Protein AF-A0AAW2YV63-F1 (afdb_monomer_lite)

Sequence (535 aa):
MIDDMYLAVVMVVSLMGLWFRHVRIFATTTHGDSMISFLNILFVGLMAFTPFTLKLNTDWGQLFFAAFLHYLFLMLMELCLIASWIYIVIGRHLTYDASEMDNDHVILLTLDLIMPLFVYAICMIVARFDTGVDQFVLFIIPIVDLLASLKVDAIAGVYYAIKKTILLIKHRIADKNTKKEAPAQTELSDVQLQSSSSPHHLVPPIQNLNSVGSTTPEHSPRLTDITPRDNNTQTDDLNTSVTNYDLEQHTFLGVKLHKSEHHKYDVKKHGSFEEHHHEVLLERVKYFSDAVFGIVITILLLKLHAPHVPSLGVAHSSLVTNDTITNTTSSEDNVLTNCNDPLCGTNYLIDALNGMQSEFFAFAITVAVIGSIWRRHISCFQGLKHCNRLVLLLNFLVLSACAFIPYAIALWFALNLPSSFIVSSFIANFSIVILYILCHFTHLSKTHSIKQRWRIFELFHLLLIMFVMVISIIVVFLPNDKGNIAAIVLAAAVIPFLEILHTIEYLDITAWMWRLMFCIYRRRGGIVKKNENKI

Secondary structure (DSSP, 8-state):
-HHHHHHHHHHHHHHHHHHHHHHHHHHSB-S--HHHHHHHHHHHHHHHHHHHHHHHHHHTTTSHHHHHHHHHHHHHHHHHHHHHHHHHHH-TTSBTTTTT--HHHHHHHHHHHHHHHHHHHHHHHHHHH-HHHHHHHHHHHHHHHHHHHHHHHHHHHHHHHHHHHHHHHHHHHHHHHHHHHS---SSS------------------------------------------------------------------------GGGSSSHHHHHHHHHHHHHHHHHHHHHHHHHHHHHHHHHHHHT-PPP------------------------S-GGGS----HHHHHHHHHHHHHHTHHHHHHHHHHHHHHHHHHHHHHHHHHT-S---HHHHHHHHHHHHHHHTHHHHHHHHHHH-SSTHHHHHHHHHHHHHHHHHHHHHHHHHTTT-TT-HHHHHHHHHHHHHHHHHHHHHHHHHTSSSHHHHHHHHHIIIIIHHHHHHHHHHHHHHHHHHHHHHHHHHHHHHHHHHTTTTT--

Radius of gyration: 37.75 Å; chains: 1; bounding box: 88×75×134 Å

Structure (mmCIF, N/CA/C/O backbone):
data_AF-A0AAW2YV63-F1
#
_entry.id   AF-A0AAW2YV63-F1
#
loop_
_atom_site.group_PDB
_atom_site.id
_atom_site.type_symbol
_atom_site.label_atom_id
_atom_site.label_alt_id
_atom_site.label_comp_id
_atom_site.label_asym_id
_atom_site.label_entity_id
_atom_site.label_seq_id
_atom_site.pdbx_PDB_ins_code
_atom_site.Cartn_x
_atom_site.Cartn_y
_atom_site.Cartn_z
_atom_site.occupancy
_atom_site.B_iso_or_equiv
_atom_site.auth_seq_id
_atom_site.auth_comp_id
_atom_site.auth_asym_id
_atom_site.auth_atom_id
_atom_site.pdbx_PDB_model_num
ATOM 1 N N . MET A 1 1 ? 0.221 -0.223 -21.777 1.00 61.56 1 MET A N 1
ATOM 2 C CA . MET A 1 1 ? 1.151 0.554 -20.922 1.00 61.56 1 MET A CA 1
ATOM 3 C C . MET A 1 1 ? 0.441 1.616 -20.092 1.00 61.56 1 MET A C 1
ATOM 5 O O . MET A 1 1 ? 0.505 1.533 -18.875 1.00 61.56 1 MET A O 1
ATOM 9 N N . ILE A 1 2 ? -0.224 2.608 -20.704 1.00 67.00 2 ILE A N 1
ATOM 10 C CA . ILE A 1 2 ? -1.034 3.584 -19.949 1.00 67.00 2 ILE A CA 1
ATOM 11 C C . ILE A 1 2 ? -2.148 2.857 -19.172 1.00 67.00 2 ILE A C 1
ATOM 13 O O . ILE A 1 2 ? -2.288 3.066 -17.970 1.00 67.00 2 ILE A O 1
ATOM 17 N N . ASP A 1 3 ? -2.831 1.913 -19.823 1.00 74.56 3 ASP A N 1
ATOM 18 C CA . ASP A 1 3 ? -3.872 1.088 -19.194 1.00 74.56 3 ASP A CA 1
ATOM 19 C C . ASP A 1 3 ? -3.331 0.227 -18.038 1.00 74.56 3 ASP A C 1
ATOM 21 O O . ASP A 1 3 ? -3.931 0.185 -16.968 1.00 74.56 3 ASP A O 1
ATOM 25 N N . ASP A 1 4 ? -2.142 -0.373 -18.191 1.00 73.25 4 ASP A N 1
ATOM 26 C CA . ASP A 1 4 ? -1.496 -1.160 -17.126 1.00 73.25 4 ASP A CA 1
ATOM 27 C C . ASP A 1 4 ? -1.129 -0.297 -15.905 1.00 73.25 4 ASP A C 1
ATOM 29 O O . ASP A 1 4 ? -1.231 -0.743 -14.761 1.00 73.25 4 ASP A O 1
ATOM 33 N N . MET A 1 5 ? -0.714 0.955 -16.128 1.00 71.62 5 MET A N 1
ATOM 34 C CA . MET A 1 5 ? -0.408 1.890 -15.045 1.00 71.62 5 MET A CA 1
ATOM 35 C C . MET A 1 5 ? -1.677 2.284 -14.285 1.00 71.62 5 MET A C 1
ATOM 37 O O . MET A 1 5 ? -1.675 2.292 -13.053 1.00 71.62 5 MET A O 1
ATOM 41 N N . TYR A 1 6 ? -2.762 2.587 -15.001 1.00 75.19 6 TYR A N 1
ATOM 42 C CA . TYR A 1 6 ? -4.049 2.882 -14.372 1.00 75.19 6 TYR A CA 1
ATOM 43 C C . TYR A 1 6 ? -4.555 1.702 -13.555 1.00 75.19 6 TYR A C 1
ATOM 45 O O . TYR A 1 6 ? -5.006 1.890 -12.423 1.00 75.19 6 TYR A O 1
ATOM 53 N N . LEU A 1 7 ? -4.395 0.490 -14.082 1.00 77.69 7 LEU A N 1
ATOM 54 C CA . LEU A 1 7 ? -4.753 -0.724 -13.374 1.00 77.69 7 LEU A CA 1
ATOM 55 C C . LEU A 1 7 ? -3.985 -0.874 -12.061 1.00 77.69 7 LEU A C 1
ATOM 57 O O . LEU A 1 7 ? -4.579 -1.180 -11.030 1.00 77.69 7 LEU A O 1
ATOM 61 N N . ALA A 1 8 ? -2.677 -0.618 -12.083 1.00 74.75 8 ALA A N 1
ATOM 62 C CA . ALA A 1 8 ? -1.857 -0.657 -10.881 1.00 74.75 8 ALA A CA 1
ATOM 63 C C . ALA A 1 8 ? -2.337 0.363 -9.835 1.00 74.75 8 ALA A C 1
ATOM 65 O O . ALA A 1 8 ? -2.392 0.038 -8.652 1.00 74.75 8 ALA A O 1
ATOM 66 N N . VAL A 1 9 ? -2.739 1.571 -10.252 1.00 79.56 9 VAL A N 1
ATOM 67 C CA . VAL A 1 9 ? -3.284 2.585 -9.333 1.00 79.56 9 VAL A CA 1
ATOM 68 C C . VAL A 1 9 ? -4.606 2.118 -8.723 1.00 79.56 9 VAL A C 1
ATOM 70 O O . VAL A 1 9 ? -4.754 2.162 -7.502 1.00 79.56 9 VAL A O 1
ATOM 73 N N . VAL A 1 10 ? -5.541 1.635 -9.546 1.00 80.62 10 VAL A N 1
ATOM 74 C CA . VAL A 1 10 ? -6.831 1.092 -9.086 1.00 80.62 10 VAL A CA 1
ATOM 75 C C . VAL A 1 10 ? -6.606 -0.051 -8.093 1.00 80.62 10 VAL A C 1
ATOM 77 O O . VAL A 1 10 ? -7.150 -0.014 -6.989 1.00 80.62 10 VAL A O 1
ATOM 80 N N . MET A 1 11 ? -5.726 -1.001 -8.429 1.00 83.31 11 MET A N 1
ATOM 81 C CA . MET A 1 11 ? -5.346 -2.116 -7.558 1.00 83.31 11 MET A CA 1
ATOM 82 C C . MET A 1 11 ? -4.855 -1.626 -6.200 1.00 83.31 11 MET A C 1
ATOM 84 O O . MET A 1 11 ? -5.330 -2.075 -5.161 1.00 83.31 11 MET A O 1
ATOM 88 N N . VAL A 1 12 ? -3.896 -0.702 -6.212 1.00 81.25 12 VAL A N 1
ATOM 89 C CA . VAL A 1 12 ? -3.253 -0.188 -5.005 1.00 81.25 12 VAL A CA 1
ATOM 90 C C . VAL A 1 12 ? -4.275 0.511 -4.110 1.00 81.25 12 VAL A C 1
ATOM 92 O O . VAL A 1 12 ? -4.304 0.249 -2.909 1.00 81.25 12 VAL A O 1
ATOM 95 N N . VAL A 1 13 ? -5.166 1.336 -4.668 1.00 82.69 13 VAL A N 1
ATOM 96 C CA . VAL A 1 13 ? -6.181 2.043 -3.871 1.00 82.69 13 VAL A CA 1
ATOM 97 C C . VAL A 1 13 ? -7.255 1.087 -3.329 1.00 82.69 13 VAL A C 1
ATOM 99 O O . VAL A 1 13 ? -7.644 1.223 -2.169 1.00 82.69 13 VAL A O 1
ATOM 102 N N . SER A 1 14 ? -7.699 0.083 -4.090 1.00 85.00 14 SER A N 1
ATOM 103 C CA . SER A 1 14 ? -8.648 -0.924 -3.582 1.00 85.00 14 SER A CA 1
ATOM 104 C C . SER A 1 14 ? -8.033 -1.796 -2.485 1.00 85.00 14 SER A C 1
ATOM 106 O O . SER A 1 14 ? -8.629 -1.985 -1.421 1.00 85.00 14 SER A O 1
ATOM 108 N N . LEU A 1 15 ? -6.801 -2.273 -2.694 1.00 86.56 15 LEU A N 1
ATOM 109 C CA . LEU A 1 15 ? -6.070 -3.044 -1.687 1.00 86.56 15 LEU A CA 1
ATOM 110 C C . LEU A 1 15 ? -5.795 -2.213 -0.425 1.00 86.56 15 LEU A C 1
ATOM 112 O O . LEU A 1 15 ? -5.824 -2.767 0.673 1.00 86.56 15 LEU A O 1
ATOM 116 N N . MET A 1 16 ? -5.615 -0.891 -0.550 1.00 84.88 16 MET A N 1
ATOM 117 C CA . MET A 1 16 ? -5.535 0.021 0.599 1.00 84.88 16 MET A CA 1
ATOM 118 C C . MET A 1 16 ? -6.786 -0.056 1.470 1.00 84.88 16 MET A C 1
ATOM 120 O O . MET A 1 16 ? -6.683 -0.220 2.685 1.00 84.88 16 MET A O 1
ATOM 124 N N . GLY A 1 17 ? -7.965 0.091 0.858 1.00 86.00 17 GLY A N 1
ATOM 125 C CA . GLY A 1 17 ? -9.236 0.105 1.579 1.00 86.00 17 GLY A CA 1
ATOM 126 C C . GLY A 1 17 ? -9.492 -1.217 2.302 1.00 86.00 17 GLY A C 1
ATOM 127 O O . GLY A 1 17 ? -9.930 -1.222 3.455 1.00 86.00 17 GLY A O 1
ATOM 128 N N . LEU A 1 18 ? -9.163 -2.339 1.656 1.00 90.75 18 LEU A N 1
ATOM 129 C CA . LEU A 1 18 ? -9.216 -3.675 2.261 1.00 90.75 18 LEU A CA 1
ATOM 130 C C . LEU A 1 18 ? -8.233 -3.814 3.429 1.00 90.75 18 LEU A C 1
ATOM 132 O O . LEU A 1 18 ? -8.611 -4.279 4.506 1.00 90.75 18 LEU A O 1
ATOM 136 N N . TRP A 1 19 ? -6.987 -3.369 3.250 1.00 90.12 19 TRP A N 1
ATOM 137 C CA . TRP A 1 19 ? -5.966 -3.429 4.294 1.00 90.12 19 TRP A CA 1
ATOM 138 C C . TRP A 1 19 ? -6.321 -2.560 5.507 1.00 90.12 19 TRP A C 1
ATOM 140 O O . TRP A 1 19 ? -6.183 -3.010 6.642 1.00 90.12 19 TRP A O 1
ATOM 150 N N . PHE A 1 20 ? -6.850 -1.349 5.312 1.00 89.19 20 PHE A N 1
ATOM 151 C CA . PHE A 1 20 ? -7.293 -0.500 6.425 1.00 89.19 20 PHE A CA 1
ATOM 152 C C . PHE A 1 20 ? -8.407 -1.144 7.244 1.00 89.19 20 PHE A C 1
ATOM 154 O O . PHE A 1 20 ? -8.379 -1.074 8.474 1.00 89.19 20 PHE A O 1
ATOM 161 N N . ARG A 1 21 ? -9.379 -1.779 6.587 1.00 90.94 21 ARG A N 1
ATOM 162 C CA . ARG A 1 21 ? -10.475 -2.465 7.281 1.00 90.94 21 ARG A CA 1
ATOM 163 C C . ARG A 1 21 ? -9.983 -3.702 8.019 1.00 90.94 21 ARG A C 1
ATOM 165 O O . ARG A 1 21 ? -10.330 -3.875 9.185 1.00 90.94 21 ARG A O 1
ATOM 172 N N . HIS A 1 22 ? -9.093 -4.478 7.402 1.00 93.75 22 HIS A N 1
ATOM 173 C CA . HIS A 1 22 ? -8.387 -5.579 8.059 1.00 93.75 22 HIS A CA 1
ATOM 174 C C . HIS A 1 22 ? -7.664 -5.112 9.327 1.00 93.75 22 HIS A C 1
ATOM 176 O O . HIS A 1 22 ? -7.950 -5.598 10.422 1.00 93.75 22 HIS A O 1
ATOM 182 N N . VAL A 1 23 ? -6.802 -4.101 9.213 1.00 90.56 23 VAL A N 1
ATOM 183 C CA . VAL A 1 23 ? -6.041 -3.577 10.350 1.00 90.56 23 VAL A CA 1
ATOM 184 C C . VAL A 1 23 ? -6.967 -3.063 11.450 1.00 90.56 23 VAL A C 1
ATOM 186 O O . VAL A 1 23 ? -6.691 -3.325 12.618 1.00 90.56 23 VAL A O 1
ATOM 189 N N . ARG A 1 24 ? -8.070 -2.385 11.101 1.00 88.06 24 ARG A N 1
ATOM 190 C CA . ARG A 1 24 ? -9.069 -1.902 12.070 1.00 88.06 24 ARG A CA 1
ATOM 191 C C . ARG A 1 24 ? -9.758 -3.039 12.814 1.00 88.06 24 ARG A C 1
ATOM 193 O O . ARG A 1 24 ? -9.847 -2.964 14.033 1.00 88.06 24 ARG A O 1
ATOM 200 N N . ILE A 1 25 ? -10.197 -4.089 12.117 1.00 91.56 25 ILE A N 1
ATOM 201 C CA . ILE A 1 25 ? -10.794 -5.271 12.757 1.00 91.56 25 ILE A CA 1
ATOM 202 C C . ILE A 1 25 ? -9.802 -5.866 13.757 1.00 91.56 25 ILE A C 1
ATOM 204 O O . ILE A 1 25 ? -10.105 -5.998 14.941 1.00 91.56 25 ILE A O 1
ATOM 208 N N . PHE A 1 26 ? -8.579 -6.149 13.314 1.00 92.69 26 PHE A N 1
ATOM 209 C CA . PHE A 1 26 ? -7.582 -6.798 14.160 1.00 92.69 26 PHE A CA 1
ATOM 210 C C . PHE A 1 26 ? -6.974 -5.870 15.217 1.00 92.69 26 PHE A C 1
ATOM 212 O O . PHE A 1 26 ? -6.212 -6.331 16.060 1.00 92.69 26 PHE A O 1
ATOM 219 N N . ALA A 1 27 ? -7.191 -4.558 15.155 1.00 88.38 27 ALA A N 1
ATOM 220 C CA . ALA A 1 27 ? -6.761 -3.658 16.222 1.00 88.38 27 ALA A CA 1
ATOM 221 C C . ALA A 1 27 ? -7.674 -3.787 17.456 1.00 88.38 27 ALA A C 1
ATOM 223 O O . ALA A 1 27 ? -7.249 -3.484 18.565 1.00 88.38 27 ALA A O 1
ATOM 224 N N . THR A 1 28 ? -8.891 -4.319 17.281 1.00 88.44 28 THR A N 1
ATOM 225 C CA . THR A 1 28 ? -9.805 -4.648 18.390 1.00 88.44 28 THR A CA 1
ATOM 226 C C . THR A 1 28 ? -9.494 -5.990 19.065 1.00 88.44 28 THR A C 1
ATOM 228 O O . THR A 1 28 ? -9.973 -6.251 20.170 1.00 88.44 28 THR A O 1
ATOM 231 N N . THR A 1 29 ? -8.679 -6.840 18.430 1.00 90.38 29 THR A N 1
ATOM 232 C CA . THR A 1 29 ? -8.319 -8.170 18.942 1.00 90.38 29 THR A CA 1
ATOM 233 C C . THR A 1 29 ? -7.045 -8.122 19.768 1.00 90.38 29 THR A C 1
ATOM 235 O O . THR A 1 29 ? -6.022 -7.630 19.290 1.00 90.38 29 THR A O 1
ATOM 238 N N . THR A 1 30 ? -7.080 -8.702 20.964 1.00 85.62 30 THR A N 1
ATOM 239 C CA . THR A 1 30 ? -5.909 -8.823 21.851 1.00 85.62 30 THR A CA 1
ATOM 240 C C . THR A 1 30 ? -5.277 -10.197 21.805 1.00 85.62 30 THR A C 1
ATOM 242 O O . THR A 1 30 ? -4.060 -10.326 21.898 1.00 85.62 30 THR A O 1
ATOM 245 N N . HIS A 1 31 ? -6.107 -11.221 21.639 1.00 88.56 31 HIS A N 1
ATOM 246 C CA . HIS A 1 31 ? -5.683 -12.609 21.616 1.00 88.56 31 HIS A CA 1
ATOM 247 C C . HIS A 1 31 ? -5.979 -13.195 20.240 1.00 88.56 31 HIS A C 1
ATOM 249 O O . HIS A 1 31 ? -7.060 -13.002 19.684 1.00 88.56 31 HIS A O 1
ATOM 255 N N . GLY A 1 32 ? -4.996 -13.899 19.685 1.00 90.06 32 GLY A N 1
ATOM 256 C CA . GLY A 1 32 ? -5.186 -14.714 18.494 1.00 90.06 32 GLY A CA 1
ATOM 257 C C . GLY A 1 32 ? -5.575 -16.131 18.893 1.00 90.06 32 GLY A C 1
ATOM 258 O O . GLY A 1 32 ? -4.931 -16.728 19.754 1.00 90.06 32 GLY A O 1
ATOM 259 N N . ASP A 1 33 ? -6.594 -16.680 18.243 1.00 94.81 33 ASP A N 1
ATOM 260 C CA . ASP A 1 33 ? -6.896 -18.108 18.281 1.00 94.81 33 ASP A CA 1
ATOM 261 C C . ASP A 1 33 ? -6.678 -18.767 16.909 1.00 94.81 33 ASP A C 1
ATOM 263 O O . ASP A 1 33 ? -6.260 -18.131 15.933 1.00 94.81 33 ASP A O 1
ATOM 267 N N . SER A 1 34 ? -6.903 -20.078 16.833 1.00 95.69 34 SER A N 1
ATOM 268 C CA . SER A 1 34 ? -6.692 -20.847 15.605 1.00 95.69 34 SER A CA 1
ATOM 269 C C . SER A 1 34 ? -7.680 -20.472 14.499 1.00 95.69 34 SER A C 1
ATOM 271 O O . SER A 1 34 ? -7.288 -20.423 13.333 1.00 95.69 34 SER A O 1
ATOM 273 N N . MET A 1 35 ? -8.934 -20.164 14.843 1.00 96.75 35 MET A N 1
ATOM 274 C CA . MET A 1 35 ? -9.970 -19.829 13.866 1.00 96.75 35 MET A CA 1
ATOM 275 C C . MET A 1 35 ? -9.743 -18.444 13.256 1.00 96.75 35 MET A C 1
ATOM 277 O O . MET A 1 35 ? -9.771 -18.304 12.033 1.00 96.75 35 MET A O 1
ATOM 281 N N . ILE A 1 36 ? -9.454 -17.425 14.069 1.00 95.94 36 ILE A N 1
ATOM 282 C CA . ILE A 1 36 ? -9.168 -16.080 13.565 1.00 95.94 36 ILE A CA 1
ATOM 283 C C . ILE A 1 36 ? -7.871 -16.064 12.752 1.00 95.94 36 ILE A C 1
ATOM 285 O O . ILE A 1 36 ? -7.789 -15.390 11.726 1.00 95.94 36 ILE A O 1
ATOM 289 N N . SER A 1 37 ? -6.880 -16.868 13.153 1.00 95.38 37 SER A N 1
ATOM 290 C CA . SER A 1 37 ? -5.646 -17.054 12.385 1.00 95.38 37 SER A CA 1
ATOM 291 C C . SER A 1 37 ? -5.926 -17.716 11.036 1.00 95.38 37 SER A C 1
ATOM 293 O O . SER A 1 37 ? -5.397 -17.271 10.020 1.00 95.38 37 SER A O 1
ATOM 295 N N . PHE A 1 38 ? -6.792 -18.733 10.998 1.00 97.62 38 PHE A N 1
ATOM 296 C CA . PHE A 1 38 ? -7.222 -19.372 9.755 1.00 97.62 38 PHE A CA 1
ATOM 297 C C . PHE A 1 38 ? -7.953 -18.393 8.826 1.00 97.62 38 PHE A C 1
ATOM 299 O O . PHE A 1 38 ? -7.593 -18.289 7.654 1.00 97.62 38 PHE A O 1
ATOM 306 N N . LEU A 1 39 ? -8.923 -17.631 9.343 1.00 97.25 39 LEU A N 1
ATOM 307 C CA . LEU A 1 39 ? -9.645 -16.613 8.570 1.00 97.25 39 LEU A CA 1
ATOM 308 C C . LEU A 1 39 ? -8.703 -15.525 8.039 1.00 97.25 39 LEU A C 1
ATOM 310 O O . LEU A 1 39 ? -8.828 -15.109 6.888 1.00 97.25 39 LEU A O 1
ATOM 314 N N . ASN A 1 40 ? -7.722 -15.112 8.845 1.00 95.62 40 ASN A N 1
ATOM 315 C CA . ASN A 1 40 ? -6.691 -14.169 8.428 1.00 95.62 40 ASN A CA 1
ATOM 316 C C . ASN A 1 40 ? -5.818 -14.734 7.295 1.00 95.62 40 ASN A C 1
ATOM 318 O O . ASN A 1 40 ? -5.586 -14.055 6.298 1.00 95.62 40 ASN A O 1
ATOM 322 N N . ILE A 1 41 ? -5.356 -15.982 7.418 1.00 96.75 41 ILE A N 1
ATOM 323 C CA . ILE A 1 41 ? -4.555 -16.645 6.378 1.00 96.75 41 ILE A CA 1
ATOM 324 C C . ILE A 1 41 ? -5.365 -16.790 5.087 1.00 96.75 41 ILE A C 1
ATOM 326 O O . ILE A 1 41 ? -4.841 -16.513 4.010 1.00 96.75 41 ILE A O 1
ATOM 330 N N . LEU A 1 42 ? -6.641 -17.173 5.183 1.00 97.44 42 LEU A N 1
ATOM 331 C CA . LEU A 1 42 ? -7.536 -17.267 4.031 1.00 97.44 42 LEU A CA 1
ATOM 332 C C . LEU A 1 42 ? -7.706 -15.904 3.345 1.00 97.44 42 LEU A C 1
ATOM 334 O O . LEU A 1 42 ? -7.556 -15.812 2.128 1.00 97.44 42 LEU A O 1
ATOM 338 N N . PHE A 1 43 ? -7.947 -14.844 4.120 1.00 97.12 43 PHE A N 1
ATOM 339 C CA . PHE A 1 43 ? -8.028 -13.475 3.614 1.00 97.12 43 PHE A CA 1
ATOM 340 C C . PHE A 1 43 ? -6.742 -13.049 2.890 1.00 97.12 43 PHE A C 1
ATOM 342 O O . PHE A 1 43 ? -6.808 -12.567 1.760 1.00 97.12 43 PHE A O 1
ATOM 349 N N . VAL A 1 44 ? -5.570 -13.271 3.494 1.00 94.25 44 VAL A N 1
ATOM 350 C CA . VAL A 1 44 ? -4.272 -12.940 2.878 1.00 94.25 44 VAL A CA 1
ATOM 351 C C . VAL A 1 44 ? -4.021 -13.777 1.618 1.00 94.25 44 VAL A C 1
ATOM 353 O O . VAL A 1 44 ? -3.520 -13.249 0.626 1.00 94.25 44 VAL A O 1
ATOM 356 N N . GLY A 1 45 ? -4.408 -15.054 1.615 1.00 95.50 45 GLY A N 1
ATOM 357 C CA . GLY A 1 45 ? -4.317 -15.924 0.441 1.00 95.50 45 GLY A CA 1
ATOM 358 C C . GLY A 1 45 ? -5.176 -15.430 -0.726 1.00 95.50 45 GLY A C 1
ATOM 359 O O . GLY A 1 45 ? -4.698 -15.368 -1.858 1.00 95.50 45 GLY A O 1
ATOM 360 N N . LEU A 1 46 ? -6.413 -15.006 -0.450 1.00 95.81 46 LEU A N 1
ATOM 361 C CA . LEU A 1 46 ? -7.285 -14.377 -1.448 1.00 95.81 46 LEU A CA 1
ATOM 362 C C . LEU A 1 46 ? -6.697 -13.048 -1.944 1.00 95.81 46 LEU A C 1
ATOM 364 O O . LEU A 1 46 ? -6.660 -12.809 -3.150 1.00 95.81 46 LEU A O 1
ATOM 368 N N . MET A 1 47 ? -6.165 -12.224 -1.035 1.00 92.88 47 MET A N 1
ATOM 369 C CA . MET A 1 47 ? -5.515 -10.955 -1.374 1.00 92.88 47 MET A CA 1
ATOM 370 C C . MET A 1 47 ? -4.314 -11.148 -2.304 1.00 92.88 47 MET A C 1
ATOM 372 O O . MET A 1 47 ? -4.161 -10.391 -3.263 1.00 92.88 47 MET A O 1
ATOM 376 N N . ALA A 1 48 ? -3.497 -12.177 -2.069 1.00 91.06 48 ALA A N 1
ATOM 377 C CA . ALA A 1 48 ? -2.353 -12.513 -2.916 1.00 91.06 48 ALA A CA 1
ATOM 378 C C . ALA A 1 48 ? -2.760 -12.923 -4.344 1.00 91.06 48 ALA A C 1
ATOM 380 O O . ALA A 1 48 ? -1.964 -12.779 -5.272 1.00 91.06 48 ALA A O 1
ATOM 381 N N . PHE A 1 49 ? -3.995 -13.396 -4.541 1.00 93.50 49 PHE A N 1
ATOM 382 C CA . PHE A 1 49 ? -4.528 -13.772 -5.852 1.00 93.50 49 PHE A CA 1
ATOM 383 C C . PHE A 1 49 ? -5.190 -12.602 -6.602 1.00 93.50 49 PHE A C 1
ATOM 385 O O . PHE A 1 49 ? -5.381 -12.664 -7.820 1.00 93.50 49 PHE A O 1
ATOM 392 N N . THR A 1 50 ? -5.497 -11.498 -5.913 1.00 91.19 50 THR A N 1
ATOM 393 C CA . THR A 1 50 ? -6.127 -10.308 -6.508 1.00 91.19 50 THR A CA 1
ATOM 394 C C . THR A 1 50 ? -5.388 -9.771 -7.741 1.00 91.19 50 THR A C 1
ATOM 396 O O . THR A 1 50 ? -6.069 -9.547 -8.745 1.00 91.19 50 THR A O 1
ATOM 399 N N . PRO A 1 51 ? -4.042 -9.630 -7.760 1.00 89.56 51 PRO A N 1
ATOM 400 C CA . PRO A 1 51 ? -3.326 -9.144 -8.943 1.00 89.56 51 PRO A CA 1
ATOM 401 C C . PRO A 1 51 ? -3.581 -9.991 -10.195 1.00 89.56 51 PRO A C 1
ATOM 403 O O . PRO A 1 51 ? -3.737 -9.445 -11.285 1.00 89.56 51 PRO A O 1
ATOM 406 N N . PHE A 1 52 ? -3.685 -11.316 -10.042 1.00 92.44 52 PHE A N 1
ATOM 407 C CA . PHE A 1 52 ? -4.005 -12.218 -11.147 1.00 92.44 52 PHE A CA 1
ATOM 408 C C . PHE A 1 52 ? -5.420 -11.970 -11.676 1.00 92.44 52 PHE A C 1
ATOM 410 O O . PHE A 1 52 ? -5.593 -11.774 -12.877 1.00 92.44 52 PHE A O 1
ATOM 417 N N . THR A 1 53 ? -6.428 -11.935 -10.797 1.00 94.81 53 THR A N 1
ATOM 418 C CA . THR A 1 53 ? -7.822 -11.718 -11.232 1.00 94.81 53 THR A CA 1
ATOM 419 C C . THR A 1 53 ? -8.017 -10.353 -11.883 1.00 94.81 53 THR A C 1
ATOM 421 O O . THR A 1 53 ? -8.756 -10.232 -12.855 1.00 94.81 53 THR A O 1
ATOM 424 N N . LEU A 1 54 ? -7.312 -9.336 -11.388 1.00 90.94 54 LEU A N 1
ATOM 425 C CA . LEU A 1 54 ? -7.359 -7.989 -11.930 1.00 90.94 54 LEU A CA 1
ATOM 426 C C . LEU A 1 54 ? -6.694 -7.917 -13.310 1.00 90.94 54 LEU A C 1
ATOM 428 O O . LEU A 1 54 ? -7.249 -7.319 -14.233 1.00 90.94 54 LEU A O 1
ATOM 432 N N . LYS A 1 55 ? -5.530 -8.561 -13.475 1.00 89.56 55 LYS A N 1
ATOM 433 C CA . LYS A 1 55 ? -4.863 -8.672 -14.778 1.00 89.56 55 LYS A CA 1
ATOM 434 C C . LYS A 1 55 ? -5.734 -9.430 -15.775 1.00 89.56 55 LYS A C 1
ATOM 436 O O . LYS A 1 55 ? -5.906 -8.962 -16.895 1.00 89.56 55 LYS A O 1
ATOM 441 N N . LEU A 1 56 ? -6.353 -10.532 -15.345 1.00 92.31 56 LEU A N 1
ATOM 442 C CA . LEU A 1 56 ? -7.310 -11.275 -16.159 1.00 92.31 56 LEU A CA 1
ATOM 443 C C . LEU A 1 56 ? -8.481 -10.381 -16.590 1.00 92.31 56 LEU A C 1
ATOM 445 O O . LEU A 1 56 ? -8.806 -10.361 -17.772 1.00 92.31 56 LEU A O 1
ATOM 449 N N . ASN A 1 57 ? -9.069 -9.605 -15.671 1.00 90.88 57 ASN A N 1
ATOM 450 C CA . ASN A 1 57 ? -10.146 -8.668 -16.008 1.00 90.88 57 ASN A CA 1
ATOM 451 C C . ASN A 1 57 ? -9.691 -7.540 -16.942 1.00 90.88 57 ASN A C 1
ATOM 453 O O . ASN A 1 57 ? -10.468 -7.034 -17.736 1.00 90.88 57 ASN A O 1
ATOM 457 N N . THR A 1 58 ? -8.427 -7.141 -16.895 1.00 87.88 58 THR A N 1
ATOM 458 C CA . THR A 1 58 ? -7.937 -6.070 -17.775 1.00 87.88 58 THR A CA 1
ATOM 459 C C . THR A 1 58 ? -7.687 -6.578 -19.180 1.00 87.88 58 THR A C 1
ATOM 461 O O . THR A 1 58 ? -8.165 -5.990 -20.146 1.00 87.88 58 THR A O 1
ATOM 464 N N . ASP A 1 59 ? -6.978 -7.700 -19.291 1.00 89.94 59 ASP A N 1
ATOM 465 C CA . ASP A 1 59 ? -6.620 -8.280 -20.583 1.00 89.94 59 ASP A CA 1
ATOM 466 C C . ASP A 1 59 ? -7.857 -8.859 -21.295 1.00 89.94 59 ASP A C 1
ATOM 468 O O . ASP A 1 59 ? -7.934 -8.850 -22.523 1.00 89.94 59 ASP A O 1
ATOM 472 N N . TRP A 1 60 ? -8.845 -9.330 -20.525 1.00 93.94 60 TRP A N 1
ATOM 473 C CA . TRP A 1 60 ? -10.024 -10.037 -21.029 1.00 93.94 60 TRP A CA 1
ATOM 474 C C . TRP A 1 60 ? -11.344 -9.434 -20.547 1.00 93.94 60 TRP A C 1
ATOM 476 O O . TRP A 1 60 ? -12.346 -10.142 -20.511 1.00 93.94 60 TRP A O 1
ATOM 486 N N . GLY A 1 61 ? -11.388 -8.145 -20.200 1.00 86.31 61 GLY A N 1
ATOM 487 C CA . GLY A 1 61 ? -12.575 -7.512 -19.597 1.00 86.31 61 GLY A CA 1
ATOM 488 C C . GLY A 1 61 ? -13.832 -7.550 -20.460 1.00 86.31 61 GLY A C 1
ATOM 489 O O . GLY A 1 61 ? -14.941 -7.475 -19.952 1.00 86.31 61 GLY A O 1
ATOM 490 N N . GLN A 1 62 ? -13.673 -7.760 -21.769 1.00 90.94 62 GLN A N 1
ATOM 491 C CA . GLN A 1 62 ? -14.792 -8.000 -22.686 1.00 90.94 62 GLN A CA 1
ATOM 492 C C . GLN A 1 62 ? -15.491 -9.349 -22.450 1.00 90.94 62 GLN A C 1
ATOM 494 O O . GLN A 1 62 ? -16.613 -9.563 -22.908 1.00 90.94 62 GLN A O 1
ATOM 499 N N . LEU A 1 63 ? -14.843 -10.280 -21.751 1.00 94.38 63 LEU A N 1
ATOM 500 C CA . LEU A 1 63 ? -15.434 -11.534 -21.316 1.00 94.38 63 LEU A CA 1
ATOM 501 C C . LEU A 1 63 ? -15.999 -11.352 -19.909 1.00 94.38 63 LEU A C 1
ATOM 503 O O . LEU A 1 63 ? -15.251 -11.193 -18.947 1.00 94.38 63 LEU A O 1
ATOM 507 N N . PHE A 1 64 ? -17.318 -11.509 -19.774 1.00 94.50 64 PHE A N 1
ATOM 508 C CA . PHE A 1 64 ? -18.015 -11.496 -18.481 1.00 94.50 64 PHE A CA 1
ATOM 509 C C . PHE A 1 64 ? -17.318 -12.347 -17.406 1.00 94.50 64 PHE A C 1
ATOM 511 O O . PHE A 1 64 ? -17.273 -11.962 -16.244 1.00 94.50 64 PHE A O 1
ATOM 518 N N . PHE A 1 65 ? -16.753 -13.497 -17.789 1.00 95.81 65 PHE A N 1
ATOM 519 C CA . PHE A 1 65 ? -16.071 -14.396 -16.860 1.00 95.81 65 PHE A CA 1
ATOM 520 C C . PHE A 1 65 ? -14.878 -13.741 -16.145 1.00 95.81 65 PHE A C 1
ATOM 522 O O . PHE A 1 65 ? -14.666 -14.009 -14.965 1.00 95.81 65 PHE A O 1
ATOM 529 N N . ALA A 1 66 ? -14.117 -12.881 -16.828 1.00 94.81 66 ALA A N 1
ATOM 530 C CA . ALA A 1 66 ? -12.947 -12.229 -16.248 1.00 94.81 66 ALA A CA 1
ATOM 531 C C . ALA A 1 66 ? -13.355 -11.203 -15.175 1.00 94.81 66 ALA A C 1
ATOM 533 O O . ALA A 1 66 ? -12.838 -11.244 -14.056 1.00 94.81 66 ALA A O 1
ATOM 534 N N . ALA A 1 67 ? -14.356 -10.373 -15.483 1.00 93.38 67 ALA A N 1
ATOM 535 C CA . ALA A 1 67 ? -14.962 -9.431 -14.544 1.00 93.38 67 ALA A CA 1
ATOM 536 C C . ALA A 1 67 ? -15.611 -10.154 -13.359 1.00 93.38 67 ALA A C 1
ATOM 538 O O . ALA A 1 67 ? -15.320 -9.858 -12.200 1.00 93.38 67 ALA A O 1
ATOM 539 N N . PHE A 1 68 ? -16.424 -11.176 -13.641 1.00 95.38 68 PHE A N 1
ATOM 540 C CA . PHE A 1 68 ? -17.062 -12.012 -12.626 1.00 95.38 68 PHE A CA 1
ATOM 541 C C . PHE A 1 68 ? -16.043 -12.607 -11.650 1.00 95.38 68 PHE A C 1
ATOM 543 O O . PHE A 1 68 ? -16.230 -12.504 -10.439 1.00 95.38 68 PHE A O 1
ATOM 550 N N . LEU A 1 69 ? -14.958 -13.201 -12.160 1.00 95.94 69 LEU A N 1
ATOM 551 C CA . LEU A 1 69 ? -13.928 -13.799 -11.315 1.00 95.94 69 LEU A CA 1
ATOM 552 C C . LEU A 1 69 ? -13.269 -12.747 -10.416 1.00 95.94 69 LEU A C 1
ATOM 554 O O . LEU A 1 69 ? -13.049 -13.009 -9.235 1.00 95.94 69 LEU A O 1
ATOM 558 N N . HIS A 1 70 ? -12.991 -11.556 -10.945 1.00 94.56 70 HIS A N 1
ATOM 559 C CA . HIS A 1 70 ? -12.408 -10.474 -10.160 1.00 94.56 70 HIS A CA 1
ATOM 560 C C . HIS A 1 70 ? -13.324 -10.026 -9.012 1.00 94.56 70 HIS A C 1
ATOM 562 O O . HIS A 1 70 ? -12.901 -10.036 -7.853 1.00 94.56 70 HIS A O 1
ATOM 568 N N . TYR A 1 71 ? -14.594 -9.718 -9.293 1.00 94.88 71 TYR A N 1
ATOM 569 C CA . TYR A 1 71 ? -15.533 -9.304 -8.243 1.00 94.88 71 TYR A CA 1
ATOM 570 C C . TYR A 1 71 ? -15.844 -10.413 -7.248 1.00 94.88 71 TYR A C 1
ATOM 572 O O . TYR A 1 71 ? -15.985 -10.129 -6.060 1.00 94.88 71 TYR A O 1
ATOM 580 N N . LEU A 1 72 ? -15.887 -11.670 -7.692 1.00 95.94 72 LEU A N 1
ATOM 581 C CA . LEU A 1 72 ? -16.046 -12.809 -6.795 1.00 95.94 72 LEU A CA 1
ATOM 582 C C . LEU A 1 72 ? -14.916 -12.853 -5.759 1.00 95.94 72 LEU A C 1
ATOM 584 O O . LEU A 1 72 ? -15.187 -13.038 -4.576 1.00 95.94 72 LEU A O 1
ATOM 588 N N . PHE A 1 73 ? -13.664 -12.637 -6.169 1.00 96.06 73 PHE A N 1
ATOM 589 C CA . PHE A 1 73 ? -12.535 -12.606 -5.235 1.00 96.06 73 PHE A CA 1
ATOM 590 C C . PHE A 1 73 ? -12.592 -11.410 -4.279 1.00 96.06 73 PHE A C 1
ATOM 592 O O . PHE A 1 73 ? -12.355 -11.592 -3.083 1.00 96.06 73 PHE A O 1
ATOM 599 N N . LEU A 1 74 ? -12.971 -10.219 -4.761 1.00 94.25 74 LEU A N 1
ATOM 600 C CA . LEU A 1 74 ? -13.203 -9.060 -3.889 1.00 94.25 74 LEU A CA 1
ATOM 601 C C . LEU A 1 74 ? -14.293 -9.355 -2.844 1.00 94.25 74 LEU A C 1
ATOM 603 O O . LEU A 1 74 ? -14.095 -9.116 -1.654 1.00 94.25 74 LEU A O 1
ATOM 607 N N . MET A 1 75 ? -15.409 -9.962 -3.260 1.00 95.88 75 MET A N 1
ATOM 608 C CA . MET A 1 75 ? -16.483 -10.379 -2.354 1.00 95.88 75 MET A CA 1
ATOM 609 C C . MET A 1 75 ? -16.028 -11.442 -1.349 1.00 95.88 75 MET A C 1
ATOM 611 O O . MET A 1 75 ? -16.366 -11.345 -0.172 1.00 95.88 75 MET A O 1
ATOM 615 N N . LEU A 1 76 ? -15.260 -12.450 -1.773 1.00 97.00 76 LEU A N 1
ATOM 616 C CA . LEU A 1 76 ? -14.745 -13.488 -0.873 1.00 97.00 76 LEU A CA 1
ATOM 617 C C . LEU A 1 76 ? -13.804 -12.904 0.189 1.00 97.00 76 LEU A C 1
ATOM 619 O O . LEU A 1 76 ? -13.877 -13.312 1.350 1.00 97.00 76 LEU A O 1
ATOM 623 N N . MET A 1 77 ? -12.965 -11.928 -0.174 1.00 96.44 77 MET A N 1
ATOM 624 C CA . MET A 1 77 ? -12.134 -11.205 0.794 1.00 96.44 77 MET A CA 1
ATOM 625 C C . MET A 1 77 ? -12.988 -10.463 1.827 1.00 96.44 77 MET A C 1
ATOM 627 O O . MET A 1 77 ? -12.728 -10.586 3.025 1.00 96.44 77 MET A O 1
ATOM 631 N N . GLU A 1 78 ? -14.036 -9.757 1.395 1.00 95.94 78 GLU A N 1
ATOM 632 C CA . GLU A 1 78 ? -14.961 -9.082 2.317 1.00 95.94 78 GLU A CA 1
ATOM 633 C C . GLU A 1 78 ? -15.693 -10.049 3.229 1.00 95.94 78 GLU A C 1
ATOM 635 O O . GLU A 1 78 ? -15.813 -9.808 4.427 1.00 95.94 78 GLU A O 1
ATOM 640 N N . LEU A 1 79 ? -16.157 -11.173 2.689 1.00 96.94 79 LEU A N 1
ATOM 641 C CA . LEU A 1 79 ? -16.807 -12.204 3.486 1.00 96.94 79 LEU A CA 1
ATOM 642 C C . LEU A 1 79 ? -15.856 -12.764 4.550 1.00 96.94 79 LEU A C 1
ATOM 644 O O . LEU A 1 79 ? -16.300 -13.019 5.666 1.00 96.94 79 LEU A O 1
ATOM 648 N N . CYS A 1 80 ? -14.555 -12.885 4.261 1.00 97.94 80 CYS A N 1
ATOM 649 C CA . CYS A 1 80 ? -13.559 -13.265 5.267 1.00 97.94 80 CYS A CA 1
ATOM 650 C C . CYS A 1 80 ? -13.400 -12.197 6.361 1.00 97.94 80 CYS A C 1
ATOM 652 O O . CYS A 1 80 ? -13.301 -12.550 7.539 1.00 97.94 80 CYS A O 1
ATOM 654 N N . LEU A 1 81 ? -13.413 -10.906 6.009 1.00 96.50 81 LEU A N 1
ATOM 655 C CA . LEU A 1 81 ? -13.366 -9.809 6.985 1.00 96.50 81 LEU A CA 1
ATOM 656 C C . LEU A 1 81 ? -14.635 -9.752 7.845 1.00 96.50 81 LEU A C 1
ATOM 658 O O . LEU A 1 81 ? -14.540 -9.632 9.065 1.00 96.50 81 LEU A O 1
ATOM 662 N N . ILE A 1 82 ? -15.812 -9.904 7.235 1.00 96.75 82 ILE A N 1
ATOM 663 C CA . ILE A 1 82 ? -17.102 -9.971 7.932 1.00 96.75 82 ILE A CA 1
ATOM 664 C C . ILE A 1 82 ? -17.143 -11.191 8.856 1.00 96.75 82 ILE A C 1
ATOM 666 O O . ILE A 1 82 ? -17.530 -11.057 10.013 1.00 96.75 82 ILE A O 1
ATOM 670 N N . ALA A 1 83 ? -16.709 -12.364 8.388 1.00 97.31 83 ALA A N 1
ATOM 671 C CA . ALA A 1 83 ? -16.638 -13.570 9.211 1.00 97.31 83 ALA A CA 1
ATOM 672 C C . ALA A 1 83 ? -15.677 -13.387 10.394 1.00 97.31 83 ALA A C 1
ATOM 674 O O . ALA A 1 83 ? -16.033 -13.729 11.520 1.00 97.31 83 ALA A O 1
ATOM 675 N N . SER A 1 84 ? -14.505 -12.787 10.157 1.00 96.81 84 SER A N 1
ATOM 676 C CA . SER A 1 84 ? -13.539 -12.443 11.210 1.00 96.81 84 SER A CA 1
ATOM 677 C C . SER A 1 84 ? -14.171 -11.512 12.240 1.00 96.81 84 SER A C 1
ATOM 679 O O . SER A 1 84 ? -14.096 -11.767 13.438 1.00 96.81 84 SER A O 1
ATOM 681 N N . TRP A 1 85 ? -14.859 -10.467 11.780 1.00 96.12 85 TRP A N 1
ATOM 682 C CA . TRP A 1 85 ? -15.529 -9.506 12.645 1.00 96.12 85 TRP A CA 1
ATOM 683 C C . TRP A 1 85 ? -16.659 -10.130 13.471 1.00 96.12 85 TRP A C 1
ATOM 685 O O . TRP A 1 85 ? -16.699 -9.957 14.687 1.00 96.12 85 TRP A O 1
ATOM 695 N N . ILE A 1 86 ? -17.544 -10.907 12.842 1.00 95.56 86 ILE A N 1
ATOM 696 C CA . ILE A 1 86 ? -18.619 -11.634 13.531 1.00 95.56 86 ILE A CA 1
ATOM 697 C C . ILE A 1 86 ? -18.027 -12.571 14.585 1.00 95.56 86 ILE A C 1
ATOM 699 O O . ILE A 1 86 ? -18.514 -12.610 15.714 1.00 95.56 86 ILE A O 1
ATOM 703 N N . TYR A 1 87 ? -16.962 -13.295 14.236 1.00 95.94 87 TYR A N 1
ATOM 704 C CA . TYR A 1 87 ? -16.286 -14.200 15.154 1.00 95.94 87 TYR A CA 1
ATOM 705 C C . TYR A 1 87 ? -15.712 -13.463 16.372 1.00 95.94 87 TYR A C 1
ATOM 707 O O . TYR A 1 87 ? -15.930 -13.903 17.498 1.00 95.94 87 TYR A O 1
ATOM 715 N N . ILE A 1 88 ? -15.075 -12.305 16.170 1.00 93.88 88 ILE A N 1
ATOM 716 C CA . ILE A 1 88 ? -14.554 -11.452 17.252 1.00 93.88 88 ILE A CA 1
ATOM 717 C C . ILE A 1 88 ? -15.687 -10.942 18.156 1.00 93.88 88 ILE A C 1
ATOM 719 O O . ILE A 1 88 ? -15.578 -11.007 19.378 1.00 93.88 88 ILE A O 1
ATOM 723 N N . VAL A 1 89 ? -16.796 -10.474 17.573 1.00 92.38 89 VAL A N 1
ATOM 724 C CA . VAL A 1 89 ? -17.942 -9.937 18.331 1.00 92.38 89 VAL A CA 1
ATOM 725 C C . VAL A 1 89 ? -18.654 -11.027 19.143 1.00 92.38 89 VAL A C 1
ATOM 727 O O . VAL A 1 89 ? -19.066 -10.782 20.281 1.00 92.38 89 VAL A O 1
ATOM 730 N N . ILE A 1 90 ? -18.802 -12.235 18.586 1.00 93.69 90 ILE A N 1
ATOM 731 C CA . ILE A 1 90 ? -19.379 -13.390 19.296 1.00 93.69 90 ILE A CA 1
ATOM 732 C C . ILE A 1 90 ? -18.409 -13.877 20.379 1.00 93.69 90 ILE A C 1
ATOM 734 O O . ILE A 1 90 ? -18.803 -14.104 21.526 1.00 93.69 90 ILE A O 1
ATOM 738 N N . GLY A 1 91 ? -17.133 -14.015 20.026 1.00 87.50 91 GLY A N 1
ATOM 739 C CA . GLY A 1 91 ? -16.047 -14.448 20.892 1.00 87.50 91 GLY A CA 1
ATOM 740 C C . GLY A 1 91 ? -15.560 -13.333 21.807 1.00 87.50 91 GLY A C 1
ATOM 741 O O . GLY A 1 91 ? -14.381 -13.011 21.779 1.00 87.50 91 GLY A O 1
ATOM 742 N N . ARG A 1 92 ? -16.436 -12.787 22.664 1.00 80.00 92 ARG A N 1
ATOM 743 C CA . ARG A 1 92 ? -16.161 -11.674 23.606 1.00 80.00 92 ARG A CA 1
ATOM 744 C C . ARG A 1 92 ? -14.859 -11.787 24.425 1.00 80.00 92 ARG A C 1
ATOM 746 O O . ARG A 1 92 ? -14.389 -10.796 24.964 1.00 80.00 92 ARG A O 1
ATOM 753 N N . HIS A 1 93 ? -14.273 -12.976 24.538 1.00 82.69 93 HIS A N 1
ATOM 754 C CA . HIS A 1 93 ? -12.983 -13.197 25.193 1.00 82.69 93 HIS A CA 1
ATOM 755 C C . HIS A 1 93 ? -11.763 -12.759 24.352 1.00 82.69 93 HIS A C 1
ATOM 757 O O . HIS A 1 93 ? -10.666 -12.660 24.890 1.00 82.69 93 HIS A O 1
ATOM 763 N N . LEU A 1 94 ? -11.933 -12.501 23.051 1.00 84.00 94 LEU A N 1
ATOM 764 C CA . LEU A 1 94 ? -10.865 -12.109 22.119 1.00 84.00 94 LEU A CA 1
ATOM 765 C C . LEU A 1 94 ? -10.633 -10.591 22.072 1.00 84.00 94 LEU A C 1
ATOM 767 O O . LEU A 1 94 ? -9.612 -10.133 21.552 1.00 84.00 94 LEU A O 1
ATOM 771 N N . THR A 1 95 ? -11.578 -9.809 22.595 1.00 84.56 95 THR A N 1
ATOM 772 C CA . THR A 1 95 ? -11.520 -8.343 22.650 1.00 84.56 95 THR A CA 1
ATOM 773 C C . THR A 1 95 ? -10.953 -7.870 23.987 1.00 84.56 95 THR A C 1
ATOM 775 O O . THR A 1 95 ? -11.258 -8.465 25.017 1.00 84.56 95 THR A O 1
ATOM 778 N N . TYR A 1 96 ? -10.167 -6.785 23.980 1.00 70.50 96 TYR A N 1
ATOM 779 C CA . TYR A 1 96 ? -9.518 -6.219 25.180 1.00 70.50 96 TYR A CA 1
ATOM 780 C C . TYR A 1 96 ? -10.496 -5.940 26.329 1.00 70.50 96 TYR A C 1
ATOM 782 O O . TYR A 1 96 ? -10.149 -6.153 27.485 1.00 70.50 96 TYR A O 1
ATOM 790 N N . ASP A 1 97 ? -11.719 -5.510 26.015 1.00 72.50 97 ASP A N 1
ATOM 791 C CA . ASP A 1 97 ? -12.766 -5.324 27.011 1.00 72.50 97 ASP A CA 1
ATOM 792 C C . ASP A 1 97 ? -14.149 -5.374 26.344 1.00 72.50 97 ASP A C 1
ATOM 794 O O . ASP A 1 97 ? -14.675 -4.376 25.849 1.00 72.50 97 ASP A O 1
ATOM 798 N N . ALA A 1 98 ? -14.756 -6.563 26.291 1.00 72.44 98 ALA A N 1
ATOM 799 C CA . ALA A 1 98 ? -16.079 -6.738 25.682 1.00 72.44 98 ALA A CA 1
ATOM 800 C C . ALA A 1 98 ? -17.183 -5.920 26.371 1.00 72.44 98 ALA A C 1
ATOM 802 O O . ALA A 1 98 ? -18.267 -5.766 25.805 1.00 72.44 98 ALA A O 1
ATOM 803 N N . SER A 1 99 ? -16.937 -5.436 27.593 1.00 78.31 99 SER A N 1
ATOM 804 C CA . SER A 1 99 ? -17.881 -4.585 28.314 1.00 78.31 99 SER A CA 1
ATOM 805 C C . SER A 1 99 ? -17.829 -3.120 27.865 1.00 78.31 99 SER A C 1
ATOM 807 O O . SER A 1 99 ? -18.821 -2.411 28.025 1.00 78.31 99 SER A O 1
ATOM 809 N N . GLU A 1 100 ? -16.723 -2.688 27.248 1.00 76.44 100 GLU A N 1
ATOM 810 C CA . GLU A 1 100 ? -16.507 -1.299 26.822 1.00 76.44 100 GLU A CA 1
ATOM 811 C C . GLU A 1 100 ? -16.833 -1.044 25.341 1.00 76.44 100 GLU A C 1
ATOM 813 O O . GLU A 1 100 ? -16.948 0.113 24.932 1.00 76.44 100 GLU A O 1
ATOM 818 N N . MET A 1 101 ? -17.027 -2.082 24.517 1.00 83.56 101 MET A N 1
ATOM 819 C CA . MET A 1 101 ? -17.435 -1.883 23.121 1.00 83.56 101 MET A CA 1
ATOM 820 C C . MET A 1 101 ? -18.869 -1.344 23.033 1.00 83.56 101 MET A C 1
ATOM 822 O O . MET A 1 101 ? -19.845 -2.086 23.146 1.00 83.56 101 MET A O 1
ATOM 826 N N . ASP A 1 102 ? -18.989 -0.037 22.786 1.00 86.56 102 ASP A N 1
ATOM 827 C CA . ASP A 1 102 ? -20.263 0.629 22.505 1.00 86.56 102 ASP A CA 1
ATOM 828 C C . ASP A 1 102 ? -20.958 -0.047 21.310 1.00 86.56 102 ASP A C 1
ATOM 830 O O . ASP A 1 102 ? -20.349 -0.266 20.256 1.00 86.56 102 ASP A O 1
ATOM 834 N N . ASN A 1 103 ? -22.252 -0.345 21.449 1.00 89.38 103 ASN A N 1
ATOM 835 C CA . ASN A 1 103 ? -23.061 -0.933 20.376 1.00 89.38 103 ASN A CA 1
ATOM 836 C C . ASN A 1 103 ? -22.999 -0.081 19.100 1.00 89.38 103 ASN A C 1
ATOM 838 O O . ASN A 1 103 ? -23.023 -0.617 17.993 1.00 89.38 103 ASN A O 1
ATOM 842 N N . ASP A 1 104 ? -22.870 1.240 19.247 1.00 85.81 104 ASP A N 1
ATOM 843 C CA . ASP A 1 104 ? -22.727 2.149 18.111 1.00 85.81 104 ASP A CA 1
ATOM 844 C C . ASP A 1 104 ? -21.424 1.900 17.340 1.00 85.81 104 ASP A C 1
ATOM 846 O O . ASP A 1 104 ? -21.429 1.895 16.109 1.00 85.81 104 ASP A O 1
ATOM 850 N N . HIS A 1 105 ? -20.317 1.636 18.041 1.00 85.88 105 HIS A N 1
ATOM 851 C CA . HIS A 1 105 ? -19.044 1.302 17.404 1.00 85.88 105 HIS A CA 1
ATOM 852 C C . HIS A 1 105 ? -19.152 -0.011 16.624 1.00 85.88 105 HIS A C 1
ATOM 854 O O . HIS A 1 105 ? -18.689 -0.096 15.484 1.00 85.88 105 HIS A O 1
ATOM 860 N N . VAL A 1 106 ? -19.832 -1.008 17.203 1.00 90.75 106 VAL A N 1
ATOM 861 C CA . VAL A 1 106 ? -20.085 -2.295 16.542 1.00 90.75 106 VAL A CA 1
ATOM 862 C C . VAL A 1 106 ? -20.901 -2.113 15.268 1.00 90.75 106 VAL A C 1
ATOM 864 O O . VAL A 1 106 ? -20.532 -2.649 14.222 1.00 90.75 106 VAL A O 1
ATOM 867 N N . ILE A 1 107 ? -21.988 -1.340 15.331 1.00 90.12 107 ILE A N 1
ATOM 868 C CA . ILE A 1 107 ? -22.853 -1.068 14.176 1.00 90.12 107 ILE A CA 1
ATOM 869 C C . ILE A 1 107 ? -22.071 -0.330 13.087 1.00 90.12 107 ILE A C 1
ATOM 871 O O . ILE A 1 107 ? -22.130 -0.726 11.925 1.00 90.12 107 ILE A O 1
ATOM 875 N N . LEU A 1 108 ? -21.308 0.704 13.451 1.00 87.19 108 LEU A N 1
ATOM 876 C CA . LEU A 1 108 ? -20.519 1.482 12.496 1.00 87.19 108 LEU A CA 1
ATOM 877 C C . LEU A 1 108 ? -19.464 0.626 11.790 1.00 87.19 108 LEU A C 1
ATOM 879 O O . LEU A 1 108 ? -19.347 0.713 10.569 1.00 87.19 108 LEU A O 1
ATOM 883 N N . LEU A 1 109 ? -18.731 -0.220 12.523 1.00 89.25 109 LEU A N 1
ATOM 884 C CA . LEU A 1 109 ? -17.741 -1.108 11.908 1.00 89.25 109 LEU A CA 1
ATOM 885 C C . LEU A 1 109 ? -18.408 -2.189 11.048 1.00 89.25 109 LEU A C 1
ATOM 887 O O . LEU A 1 109 ? -17.918 -2.511 9.973 1.00 89.25 109 LEU A O 1
ATOM 891 N N . THR A 1 110 ? -19.568 -2.695 11.466 1.00 91.94 110 THR A N 1
ATOM 892 C CA . THR A 1 110 ? -20.342 -3.666 10.678 1.00 91.94 110 THR A CA 1
ATOM 893 C C . THR A 1 110 ? -20.823 -3.058 9.356 1.00 91.94 110 THR A C 1
ATOM 895 O O . THR A 1 110 ? -20.699 -3.687 8.306 1.00 91.94 110 THR A O 1
ATOM 898 N N . LEU A 1 111 ? -21.325 -1.820 9.376 1.00 89.31 111 LEU A N 1
ATOM 899 C CA . LEU A 1 111 ? -21.739 -1.106 8.163 1.00 89.31 111 LEU A CA 1
ATOM 900 C C . LEU A 1 111 ? -20.561 -0.837 7.217 1.00 89.31 111 LEU A C 1
ATOM 902 O O . LEU A 1 111 ? -20.724 -0.957 6.003 1.00 89.31 111 LEU A O 1
ATOM 906 N N . ASP A 1 112 ? -19.387 -0.522 7.765 1.00 87.75 112 ASP A N 1
ATOM 907 C CA . ASP A 1 112 ? -18.146 -0.303 7.006 1.00 87.75 112 ASP A CA 1
ATOM 908 C C . ASP A 1 112 ? -17.675 -1.562 6.251 1.00 87.75 112 ASP A C 1
ATOM 910 O O . ASP A 1 112 ? -17.043 -1.464 5.201 1.00 87.75 112 ASP A O 1
ATOM 914 N N . LEU A 1 113 ? -18.022 -2.754 6.747 1.00 92.00 113 LEU A N 1
ATOM 915 C CA . LEU A 1 113 ? -17.720 -4.031 6.088 1.00 92.00 113 LEU A CA 1
ATOM 916 C C . LEU A 1 113 ? -18.804 -4.450 5.087 1.00 92.00 113 LEU A C 1
ATOM 918 O O . LEU A 1 113 ? -18.507 -4.972 4.016 1.00 92.00 113 LEU A O 1
ATOM 922 N N . ILE A 1 114 ? -20.074 -4.203 5.411 1.00 91.94 114 ILE A N 1
ATOM 923 C CA . ILE A 1 114 ? -21.204 -4.616 4.571 1.00 91.94 114 ILE A CA 1
ATOM 924 C C . ILE A 1 114 ? -21.318 -3.760 3.299 1.00 91.94 114 ILE A C 1
ATOM 926 O O . ILE A 1 114 ? -21.686 -4.278 2.243 1.00 91.94 114 ILE A O 1
ATOM 930 N N . MET A 1 115 ? -21.016 -2.460 3.372 1.00 90.06 115 MET A N 1
ATOM 931 C CA . MET A 1 115 ? -21.177 -1.550 2.232 1.00 90.06 115 MET A CA 1
ATOM 932 C C . MET A 1 115 ? -20.352 -1.979 1.002 1.00 90.06 115 MET A C 1
ATOM 934 O O . MET A 1 115 ? -20.948 -2.116 -0.069 1.00 90.06 115 MET A O 1
ATOM 938 N N . PRO A 1 116 ? -19.039 -2.267 1.108 1.00 90.69 116 PRO A N 1
ATOM 939 C CA . PRO A 1 116 ? -18.250 -2.690 -0.052 1.00 90.69 116 PRO A CA 1
ATOM 940 C C . PRO A 1 116 ? -18.681 -4.043 -0.616 1.00 90.69 116 PRO A C 1
ATOM 942 O O . PRO A 1 116 ? -18.721 -4.201 -1.833 1.00 90.69 116 PRO A O 1
ATOM 945 N N . LEU A 1 117 ? -19.142 -4.976 0.228 1.00 93.88 117 LEU A N 1
ATOM 946 C CA . LEU A 1 117 ? -19.729 -6.236 -0.239 1.00 93.88 117 LEU A CA 1
ATOM 947 C C . LEU A 1 117 ? -20.931 -5.997 -1.172 1.00 93.88 117 LEU A C 1
ATOM 949 O O . LEU A 1 117 ? -21.025 -6.625 -2.229 1.00 93.88 117 LEU A O 1
ATOM 953 N N . PHE A 1 118 ? -21.833 -5.074 -0.815 1.00 93.06 118 PHE A N 1
ATOM 954 C CA . PHE A 1 118 ? -22.954 -4.695 -1.682 1.00 93.06 118 PHE A CA 1
ATOM 955 C C . PHE A 1 118 ? -22.488 -4.026 -2.973 1.00 93.06 118 PHE A C 1
ATOM 957 O O . PHE A 1 118 ? -23.027 -4.327 -4.038 1.00 93.06 118 PHE A O 1
ATOM 964 N N . VAL A 1 119 ? -21.486 -3.146 -2.894 1.00 90.62 119 VAL A N 1
ATOM 965 C CA . VAL A 1 119 ? -20.905 -2.505 -4.079 1.00 90.62 119 VAL A CA 1
ATOM 966 C C . VAL A 1 119 ? -20.357 -3.571 -5.021 1.00 90.62 119 VAL A C 1
ATOM 968 O O . VAL A 1 119 ? -20.767 -3.598 -6.177 1.00 90.62 119 VAL A O 1
ATOM 971 N N . TYR A 1 120 ? -19.533 -4.504 -4.544 1.00 93.44 120 TYR A N 1
ATOM 972 C CA . TYR A 1 120 ? -18.958 -5.566 -5.376 1.00 93.44 120 TYR A CA 1
ATOM 973 C C . TYR A 1 120 ? -20.029 -6.478 -5.988 1.00 93.44 120 TYR A C 1
ATOM 975 O O . TYR A 1 120 ? -19.929 -6.828 -7.163 1.00 93.44 120 TYR A O 1
ATOM 983 N N . ALA A 1 121 ? -21.097 -6.788 -5.247 1.00 94.69 121 ALA A N 1
ATOM 984 C CA . ALA A 1 121 ? -22.231 -7.538 -5.782 1.00 94.69 121 ALA A CA 1
ATOM 985 C C . ALA A 1 121 ? -22.949 -6.780 -6.915 1.00 94.69 121 ALA A C 1
ATOM 987 O O . ALA A 1 121 ? -23.287 -7.377 -7.938 1.00 94.69 121 ALA A O 1
ATOM 988 N N . ILE A 1 122 ? -23.148 -5.465 -6.770 1.00 92.88 122 ILE A N 1
ATOM 989 C CA . ILE A 1 122 ? -23.718 -4.619 -7.830 1.00 92.88 122 ILE A CA 1
ATOM 990 C C . ILE A 1 122 ? -22.781 -4.578 -9.041 1.00 92.88 122 ILE A C 1
ATOM 992 O O . ILE A 1 122 ? -23.253 -4.734 -10.163 1.00 92.88 122 ILE A O 1
ATOM 996 N N . CYS A 1 123 ? -21.471 -4.425 -8.830 1.00 92.12 123 CYS A N 1
ATOM 997 C CA . CYS A 1 123 ? -20.474 -4.406 -9.907 1.00 92.12 123 CYS A CA 1
ATOM 998 C C . CYS A 1 123 ? -20.512 -5.712 -10.708 1.00 92.12 123 CYS A C 1
ATOM 1000 O O . CYS A 1 123 ? -20.624 -5.689 -11.929 1.00 92.12 123 CYS A O 1
ATOM 1002 N N . MET A 1 124 ? -20.566 -6.851 -10.016 1.00 94.31 124 MET A N 1
ATOM 1003 C CA . MET A 1 124 ? -20.706 -8.169 -10.632 1.00 94.31 124 MET A CA 1
ATOM 1004 C C . MET A 1 124 ? -21.995 -8.311 -11.464 1.00 94.31 124 MET A C 1
ATOM 1006 O O . MET A 1 124 ? -21.980 -8.939 -12.524 1.00 94.31 124 MET A O 1
ATOM 1010 N N . ILE A 1 125 ? -23.114 -7.727 -11.013 1.00 95.00 125 ILE A N 1
ATOM 1011 C CA . ILE A 1 125 ? -24.374 -7.704 -11.774 1.00 95.00 125 ILE A CA 1
ATOM 1012 C C . ILE A 1 125 ? -24.252 -6.786 -12.996 1.00 95.00 125 ILE A C 1
ATOM 1014 O O . ILE A 1 125 ? -24.685 -7.165 -14.081 1.00 95.00 125 ILE A O 1
ATOM 1018 N N . VAL A 1 126 ? -23.654 -5.602 -12.853 1.00 93.31 126 VAL A N 1
ATOM 1019 C CA . VAL A 1 126 ? -23.451 -4.646 -13.957 1.00 93.31 126 VAL A CA 1
ATOM 1020 C C . VAL A 1 126 ? -22.560 -5.245 -15.045 1.00 93.31 126 VAL A C 1
ATOM 1022 O O . VAL A 1 126 ? -22.927 -5.186 -16.220 1.00 93.31 126 VAL A O 1
ATOM 1025 N N . ALA A 1 127 ? -21.480 -5.927 -14.655 1.00 92.69 127 ALA A N 1
ATOM 1026 C CA . ALA A 1 127 ? -20.574 -6.631 -15.561 1.00 92.69 127 ALA A CA 1
ATOM 1027 C C . ALA A 1 127 ? -21.291 -7.656 -16.458 1.00 92.69 127 ALA A C 1
ATOM 1029 O O . ALA A 1 127 ? -20.826 -7.972 -17.553 1.00 92.69 127 ALA A O 1
ATOM 1030 N N . ARG A 1 128 ? -22.444 -8.188 -16.020 1.00 95.25 128 ARG A N 1
ATOM 1031 C CA . ARG A 1 128 ? -23.254 -9.122 -16.816 1.00 95.25 128 ARG A CA 1
ATOM 1032 C C . ARG A 1 128 ? -23.960 -8.451 -17.993 1.00 95.25 128 ARG A C 1
ATOM 1034 O O . ARG A 1 128 ? -24.257 -9.146 -18.970 1.00 95.25 128 ARG A O 1
ATOM 1041 N N . PHE A 1 129 ? -24.278 -7.165 -17.882 1.00 95.94 129 PHE A N 1
ATOM 1042 C CA . PHE A 1 129 ? -25.035 -6.426 -18.891 1.00 95.94 129 PHE A CA 1
ATOM 1043 C C . PHE A 1 129 ? -24.130 -5.660 -19.852 1.00 95.94 129 PHE A C 1
ATOM 1045 O O . PHE A 1 129 ? -24.407 -5.664 -21.049 1.00 95.94 129 PHE A O 1
ATOM 1052 N N . ASP A 1 130 ? -23.065 -5.035 -19.345 1.00 94.06 130 ASP A N 1
ATOM 1053 C CA . ASP A 1 130 ? -22.157 -4.217 -20.149 1.00 94.06 130 ASP A CA 1
ATOM 1054 C C . ASP A 1 130 ? -20.731 -4.253 -19.575 1.00 94.06 130 ASP A C 1
ATOM 1056 O O . ASP A 1 130 ? -20.450 -3.719 -18.500 1.00 94.06 130 ASP A O 1
ATOM 1060 N N . THR A 1 131 ? -19.820 -4.881 -20.317 1.00 87.75 131 THR A N 1
ATOM 1061 C CA . THR A 1 131 ? -18.397 -4.988 -19.969 1.00 87.75 131 THR A CA 1
ATOM 1062 C C . THR A 1 131 ? -17.639 -3.671 -20.138 1.00 87.75 131 THR A C 1
ATOM 1064 O O . THR A 1 131 ? -16.600 -3.474 -19.514 1.00 87.75 131 THR A O 1
ATOM 1067 N N . GLY A 1 132 ? -18.148 -2.738 -20.945 1.00 87.12 132 GLY A N 1
ATOM 1068 C CA . GLY A 1 132 ? -17.594 -1.391 -21.054 1.00 87.12 132 GLY A CA 1
ATOM 1069 C C . GLY A 1 132 ? -17.870 -0.569 -19.796 1.00 87.12 132 GLY A C 1
ATOM 1070 O O . GLY A 1 132 ? -16.976 0.116 -19.298 1.00 87.12 132 GLY A O 1
ATOM 1071 N N . VAL A 1 133 ? -19.079 -0.679 -19.235 1.00 88.62 133 VAL A N 1
ATOM 1072 C CA . VAL A 1 133 ? -19.432 -0.028 -17.958 1.00 88.62 133 VAL A CA 1
ATOM 1073 C C . VAL A 1 133 ? -18.616 -0.604 -16.799 1.00 88.62 133 VAL A C 1
ATOM 1075 O O . VAL A 1 133 ? -18.235 0.144 -15.901 1.00 88.62 133 VAL A O 1
ATOM 1078 N N . ASP A 1 134 ? -18.283 -1.894 -16.841 1.00 84.75 134 ASP A N 1
ATOM 1079 C CA . ASP A 1 134 ? -17.445 -2.549 -15.831 1.00 84.75 134 ASP A CA 1
ATOM 1080 C C . ASP A 1 134 ? -16.097 -1.847 -15.615 1.00 84.75 134 ASP A C 1
ATOM 1082 O O . ASP A 1 134 ? -15.698 -1.542 -14.487 1.00 84.75 134 ASP A O 1
ATOM 1086 N N . GLN A 1 135 ? -15.436 -1.481 -16.716 1.00 83.06 135 GLN A N 1
ATOM 1087 C CA . GLN A 1 135 ? -14.174 -0.751 -16.660 1.00 83.06 135 GLN A CA 1
ATOM 1088 C C . GLN A 1 135 ? -14.335 0.608 -15.974 1.00 83.06 135 GLN A C 1
ATOM 1090 O O . GLN A 1 135 ? -13.468 0.997 -15.199 1.00 83.06 135 GLN A O 1
ATOM 1095 N N . PHE A 1 136 ? -15.458 1.307 -16.184 1.00 84.81 136 PHE A N 1
ATOM 1096 C CA . PHE A 1 136 ? -15.762 2.545 -15.456 1.00 84.81 136 PHE A CA 1
ATOM 1097 C C . PHE A 1 136 ? -15.987 2.299 -13.962 1.00 84.81 136 PHE A C 1
ATOM 1099 O O . PHE A 1 136 ? -15.543 3.081 -13.118 1.00 84.81 136 PHE A O 1
ATOM 1106 N N . VAL A 1 137 ? -16.657 1.202 -13.622 1.00 84.69 137 VAL A N 1
ATOM 1107 C CA . VAL A 1 137 ? -16.965 0.824 -12.241 1.00 84.69 137 VAL A CA 1
ATOM 1108 C C . VAL A 1 137 ? -15.699 0.474 -11.453 1.00 84.69 137 VAL A C 1
ATOM 1110 O O . VAL A 1 137 ? -15.595 0.857 -10.283 1.00 84.69 137 VAL A O 1
ATOM 1113 N N . LEU A 1 138 ? -14.691 -0.127 -12.094 1.00 83.25 138 LEU A N 1
ATOM 1114 C CA . LEU A 1 138 ? -13.362 -0.322 -11.499 1.00 83.25 138 LEU A CA 1
ATOM 1115 C C . LEU A 1 138 ? -12.720 0.986 -11.006 1.00 83.25 138 LEU A C 1
ATOM 1117 O O . LEU A 1 138 ? -11.969 0.948 -10.037 1.00 83.25 138 LEU A O 1
ATOM 1121 N N . PHE A 1 139 ? -13.034 2.148 -11.592 1.00 81.38 139 PHE A N 1
ATOM 1122 C CA . PHE A 1 139 ? -12.545 3.441 -11.082 1.00 81.38 139 PHE A CA 1
ATOM 1123 C C . PHE A 1 139 ? -13.329 3.943 -9.871 1.00 81.38 139 PHE A C 1
ATOM 1125 O O . PHE A 1 139 ? -12.787 4.656 -9.025 1.00 81.38 139 PHE A O 1
ATOM 1132 N N . ILE A 1 140 ? -14.610 3.594 -9.786 1.00 83.12 140 ILE A N 1
ATOM 1133 C CA . ILE A 1 140 ? -15.494 4.053 -8.714 1.00 83.12 140 ILE A CA 1
ATOM 1134 C C . ILE A 1 140 ? -15.212 3.278 -7.429 1.00 83.12 140 ILE A C 1
ATOM 1136 O O . ILE A 1 140 ? -15.206 3.880 -6.358 1.00 83.12 140 ILE A O 1
ATOM 1140 N N . ILE A 1 141 ? -14.931 1.978 -7.527 1.00 85.31 141 ILE A N 1
ATOM 1141 C CA . ILE A 1 141 ? -14.685 1.105 -6.372 1.00 85.31 141 ILE A CA 1
ATOM 1142 C C . ILE A 1 141 ? -13.613 1.662 -5.418 1.00 85.31 141 ILE A C 1
ATOM 1144 O O . ILE A 1 141 ? -13.945 1.888 -4.255 1.00 85.31 141 ILE A O 1
ATOM 1148 N N . PRO A 1 142 ? -12.375 1.970 -5.856 1.00 81.62 142 PRO A N 1
ATOM 1149 C CA . PRO A 1 142 ? -11.353 2.477 -4.949 1.00 81.62 142 PRO A CA 1
ATOM 1150 C C . PRO A 1 142 ? -11.736 3.816 -4.317 1.00 81.62 142 PRO A C 1
ATOM 1152 O O . PRO A 1 142 ? -11.388 4.082 -3.168 1.00 81.62 142 PRO A O 1
ATOM 1155 N N . ILE A 1 143 ? -12.472 4.660 -5.048 1.00 79.81 143 ILE A N 1
ATOM 1156 C CA . ILE A 1 143 ? -12.976 5.934 -4.527 1.00 79.81 143 ILE A CA 1
ATOM 1157 C C . ILE A 1 143 ? -14.025 5.671 -3.449 1.00 79.81 143 ILE A C 1
ATOM 1159 O O . ILE A 1 143 ? -13.980 6.305 -2.399 1.00 79.81 143 ILE A O 1
ATOM 1163 N N . VAL A 1 144 ? -14.953 4.743 -3.673 1.00 80.69 144 VAL A N 1
ATOM 1164 C CA . VAL A 1 144 ? -15.982 4.379 -2.694 1.00 80.69 144 VAL A CA 1
ATOM 1165 C C . VAL A 1 144 ? -15.354 3.738 -1.461 1.00 80.69 144 VAL A C 1
ATOM 1167 O O . VAL A 1 144 ? -15.690 4.158 -0.358 1.00 80.69 144 VAL A O 1
ATOM 1170 N N . ASP A 1 145 ? -14.401 2.822 -1.622 1.00 81.62 145 ASP A N 1
ATOM 1171 C CA . ASP A 1 145 ? -13.693 2.169 -0.512 1.00 81.62 145 ASP A CA 1
ATOM 1172 C C . ASP A 1 145 ? -12.884 3.178 0.314 1.00 81.62 145 ASP A C 1
ATOM 1174 O O . ASP A 1 145 ? -12.915 3.172 1.552 1.00 81.62 145 ASP A O 1
ATOM 1178 N N . LEU A 1 146 ? -12.202 4.105 -0.365 1.00 79.19 146 LEU A N 1
ATOM 1179 C CA . LEU A 1 146 ? -11.487 5.199 0.281 1.00 79.19 146 LEU A CA 1
ATOM 1180 C C . LEU A 1 146 ? -12.456 6.144 1.003 1.00 79.19 146 LEU A C 1
ATOM 1182 O O . LEU A 1 146 ? -12.236 6.495 2.161 1.00 79.19 146 LEU A O 1
ATOM 1186 N N . LEU A 1 147 ? -13.546 6.550 0.350 1.00 76.81 147 LEU A N 1
ATOM 1187 C CA . LEU A 1 147 ? -14.544 7.438 0.942 1.00 76.81 147 LEU A CA 1
ATOM 1188 C C . LEU A 1 147 ? -15.277 6.780 2.108 1.00 76.81 147 LEU A C 1
ATOM 1190 O O . LEU A 1 147 ? -15.555 7.481 3.076 1.00 76.81 147 LEU A O 1
ATOM 1194 N N . ALA A 1 148 ? -15.573 5.483 2.051 1.00 76.88 148 ALA A N 1
ATOM 1195 C CA . ALA A 1 148 ? -16.143 4.729 3.165 1.00 76.88 148 ALA A CA 1
ATOM 1196 C C . ALA A 1 148 ? -15.185 4.777 4.362 1.00 76.88 148 ALA A C 1
ATOM 1198 O O . ALA A 1 148 ? -15.552 5.266 5.433 1.00 76.88 148 ALA A O 1
ATOM 1199 N N . SER A 1 149 ? -13.910 4.461 4.120 1.00 74.69 149 SER A N 1
ATOM 1200 C CA . SER A 1 149 ? -12.853 4.496 5.138 1.00 74.69 149 SER A CA 1
ATOM 1201 C C . SER A 1 149 ? -12.671 5.886 5.779 1.00 74.69 149 SER A C 1
ATOM 1203 O O . SER A 1 149 ? -12.369 5.995 6.973 1.00 74.69 149 SER A O 1
ATOM 1205 N N . LEU A 1 150 ? -12.874 6.962 5.005 1.00 73.56 150 LEU A N 1
ATOM 1206 C CA . LEU A 1 150 ? -12.756 8.351 5.470 1.00 73.56 150 LEU A CA 1
ATOM 1207 C C . LEU A 1 150 ? -14.035 8.893 6.132 1.00 73.56 150 LEU A C 1
ATOM 1209 O O . LEU A 1 150 ? -13.953 9.627 7.119 1.00 73.56 150 LEU A O 1
ATOM 1213 N N . LYS A 1 151 ? -15.223 8.572 5.604 1.00 69.44 151 LYS A N 1
ATOM 1214 C CA . LYS A 1 151 ? -16.500 9.174 6.029 1.00 69.44 151 LYS A CA 1
ATOM 1215 C C . LYS A 1 151 ? -17.059 8.594 7.316 1.00 69.44 151 LYS A C 1
ATOM 1217 O O . LYS A 1 151 ? -17.822 9.308 7.967 1.00 69.44 151 LYS A O 1
ATOM 1222 N N . VAL A 1 152 ? -16.690 7.373 7.714 1.00 64.50 152 VAL A N 1
ATOM 1223 C CA . VAL A 1 152 ? -17.186 6.783 8.972 1.00 64.50 152 VAL A CA 1
ATOM 1224 C C . VAL A 1 152 ? -16.936 7.716 10.162 1.00 64.50 152 VAL A C 1
ATOM 1226 O O . VAL A 1 152 ? -17.799 7.801 11.019 1.00 64.50 152 VAL A O 1
ATOM 1229 N N . ASP A 1 153 ? -15.865 8.517 10.179 1.00 62.00 153 ASP A N 1
ATOM 1230 C CA . ASP A 1 153 ? -15.614 9.470 11.275 1.00 62.00 153 ASP A CA 1
ATOM 1231 C C . ASP A 1 153 ? -16.384 10.777 11.159 1.00 62.00 153 ASP A C 1
ATOM 1233 O O . ASP A 1 153 ? -16.780 11.347 12.171 1.00 62.00 153 ASP A O 1
ATOM 1237 N N . ALA A 1 154 ? -16.623 11.262 9.941 1.00 67.06 154 ALA A N 1
ATOM 1238 C CA . ALA A 1 154 ? -17.481 12.424 9.752 1.00 67.06 154 ALA A CA 1
ATOM 1239 C C . ALA A 1 154 ? -18.916 12.080 10.177 1.00 67.06 154 ALA A C 1
ATOM 1241 O O . ALA A 1 154 ? -19.553 12.841 10.901 1.00 67.06 154 ALA A O 1
ATOM 1242 N N . ILE A 1 155 ? -19.394 10.897 9.784 1.00 65.38 155 ILE A N 1
ATOM 1243 C CA . ILE A 1 155 ? -20.723 10.397 10.138 1.00 65.38 155 ILE A CA 1
ATOM 1244 C C . ILE A 1 155 ? -20.783 10.044 11.624 1.00 65.38 155 ILE A C 1
ATOM 1246 O O . ILE A 1 155 ? -21.720 10.472 12.288 1.00 65.38 155 ILE A O 1
ATOM 1250 N N . ALA A 1 156 ? -19.785 9.347 12.175 1.00 64.00 156 ALA A N 1
ATOM 1251 C CA . ALA A 1 156 ? -19.713 9.056 13.605 1.00 64.00 156 ALA A CA 1
ATOM 1252 C C . ALA A 1 156 ? -19.616 10.345 14.423 1.00 64.00 156 ALA A C 1
ATOM 1254 O O . ALA A 1 156 ? -20.322 10.487 15.409 1.00 64.00 156 ALA A O 1
ATOM 1255 N N . GLY A 1 157 ? -18.818 11.325 14.001 1.00 70.06 157 GLY A N 1
ATOM 1256 C CA . GLY A 1 157 ? -18.696 12.624 14.659 1.00 70.06 157 GLY A CA 1
ATOM 1257 C C . GLY A 1 157 ? -20.011 13.403 14.658 1.00 70.06 157 GLY A C 1
ATOM 1258 O O . GLY A 1 157 ? -20.419 13.918 15.699 1.00 70.06 157 GLY A O 1
ATOM 1259 N N . VAL A 1 158 ? -20.720 13.430 13.525 1.00 68.38 158 VAL A N 1
ATOM 1260 C CA . VAL A 1 158 ? -22.069 14.011 13.429 1.00 68.38 158 VAL A CA 1
ATOM 1261 C C . VAL A 1 158 ? -23.054 13.239 14.308 1.00 68.38 158 VAL A C 1
ATOM 1263 O O . VAL A 1 158 ? -23.801 13.849 15.069 1.00 68.38 158 VAL A O 1
ATOM 1266 N N . TYR A 1 159 ? -23.024 11.910 14.273 1.00 73.06 159 TYR A N 1
ATOM 1267 C CA . TYR A 1 159 ? -23.878 11.050 15.085 1.00 73.06 159 TYR A CA 1
ATOM 1268 C C . TYR A 1 159 ? -23.627 11.236 16.590 1.00 73.06 159 TYR A C 1
ATOM 1270 O O . TYR A 1 159 ? -24.575 11.473 17.335 1.00 73.06 159 TYR A O 1
ATOM 1278 N N . TYR A 1 160 ? -22.373 11.238 17.050 1.00 74.12 160 TYR A N 1
ATOM 1279 C CA . TYR A 1 160 ? -21.999 11.505 18.442 1.00 74.12 160 TYR A CA 1
ATOM 1280 C C . TYR A 1 160 ? -22.368 12.930 18.859 1.00 74.12 160 TYR A C 1
ATOM 1282 O O . TYR A 1 160 ? -22.862 13.128 19.972 1.00 74.12 160 TYR A O 1
ATOM 1290 N N . ALA A 1 161 ? -22.200 13.924 17.981 1.00 74.75 161 ALA A N 1
ATOM 1291 C CA . ALA A 1 161 ? -22.652 15.290 18.238 1.00 74.75 161 ALA A CA 1
ATOM 1292 C C . ALA A 1 161 ? -24.179 15.353 18.413 1.00 74.75 161 ALA A C 1
ATOM 1294 O O . ALA A 1 161 ? -24.664 15.991 19.352 1.00 74.75 161 ALA A O 1
ATOM 1295 N N . ILE A 1 162 ? -24.938 14.642 17.575 1.00 76.44 162 ILE A N 1
ATOM 1296 C CA . ILE A 1 162 ? -26.398 14.527 17.688 1.00 76.44 162 ILE A CA 1
ATOM 1297 C C . ILE A 1 162 ? -26.784 13.791 18.979 1.00 76.44 162 ILE A C 1
ATOM 1299 O O . ILE A 1 162 ? -27.561 14.330 19.767 1.00 76.44 162 ILE A O 1
ATOM 1303 N N . LYS A 1 163 ? -26.206 12.616 19.262 1.00 80.44 163 LYS A N 1
ATOM 1304 C CA . LYS A 1 163 ? -26.466 11.815 20.474 1.00 80.44 163 LYS A CA 1
ATOM 1305 C C . LYS A 1 163 ? -26.174 12.619 21.744 1.00 80.44 163 LYS A C 1
ATOM 1307 O O . LYS A 1 163 ? -27.014 12.674 22.643 1.00 80.44 163 LYS A O 1
ATOM 1312 N N . LYS A 1 164 ? -25.037 13.323 21.796 1.00 85.06 164 LYS A N 1
ATOM 1313 C CA . LYS A 1 164 ? -24.672 14.230 22.898 1.00 85.06 164 LYS A CA 1
ATOM 1314 C C . LYS A 1 164 ? -25.673 15.374 23.044 1.00 85.06 164 LYS A C 1
ATOM 1316 O O . LYS A 1 164 ? -26.076 15.689 24.161 1.00 85.06 164 LYS A O 1
ATOM 1321 N N . THR A 1 165 ? -26.117 15.962 21.935 1.00 87.88 165 THR A N 1
ATOM 1322 C CA . THR A 1 165 ? -27.132 17.026 21.943 1.00 87.88 165 THR A CA 1
ATOM 1323 C C . THR A 1 165 ? -28.470 16.510 22.478 1.00 87.88 165 THR A C 1
ATOM 1325 O O . THR A 1 165 ? -29.067 17.150 23.342 1.00 87.88 165 THR A O 1
ATOM 1328 N N . ILE A 1 166 ? -28.906 15.318 22.060 1.00 90.19 166 ILE A N 1
ATOM 1329 C CA . ILE A 1 166 ? -30.125 14.660 22.558 1.00 90.19 166 ILE A CA 1
ATOM 1330 C C . ILE A 1 166 ? -30.019 14.366 24.061 1.00 90.19 166 ILE A C 1
ATOM 1332 O O . ILE A 1 166 ? -30.970 14.621 24.801 1.00 90.19 166 ILE A O 1
ATOM 1336 N N . LEU A 1 167 ? -28.873 13.873 24.540 1.00 89.69 167 LEU A N 1
ATOM 1337 C CA . LEU A 1 167 ? -28.648 13.615 25.967 1.00 89.69 167 LEU A CA 1
ATOM 1338 C C . LEU A 1 167 ? -28.671 14.904 26.800 1.00 89.69 167 LEU A C 1
ATOM 1340 O O . LEU A 1 167 ? -29.312 14.935 27.851 1.00 89.69 167 LEU A O 1
ATOM 1344 N N . LEU A 1 168 ? -28.058 15.987 26.313 1.00 92.94 168 LEU A N 1
ATOM 1345 C CA . LEU A 1 168 ? -28.119 17.302 26.965 1.00 92.94 168 LEU A CA 1
ATOM 1346 C C . LEU A 1 168 ? -29.552 17.852 27.012 1.00 92.94 168 LEU A C 1
ATOM 1348 O O . LEU A 1 168 ? -29.955 18.436 28.020 1.00 92.94 168 LEU A O 1
ATOM 1352 N N . ILE A 1 169 ? -30.341 17.637 25.953 1.00 93.06 169 ILE A N 1
ATOM 1353 C CA . ILE A 1 169 ? -31.764 17.997 25.930 1.00 93.06 169 ILE A CA 1
ATOM 1354 C C . ILE A 1 169 ? -32.539 17.174 26.968 1.00 93.06 169 ILE A C 1
ATOM 1356 O O . ILE A 1 169 ? -33.285 17.759 27.753 1.00 93.06 169 ILE A O 1
ATOM 1360 N N . LYS A 1 170 ? -32.334 15.850 27.031 1.00 94.69 170 LYS A N 1
ATOM 1361 C CA . LYS A 1 170 ? -32.976 14.978 28.032 1.00 94.69 170 LYS A CA 1
ATOM 1362 C C . LYS A 1 170 ? -32.641 15.404 29.464 1.00 94.69 170 LYS A C 1
ATOM 1364 O O . LYS A 1 170 ? -33.558 15.533 30.270 1.00 94.69 170 LYS A O 1
ATOM 1369 N N . HIS A 1 171 ? -31.373 15.696 29.763 1.00 93.44 171 HIS A N 1
ATOM 1370 C CA . HIS A 1 171 ? -30.957 16.168 31.090 1.00 93.44 171 HIS A CA 1
ATOM 1371 C C . HIS A 1 171 ? -31.613 17.507 31.447 1.00 93.44 171 HIS A C 1
ATOM 1373 O O . HIS A 1 171 ? -32.158 17.671 32.534 1.00 93.44 171 HIS A O 1
ATOM 1379 N N . ARG A 1 172 ? -31.650 18.457 30.503 1.00 95.62 172 ARG A N 1
ATOM 1380 C CA . ARG A 1 172 ? -32.289 19.762 30.721 1.00 95.62 172 ARG A CA 1
ATOM 1381 C C . ARG A 1 172 ? -33.807 19.645 30.930 1.00 95.62 172 ARG A C 1
ATOM 1383 O O . ARG A 1 172 ? -34.374 20.456 31.660 1.00 95.62 172 ARG A O 1
ATOM 1390 N N . ILE A 1 173 ? -34.471 18.679 30.291 1.00 95.00 173 ILE A N 1
ATOM 1391 C CA . ILE A 1 173 ? -35.896 18.388 30.525 1.00 95.00 173 ILE A CA 1
ATOM 1392 C C . ILE A 1 173 ? -36.092 17.776 31.918 1.00 95.00 173 ILE A C 1
ATOM 1394 O O . ILE A 1 173 ? -36.977 18.223 32.645 1.00 95.00 173 ILE A O 1
ATOM 1398 N N . ALA A 1 174 ? -35.245 16.824 32.317 1.00 93.88 174 ALA A N 1
ATOM 1399 C CA . ALA A 1 174 ? -35.293 16.218 33.647 1.00 93.88 174 ALA A CA 1
ATOM 1400 C C . ALA A 1 174 ? -35.098 17.260 34.765 1.00 93.88 174 ALA A C 1
ATOM 1402 O O . ALA A 1 174 ? -35.909 17.310 35.687 1.00 93.88 174 ALA A O 1
ATOM 1403 N N . ASP A 1 175 ? -34.119 18.163 34.626 1.00 94.56 175 ASP A N 1
ATOM 1404 C CA . ASP A 1 175 ? -33.869 19.262 35.576 1.00 94.56 175 ASP A CA 1
ATOM 1405 C C . ASP A 1 175 ? -35.047 20.243 35.686 1.00 94.56 175 ASP A C 1
ATOM 1407 O O . ASP A 1 175 ? -35.309 20.822 36.744 1.00 94.56 175 ASP A O 1
ATOM 1411 N N . LYS A 1 176 ? -35.759 20.482 34.577 1.00 94.62 176 LYS A N 1
ATOM 1412 C CA . LYS A 1 176 ? -36.959 21.329 34.590 1.00 94.62 176 LYS A CA 1
ATOM 1413 C C . LYS A 1 176 ? -38.114 20.656 35.321 1.00 94.62 176 LYS A C 1
ATOM 1415 O O . LYS A 1 176 ? -38.863 21.359 35.993 1.00 94.62 176 LYS A O 1
ATOM 1420 N N . ASN A 1 177 ? -38.252 19.339 35.202 1.00 92.75 177 ASN A N 1
ATOM 1421 C CA . ASN A 1 177 ? -39.309 18.591 35.876 1.00 92.75 177 ASN A CA 1
ATOM 1422 C C . ASN A 1 177 ? -39.054 18.503 37.387 1.00 92.75 177 ASN A C 1
ATOM 1424 O O . ASN A 1 177 ? -39.952 18.825 38.159 1.00 92.75 177 ASN A O 1
ATOM 1428 N N . THR A 1 178 ? -37.819 18.228 37.823 1.00 92.56 178 THR A N 1
ATOM 1429 C CA . THR A 1 178 ? -37.467 18.222 39.258 1.00 92.56 178 THR A CA 1
ATOM 1430 C C . THR A 1 178 ? -37.624 19.592 39.915 1.00 92.56 178 THR A C 1
ATOM 1432 O O . THR A 1 178 ? -38.090 19.678 41.048 1.00 92.56 178 THR A O 1
ATOM 1435 N N . LYS A 1 179 ? -37.320 20.691 39.210 1.00 87.88 179 LYS A N 1
ATOM 1436 C CA . LYS A 1 179 ? -37.592 22.048 39.725 1.00 87.88 179 LYS A CA 1
ATOM 1437 C C . LYS A 1 179 ? -39.077 22.399 39.803 1.00 87.88 179 LYS A C 1
ATOM 1439 O O . LYS A 1 179 ? -39.437 23.260 40.595 1.00 87.88 179 LYS A O 1
ATOM 1444 N N . LYS A 1 180 ? -39.925 21.781 38.977 1.00 84.25 180 LYS A N 1
ATOM 1445 C CA . LYS A 1 180 ? -41.376 22.017 38.994 1.00 84.25 180 LYS A CA 1
ATOM 1446 C C . LYS A 1 180 ? -42.072 21.260 40.126 1.00 84.25 180 LYS A C 1
ATOM 1448 O O . LYS A 1 180 ? -43.132 21.686 40.566 1.00 84.25 180 LYS A O 1
ATOM 1453 N N . GLU A 1 181 ? -41.469 20.164 40.579 1.00 74.75 181 GLU A N 1
ATOM 1454 C CA . GLU A 1 181 ? -41.975 19.316 41.661 1.00 74.75 181 GLU A CA 1
ATOM 1455 C C . GLU A 1 181 ? -41.409 19.667 43.040 1.00 74.75 181 GLU A C 1
ATOM 1457 O O . GLU A 1 181 ? -41.908 19.135 44.022 1.00 74.75 181 GLU A O 1
ATOM 1462 N N . ALA A 1 182 ? -40.429 20.574 43.146 1.00 61.03 182 ALA A N 1
ATOM 1463 C CA . ALA A 1 182 ? -40.033 21.172 44.420 1.00 61.03 182 ALA A CA 1
ATOM 1464 C C . ALA A 1 182 ? -41.146 22.138 44.883 1.00 61.03 182 ALA A C 1
ATOM 1466 O O . ALA A 1 182 ? -41.228 23.256 44.364 1.00 61.03 182 ALA A O 1
ATOM 1467 N N . PRO A 1 183 ? -42.044 21.737 45.804 1.00 58.03 183 PRO A N 1
ATOM 1468 C CA . PRO A 1 183 ? -43.201 22.533 46.164 1.00 58.03 183 PRO A CA 1
ATOM 1469 C C . PRO A 1 183 ? -42.782 23.628 47.140 1.00 58.03 183 PRO A C 1
ATOM 1471 O O . PRO A 1 183 ? -41.812 23.497 47.887 1.00 58.03 183 PRO A O 1
ATOM 1474 N N . ALA A 1 184 ? -43.572 24.693 47.162 1.00 59.47 184 ALA A N 1
ATOM 1475 C CA . ALA A 1 184 ? -43.512 25.798 48.104 1.00 59.47 184 ALA A CA 1
ATOM 1476 C C . ALA A 1 184 ? -43.796 25.345 49.557 1.00 59.47 184 ALA A C 1
ATOM 1478 O O . ALA A 1 184 ? -44.835 25.668 50.122 1.00 59.47 184 ALA A O 1
ATOM 1479 N N . GLN A 1 185 ? -42.893 24.568 50.162 1.00 55.16 185 GLN A N 1
ATOM 1480 C CA . GLN A 1 185 ? -42.982 24.116 51.558 1.00 55.16 185 GLN A CA 1
ATOM 1481 C C . GLN A 1 185 ? -42.221 25.018 52.550 1.00 55.16 185 GLN A C 1
ATOM 1483 O O . GLN A 1 185 ? -42.084 24.655 53.712 1.00 55.16 185 GLN A O 1
ATOM 1488 N N . THR A 1 186 ? -41.758 26.205 52.149 1.00 54.88 186 THR A N 1
ATOM 1489 C CA . THR A 1 186 ? -40.935 27.074 53.019 1.00 54.88 186 THR A CA 1
ATOM 1490 C C . THR A 1 186 ? -41.719 28.152 53.785 1.00 54.88 186 THR A C 1
ATOM 1492 O O . THR A 1 186 ? -41.100 29.039 54.353 1.00 54.88 186 THR A O 1
ATOM 1495 N N . GLU A 1 187 ? -43.054 28.111 53.856 1.00 53.06 187 GLU A N 1
ATOM 1496 C CA . GLU A 1 187 ? -43.825 29.171 54.547 1.00 53.06 187 GLU A CA 1
ATOM 1497 C C . GLU A 1 187 ? -44.801 28.703 55.637 1.00 53.06 187 GLU A C 1
ATOM 1499 O O . GLU A 1 187 ? -45.659 29.474 56.055 1.00 53.06 187 GLU A O 1
ATOM 1504 N N . LEU A 1 188 ? -44.678 27.478 56.166 1.00 54.69 188 LEU A N 1
ATOM 1505 C CA . LEU A 1 188 ? -45.571 27.037 57.248 1.00 54.69 188 LEU A CA 1
ATOM 1506 C C . LEU A 1 188 ? -44.892 26.159 58.311 1.00 54.69 188 LEU A C 1
ATOM 1508 O O . LEU A 1 188 ? -45.310 25.033 58.564 1.00 54.69 188 LEU A O 1
ATOM 1512 N N . SER A 1 189 ? -43.842 26.673 58.953 1.00 51.25 189 SER A N 1
ATOM 1513 C CA . SER A 1 189 ? -43.333 26.090 60.204 1.00 51.25 189 SER A CA 1
ATOM 1514 C C . SER A 1 189 ? -42.575 27.110 61.060 1.00 51.25 189 SER A C 1
ATOM 1516 O O . SER A 1 189 ? -41.467 26.846 61.513 1.00 51.25 189 SER A O 1
ATOM 1518 N N . ASP A 1 190 ? -43.195 28.266 61.291 1.00 51.03 190 ASP A N 1
ATOM 1519 C CA . ASP A 1 190 ? -43.037 29.006 62.543 1.00 51.03 190 ASP A CA 1
ATOM 1520 C C . ASP A 1 190 ? -44.335 28.788 63.338 1.00 51.03 190 ASP A C 1
ATOM 1522 O O . ASP A 1 190 ? -45.417 28.870 62.765 1.00 51.03 190 ASP A O 1
ATOM 1526 N N . VAL A 1 191 ? -44.226 28.533 64.647 1.00 55.50 191 VAL A N 1
ATOM 1527 C CA . VAL A 1 191 ? -45.303 28.230 65.625 1.00 55.50 191 VAL A CA 1
ATOM 1528 C C . VAL A 1 191 ? -45.567 26.733 65.885 1.00 55.50 191 VAL A C 1
ATOM 1530 O O . VAL A 1 191 ? -46.511 26.150 65.369 1.00 55.50 191 VAL A O 1
ATOM 1533 N N . GLN A 1 192 ? -44.766 26.140 66.783 1.00 41.50 192 GLN A N 1
ATOM 1534 C CA . GLN A 1 192 ? -45.192 25.368 67.978 1.00 41.50 192 GLN A CA 1
ATOM 1535 C C . GLN A 1 192 ? -43.934 24.847 68.713 1.00 41.50 192 GLN A C 1
ATOM 1537 O O . GLN A 1 192 ? -43.155 24.079 68.168 1.00 41.50 192 GLN A O 1
ATOM 1542 N N . LEU A 1 193 ? -43.547 25.469 69.834 1.00 43.12 193 LEU A N 1
ATOM 1543 C CA . LEU A 1 193 ? -43.862 25.082 71.226 1.00 43.12 193 LEU A CA 1
ATOM 1544 C C . LEU A 1 193 ? -43.074 23.866 71.768 1.00 43.12 193 LEU A C 1
ATOM 1546 O O . LEU A 1 193 ? -43.398 22.719 71.513 1.00 43.12 193 LEU A O 1
ATOM 1550 N N . GLN A 1 194 ? -42.042 24.209 72.550 1.00 41.78 194 GLN A N 1
ATOM 1551 C CA . GLN A 1 194 ? -41.668 23.732 73.897 1.00 41.78 194 GLN A CA 1
ATOM 1552 C C . GLN A 1 194 ? -41.941 22.283 74.369 1.00 41.78 194 GLN A C 1
ATOM 1554 O O . GLN A 1 194 ? -43.056 21.779 74.321 1.00 41.78 194 GLN A O 1
ATOM 1559 N N . SER A 1 195 ? -40.942 21.797 75.134 1.00 42.38 195 SER A N 1
ATOM 1560 C CA . SER A 1 195 ? -40.952 20.711 76.146 1.00 42.38 195 SER A CA 1
ATOM 1561 C C . SER A 1 195 ? -40.957 19.282 75.569 1.00 42.38 195 SER A C 1
ATOM 1563 O O . SER A 1 195 ? -41.573 19.044 74.548 1.00 42.38 195 SER A O 1
ATOM 1565 N N . SER A 1 196 ? -40.268 18.260 76.088 1.00 35.22 196 SER A N 1
ATOM 1566 C CA . SER A 1 196 ? -39.698 17.996 77.413 1.00 35.22 196 SER A CA 1
ATOM 1567 C C . SER A 1 196 ? -38.664 16.845 77.361 1.00 35.22 196 SER A C 1
ATOM 1569 O O . SER A 1 196 ? -38.834 15.881 76.626 1.00 35.22 196 SER A O 1
ATOM 1571 N N . SER A 1 197 ? -37.628 16.958 78.194 1.00 38.34 197 SER A N 1
ATOM 1572 C CA . SER A 1 197 ? -36.828 15.929 78.901 1.00 38.34 197 SER A CA 1
ATOM 1573 C C . SER A 1 197 ? -37.004 14.400 78.659 1.00 38.34 197 SER A C 1
ATOM 1575 O O . SER A 1 197 ? -38.017 13.846 79.064 1.00 38.34 197 SER A O 1
ATOM 1577 N N . SER A 1 198 ? -35.885 13.745 78.271 1.00 36.38 198 SER A N 1
ATOM 1578 C CA . SER A 1 198 ? -35.174 12.602 78.938 1.00 36.38 198 SER A CA 1
ATOM 1579 C C . SER A 1 198 ? -35.855 11.195 79.079 1.00 36.38 198 SER A C 1
ATOM 1581 O O . SER A 1 198 ? -37.040 11.077 78.810 1.00 36.38 198 SER A O 1
ATOM 1583 N N . PRO A 1 199 ? -35.177 10.110 79.555 1.00 52.62 199 PRO A N 1
ATOM 1584 C CA . PRO A 1 199 ? -34.167 9.266 78.875 1.00 52.62 199 PRO A CA 1
ATOM 1585 C C . PRO A 1 199 ? -34.414 7.718 78.976 1.00 52.62 199 PRO A C 1
ATOM 1587 O O . PRO A 1 199 ? -35.336 7.266 79.641 1.00 52.62 199 PRO A O 1
ATOM 1590 N N . HIS A 1 200 ? -33.483 6.923 78.407 1.00 37.97 200 HIS A N 1
ATOM 1591 C CA . HIS A 1 200 ? -33.198 5.475 78.609 1.00 37.97 200 HIS A CA 1
ATOM 1592 C C . HIS A 1 200 ? -34.149 4.396 78.037 1.00 37.97 200 HIS A C 1
ATOM 1594 O O . HIS A 1 200 ? -35.301 4.306 78.427 1.00 37.97 200 HIS A O 1
ATOM 1600 N N . HIS A 1 201 ? -33.598 3.454 77.246 1.00 41.12 201 HIS A N 1
ATOM 1601 C CA . HIS A 1 201 ? -33.563 2.021 77.605 1.00 41.12 201 HIS A CA 1
ATOM 1602 C C . HIS A 1 201 ? -32.659 1.182 76.674 1.00 41.12 201 HIS A C 1
ATOM 1604 O O . HIS A 1 201 ? -32.655 1.340 75.457 1.00 41.12 201 HIS A O 1
ATOM 1610 N N . LEU A 1 202 ? -31.878 0.298 77.307 1.00 39.59 202 LEU A N 1
ATOM 1611 C CA . LEU A 1 202 ? -31.005 -0.726 76.728 1.00 39.59 202 LEU A CA 1
ATOM 1612 C C . LEU A 1 202 ? -31.783 -1.820 75.971 1.00 39.59 202 LEU A C 1
ATOM 1614 O O . LEU A 1 202 ? -32.855 -2.225 76.415 1.00 39.59 202 LEU A O 1
ATOM 1618 N N . VAL A 1 203 ? -31.167 -2.392 74.930 1.00 46.41 203 VAL A N 1
ATOM 1619 C CA . VAL A 1 203 ? -31.576 -3.655 74.284 1.00 46.41 203 VAL A CA 1
ATOM 1620 C C . VAL A 1 203 ? -30.371 -4.615 74.244 1.00 46.41 203 VAL A C 1
ATOM 1622 O O . VAL A 1 203 ? -29.315 -4.207 73.758 1.00 46.41 203 VAL A O 1
ATOM 1625 N N . PRO A 1 204 ? -30.487 -5.864 74.744 1.00 56.25 204 PRO A N 1
ATOM 1626 C CA . PRO A 1 204 ? -29.467 -6.907 74.612 1.00 56.25 204 PRO A CA 1
ATOM 1627 C C . PRO A 1 204 ? -29.777 -7.894 73.456 1.00 56.25 204 PRO A C 1
ATOM 1629 O O . PRO A 1 204 ? -30.859 -7.834 72.867 1.00 56.25 204 PRO A O 1
ATOM 1632 N N . PRO A 1 205 ? -28.838 -8.800 73.107 1.00 52.38 205 PRO A N 1
ATOM 1633 C CA . PRO A 1 205 ? -28.903 -9.619 71.899 1.00 52.38 205 PRO A CA 1
ATOM 1634 C C . PRO A 1 205 ? -29.629 -10.953 72.126 1.00 52.38 205 PRO A C 1
ATOM 1636 O O . PRO A 1 205 ? -29.539 -11.549 73.198 1.00 52.38 205 PRO A O 1
ATOM 1639 N N . ILE A 1 206 ? -30.291 -11.460 71.084 1.00 44.62 206 ILE A N 1
ATOM 1640 C CA . ILE A 1 206 ? -30.883 -12.803 71.060 1.00 44.62 206 ILE A CA 1
ATOM 1641 C C . ILE A 1 206 ? -29.936 -13.749 70.315 1.00 44.62 206 ILE A C 1
ATOM 1643 O O . ILE A 1 206 ? -29.727 -13.622 69.110 1.00 44.62 206 ILE A O 1
ATOM 1647 N N . GLN A 1 207 ? -29.388 -14.712 71.055 1.00 43.06 207 GLN A N 1
ATOM 1648 C CA . GLN A 1 207 ? -28.920 -15.997 70.541 1.00 43.06 207 GLN A CA 1
ATOM 1649 C C . GLN A 1 207 ? -30.114 -16.956 70.468 1.00 43.06 207 GLN A C 1
ATOM 1651 O O . GLN A 1 207 ? -30.914 -16.994 71.403 1.00 43.06 207 GLN A O 1
ATOM 1656 N N . ASN A 1 208 ? -30.199 -17.790 69.428 1.00 37.09 208 ASN A N 1
ATOM 1657 C CA . ASN A 1 208 ? -30.788 -19.115 69.599 1.00 37.09 208 ASN A CA 1
ATOM 1658 C C . ASN A 1 208 ? -30.246 -20.152 68.609 1.00 37.09 208 ASN A C 1
ATOM 1660 O O . ASN A 1 208 ? -29.987 -19.869 67.441 1.00 37.09 208 ASN A O 1
ATOM 1664 N N . LEU A 1 209 ? -30.054 -21.340 69.174 1.00 39.72 209 LEU A N 1
ATOM 1665 C CA . LEU A 1 209 ? -29.407 -22.542 68.666 1.00 39.72 209 LEU A CA 1
ATOM 1666 C C . LEU A 1 209 ? -30.390 -23.531 67.987 1.00 39.72 209 LEU A C 1
ATOM 1668 O O . LEU A 1 209 ? -31.577 -23.541 68.295 1.00 39.72 209 LEU A O 1
ATOM 1672 N N . ASN A 1 210 ? -29.788 -24.471 67.238 1.00 36.75 210 ASN A N 1
ATOM 1673 C CA . ASN A 1 210 ? -30.141 -25.896 67.027 1.00 36.75 210 ASN A CA 1
ATOM 1674 C C . ASN A 1 210 ? -31.139 -26.336 65.934 1.00 36.75 210 ASN A C 1
ATOM 1676 O O . ASN A 1 210 ? -32.345 -26.153 66.040 1.00 36.75 210 ASN A O 1
ATOM 1680 N N . SER A 1 211 ? -30.637 -27.131 64.977 1.00 38.66 211 SER A N 1
ATOM 1681 C CA . SER A 1 211 ? -30.888 -28.593 64.822 1.00 38.66 211 SER A CA 1
ATOM 1682 C C . SER A 1 211 ? -30.119 -29.098 63.578 1.00 38.66 211 SER A C 1
ATOM 1684 O O . SER A 1 211 ? -30.171 -28.470 62.530 1.00 38.66 211 SER A O 1
ATOM 1686 N N . VAL A 1 212 ? -29.119 -29.983 63.701 1.00 36.06 212 VAL A N 1
ATOM 1687 C CA . VAL A 1 212 ? -29.148 -31.465 63.779 1.00 36.06 212 VAL A CA 1
ATOM 1688 C C . VAL A 1 212 ? -29.671 -32.149 62.505 1.00 36.06 212 VAL A C 1
ATOM 1690 O O . VAL A 1 212 ? -30.845 -32.049 62.177 1.00 36.06 212 VAL A O 1
ATOM 1693 N N . GLY A 1 213 ? -28.791 -32.928 61.860 1.00 34.53 213 GLY A N 1
ATOM 1694 C CA . GLY A 1 213 ? -29.121 -33.901 60.815 1.00 34.53 213 GLY A CA 1
ATOM 1695 C C . GLY A 1 213 ? -27.868 -34.494 60.163 1.00 34.53 213 GLY A C 1
ATOM 1696 O O . GLY A 1 213 ? -27.340 -33.930 59.213 1.00 34.53 213 GLY A O 1
ATOM 1697 N N . SER A 1 214 ? -27.371 -35.604 60.710 1.00 37.09 214 SER A N 1
ATOM 1698 C CA . SER A 1 214 ? -26.246 -36.404 60.215 1.00 37.09 214 SER A CA 1
ATOM 1699 C C . SER A 1 214 ? -26.699 -37.477 59.219 1.00 37.09 214 SER A C 1
ATOM 1701 O O . SER A 1 214 ? -27.762 -38.054 59.407 1.00 37.09 214 SER A O 1
ATOM 1703 N N . THR A 1 215 ? -25.838 -37.835 58.260 1.00 38.03 215 THR A N 1
ATOM 1704 C CA . THR A 1 215 ? -25.567 -39.232 57.857 1.00 38.03 215 THR A CA 1
ATOM 1705 C C . THR A 1 215 ? -24.208 -39.320 57.154 1.00 38.03 215 THR A C 1
ATOM 1707 O O . THR A 1 215 ? -23.805 -38.419 56.427 1.00 38.03 215 THR A O 1
ATOM 1710 N N . THR A 1 216 ? -23.508 -40.404 57.466 1.00 39.22 216 THR A N 1
ATOM 1711 C CA . THR A 1 216 ? -22.093 -40.762 57.270 1.00 39.22 216 THR A CA 1
ATOM 1712 C C . THR A 1 216 ? -21.856 -41.540 55.940 1.00 39.22 216 THR A C 1
ATOM 1714 O O . THR A 1 216 ? -22.632 -41.341 55.013 1.00 39.22 216 THR A O 1
ATOM 1717 N N . PRO A 1 217 ? -20.816 -42.391 55.768 1.00 54.47 217 PRO A N 1
ATOM 1718 C CA . PRO A 1 217 ? -19.565 -42.031 55.086 1.00 54.47 217 PRO A CA 1
ATOM 1719 C C . PRO A 1 217 ? -19.171 -43.032 53.969 1.00 54.47 217 PRO A C 1
ATOM 1721 O O . PRO A 1 217 ? -19.732 -44.118 53.886 1.00 54.47 217 PRO A O 1
ATOM 1724 N N . GLU A 1 218 ? -18.124 -42.753 53.183 1.00 32.00 218 GLU A N 1
ATOM 1725 C CA . GLU A 1 218 ? -17.405 -43.841 52.500 1.00 32.00 218 GLU A CA 1
ATOM 1726 C C . GLU A 1 218 ? -15.908 -43.564 52.290 1.00 32.00 218 GLU A C 1
ATOM 1728 O O . GLU A 1 218 ? -15.442 -42.426 52.268 1.00 32.00 218 GLU A O 1
ATOM 1733 N N . HIS A 1 219 ? -15.167 -44.668 52.257 1.00 37.25 219 HIS A N 1
ATOM 1734 C CA . HIS A 1 219 ? -13.757 -44.863 52.574 1.00 37.25 219 HIS A CA 1
ATOM 1735 C C . HIS A 1 219 ? -12.818 -44.833 51.346 1.00 37.25 219 HIS A C 1
ATOM 1737 O O . HIS A 1 219 ? -13.078 -45.548 50.391 1.00 37.25 219 HIS A O 1
ATOM 1743 N N . SER A 1 220 ? -11.643 -44.191 51.517 1.00 36.34 220 SER A N 1
ATOM 1744 C CA . SER A 1 220 ? -10.274 -44.653 51.140 1.00 36.34 220 SER A CA 1
ATOM 1745 C C . SER A 1 220 ? -9.886 -44.921 49.657 1.00 36.34 220 SER A C 1
ATOM 1747 O O . SER A 1 220 ? -10.759 -45.104 48.824 1.00 36.34 220 SER A O 1
ATOM 1749 N N . PRO A 1 221 ? -8.581 -45.092 49.300 1.00 54.28 221 PRO A N 1
ATOM 1750 C CA . PRO A 1 221 ? -7.337 -44.782 50.018 1.00 54.28 221 PRO A CA 1
ATOM 1751 C C . PRO A 1 221 ? -6.262 -44.008 49.205 1.00 54.28 221 PRO A C 1
ATOM 1753 O O . PRO A 1 221 ? -6.323 -43.785 48.003 1.00 54.28 221 PRO A O 1
ATOM 1756 N N . ARG A 1 222 ? -5.236 -43.667 49.985 1.00 34.66 222 ARG A N 1
ATOM 1757 C CA . ARG A 1 222 ? -3.906 -43.067 49.791 1.00 34.66 222 ARG A CA 1
ATOM 1758 C C . ARG A 1 222 ? -2.863 -44.017 49.156 1.00 34.66 222 ARG A C 1
ATOM 1760 O O . ARG A 1 222 ? -2.917 -45.198 49.477 1.00 34.66 222 ARG A O 1
ATOM 1767 N N . LEU A 1 223 ? -1.881 -43.469 48.414 1.00 38.53 223 LEU A N 1
ATOM 1768 C CA . LEU A 1 223 ? -0.412 -43.765 48.305 1.00 38.53 223 LEU A CA 1
ATOM 1769 C C . LEU A 1 223 ? 0.082 -43.259 46.916 1.00 38.53 223 LEU A C 1
ATOM 1771 O O . LEU A 1 223 ? -0.685 -43.351 45.970 1.00 38.53 223 LEU A O 1
ATOM 1775 N N . THR A 1 224 ? 1.264 -42.681 46.656 1.00 34.22 224 THR A N 1
ATOM 1776 C CA . THR A 1 224 ? 2.611 -42.704 47.269 1.00 34.22 224 THR A CA 1
ATOM 1777 C C . THR A 1 224 ? 3.442 -41.483 46.828 1.00 34.22 224 THR A C 1
ATOM 1779 O O . THR A 1 224 ? 3.238 -40.950 45.740 1.00 34.22 224 THR A O 1
ATOM 1782 N N . ASP A 1 225 ? 4.422 -41.137 47.668 1.00 36.44 225 ASP A N 1
ATOM 1783 C CA . ASP A 1 225 ? 5.599 -40.279 47.449 1.00 36.44 225 ASP A CA 1
ATOM 1784 C C . ASP A 1 225 ? 6.428 -40.570 46.178 1.00 36.44 225 ASP A C 1
ATOM 1786 O O . ASP A 1 225 ? 6.417 -41.699 45.693 1.00 36.44 225 ASP A O 1
ATOM 1790 N N . ILE A 1 226 ? 7.230 -39.580 45.728 1.00 37.69 226 ILE A N 1
ATOM 1791 C CA . ILE A 1 226 ? 8.700 -39.671 45.505 1.00 37.69 226 ILE A CA 1
ATOM 1792 C C . ILE A 1 226 ? 9.316 -38.282 45.151 1.00 37.69 226 ILE A C 1
ATOM 1794 O O . ILE A 1 226 ? 9.103 -37.729 44.078 1.00 37.69 226 ILE A O 1
ATOM 1798 N N . THR A 1 227 ? 10.152 -37.797 46.084 1.00 42.12 227 THR A N 1
ATOM 1799 C CA . THR A 1 227 ? 11.386 -36.961 46.006 1.00 42.12 227 THR A CA 1
ATOM 1800 C C . THR A 1 227 ? 11.420 -35.490 45.531 1.00 42.12 227 THR A C 1
ATOM 1802 O O . THR A 1 227 ? 10.723 -35.111 44.594 1.00 42.12 227 THR A O 1
ATOM 1805 N N . PRO A 1 228 ? 12.319 -34.669 46.135 1.00 49.78 228 PRO A N 1
ATOM 1806 C CA . PRO A 1 228 ? 12.486 -33.247 45.844 1.00 49.78 228 PRO A CA 1
ATOM 1807 C C . PRO A 1 228 ? 13.577 -32.989 44.793 1.00 49.78 228 PRO A C 1
ATOM 1809 O O . PRO A 1 228 ? 14.565 -33.722 44.706 1.00 49.78 228 PRO A O 1
ATOM 1812 N N . ARG A 1 229 ? 13.437 -31.898 44.035 1.00 34.22 229 ARG A N 1
ATOM 1813 C CA . ARG A 1 229 ? 14.518 -31.339 43.219 1.00 34.22 229 ARG A CA 1
ATOM 1814 C C . ARG A 1 229 ? 14.699 -29.869 43.566 1.00 34.22 229 ARG A C 1
ATOM 1816 O O . ARG A 1 229 ? 13.820 -29.053 43.303 1.00 34.22 229 ARG A O 1
ATOM 1823 N N . ASP A 1 230 ? 15.850 -29.584 44.159 1.00 48.12 230 ASP A N 1
ATOM 1824 C CA . ASP A 1 230 ? 16.392 -28.249 44.359 1.00 48.12 230 ASP A CA 1
ATOM 1825 C C . ASP A 1 230 ? 16.484 -27.502 43.028 1.00 48.12 230 ASP A C 1
ATOM 1827 O O . ASP A 1 230 ? 16.942 -28.065 42.034 1.00 48.12 230 ASP A O 1
ATOM 1831 N N . ASN A 1 231 ? 16.087 -26.230 43.035 1.00 36.16 231 ASN A N 1
ATOM 1832 C CA . ASN A 1 231 ? 16.680 -25.193 42.198 1.00 36.16 231 ASN A CA 1
ATOM 1833 C C . ASN A 1 231 ? 16.388 -23.825 42.823 1.00 36.16 231 ASN A C 1
ATOM 1835 O O . ASN A 1 231 ? 15.293 -23.273 42.719 1.00 36.16 231 ASN A O 1
ATOM 1839 N N . ASN A 1 232 ? 17.422 -23.294 43.472 1.00 38.72 232 ASN A N 1
ATOM 1840 C CA . ASN A 1 232 ? 17.565 -21.886 43.797 1.00 38.72 232 ASN A CA 1
ATOM 1841 C C . ASN A 1 232 ? 17.370 -21.049 42.529 1.00 38.72 232 ASN A C 1
ATOM 1843 O O . ASN A 1 232 ? 18.187 -21.118 41.612 1.00 38.72 232 ASN A O 1
ATOM 1847 N N . THR A 1 233 ? 16.340 -20.209 42.513 1.00 37.00 233 THR A N 1
ATOM 1848 C CA . THR A 1 233 ? 16.327 -19.025 41.653 1.00 37.00 233 THR A CA 1
ATOM 1849 C C . THR A 1 233 ? 15.901 -17.850 42.512 1.00 37.00 233 THR A C 1
ATOM 1851 O O . THR A 1 233 ? 14.778 -17.769 42.998 1.00 37.00 233 THR A O 1
ATOM 1854 N N . GLN A 1 234 ? 16.898 -17.021 42.771 1.00 34.22 234 GLN A N 1
ATOM 1855 C CA . GLN A 1 234 ? 16.890 -15.807 43.557 1.00 34.22 234 GLN A CA 1
ATOM 1856 C C . GLN A 1 234 ? 15.856 -14.825 42.993 1.00 34.22 234 GLN A C 1
ATOM 1858 O O . GLN A 1 234 ? 15.915 -14.439 41.828 1.00 34.22 234 GLN A O 1
ATOM 1863 N N . THR A 1 235 ? 14.883 -14.476 43.828 1.00 34.00 235 THR A N 1
ATOM 1864 C CA . THR A 1 235 ? 13.883 -13.437 43.596 1.00 34.00 235 THR A CA 1
ATOM 1865 C C . THR A 1 235 ? 14.516 -12.073 43.859 1.00 34.00 235 THR A C 1
ATOM 1867 O O . THR A 1 235 ? 14.802 -11.741 45.008 1.00 34.00 235 THR A O 1
ATOM 1870 N N . ASP A 1 236 ? 14.743 -11.290 42.805 1.00 33.84 236 ASP A N 1
ATOM 1871 C CA . ASP A 1 236 ? 15.042 -9.862 42.930 1.00 33.84 236 ASP A CA 1
ATOM 1872 C C . ASP A 1 236 ? 13.721 -9.088 43.055 1.00 33.84 236 ASP A C 1
ATOM 1874 O O . ASP A 1 236 ? 13.023 -8.819 42.074 1.00 33.84 236 ASP A O 1
ATOM 1878 N N . ASP A 1 237 ? 13.381 -8.739 44.296 1.00 32.66 237 ASP A N 1
ATOM 1879 C CA . ASP A 1 237 ? 12.286 -7.840 44.650 1.00 32.66 237 ASP A CA 1
ATOM 1880 C C . ASP A 1 237 ? 12.639 -6.394 44.260 1.00 32.66 237 ASP A C 1
ATOM 1882 O O . ASP A 1 237 ? 13.297 -5.654 44.997 1.00 32.66 237 ASP A O 1
ATOM 1886 N N . LEU A 1 238 ? 12.162 -5.952 43.096 1.00 39.03 238 LEU A N 1
ATOM 1887 C CA . LEU A 1 238 ? 12.165 -4.541 42.702 1.00 39.03 238 LEU A CA 1
ATOM 1888 C C . LEU A 1 238 ? 10.952 -3.824 43.316 1.00 39.03 238 LEU A C 1
ATOM 1890 O O . LEU A 1 238 ? 9.938 -3.567 42.666 1.00 39.03 238 LEU A O 1
ATOM 1894 N N . ASN A 1 239 ? 11.089 -3.468 44.595 1.00 31.98 239 ASN A N 1
ATOM 1895 C CA . ASN A 1 239 ? 10.239 -2.489 45.271 1.00 31.98 239 ASN A CA 1
ATOM 1896 C C . ASN A 1 239 ? 10.396 -1.116 44.596 1.00 31.98 239 ASN A C 1
ATOM 1898 O O . ASN A 1 239 ? 11.346 -0.374 44.850 1.00 31.98 239 ASN A O 1
ATOM 1902 N N . THR A 1 240 ? 9.443 -0.757 43.739 1.00 35.12 240 THR A N 1
ATOM 1903 C CA . THR A 1 240 ? 9.281 0.609 43.235 1.00 35.12 240 THR A CA 1
ATOM 1904 C C . THR A 1 240 ? 8.552 1.433 44.293 1.00 35.12 240 THR A C 1
ATOM 1906 O O . THR A 1 240 ? 7.327 1.437 44.392 1.00 35.12 240 THR A O 1
ATOM 1909 N N . SER A 1 241 ? 9.325 2.135 45.120 1.00 30.41 241 SER A N 1
ATOM 1910 C CA . SER A 1 241 ? 8.814 3.167 46.017 1.00 30.41 241 SER A CA 1
ATOM 1911 C C . SER A 1 241 ? 8.310 4.358 45.195 1.00 30.41 241 SER A C 1
ATOM 1913 O O . SER A 1 241 ? 9.071 5.172 44.676 1.00 30.41 241 SER A O 1
ATOM 1915 N N . VAL A 1 242 ? 6.988 4.457 45.062 1.00 35.06 242 VAL A N 1
ATOM 1916 C CA . VAL A 1 242 ? 6.320 5.664 44.570 1.00 35.06 242 VAL A CA 1
ATOM 1917 C C . VAL A 1 242 ? 6.421 6.721 45.667 1.00 35.06 242 VAL A C 1
ATOM 1919 O O . VAL A 1 242 ? 5.751 6.640 46.695 1.00 35.06 242 VAL A O 1
ATOM 1922 N N . THR A 1 243 ? 7.287 7.710 45.468 1.00 33.22 243 THR A N 1
ATOM 1923 C CA . THR A 1 243 ? 7.344 8.904 46.309 1.00 33.22 243 THR A CA 1
ATOM 1924 C C . THR A 1 243 ? 6.147 9.799 45.991 1.00 33.22 243 THR A C 1
ATOM 1926 O O . THR A 1 243 ? 6.048 10.395 44.918 1.00 33.22 243 THR A O 1
ATOM 1929 N N . ASN A 1 244 ? 5.209 9.882 46.935 1.00 30.61 244 ASN A N 1
ATOM 1930 C CA . ASN A 1 244 ? 4.165 10.899 46.925 1.00 30.61 244 ASN A CA 1
ATOM 1931 C C . ASN A 1 244 ? 4.812 12.269 47.163 1.00 30.61 244 ASN A C 1
ATOM 1933 O O . ASN A 1 244 ? 5.467 12.488 48.179 1.00 30.61 244 ASN A O 1
ATOM 1937 N N . TYR A 1 245 ? 4.637 13.182 46.210 1.00 32.31 245 TYR A N 1
ATOM 1938 C CA . TYR A 1 245 ? 4.896 14.601 46.415 1.00 32.31 245 TYR A CA 1
ATOM 1939 C C . TYR A 1 245 ? 3.719 15.201 47.187 1.00 32.31 245 TYR A C 1
ATOM 1941 O O . TYR A 1 245 ? 2.608 15.274 46.658 1.00 32.31 245 TYR A O 1
ATOM 1949 N N . ASP A 1 246 ? 3.979 15.637 48.420 1.00 33.38 246 ASP A N 1
ATOM 1950 C CA . ASP A 1 246 ? 3.081 16.492 49.191 1.00 33.38 246 ASP A CA 1
ATOM 1951 C C . ASP A 1 246 ? 2.928 17.844 48.487 1.00 33.38 246 ASP A C 1
ATOM 1953 O O . ASP A 1 246 ? 3.892 18.586 48.284 1.00 33.38 246 ASP A O 1
ATOM 1957 N N . LEU A 1 247 ? 1.693 18.157 48.098 1.00 36.03 247 LEU A N 1
ATOM 1958 C CA . LEU A 1 247 ? 1.292 19.475 47.630 1.00 36.03 247 LEU A CA 1
ATOM 1959 C C . LEU A 1 247 ? 0.454 20.118 48.738 1.00 36.03 247 LEU A C 1
ATOM 1961 O O . LEU A 1 247 ? -0.756 19.904 48.819 1.00 36.03 247 LEU A O 1
ATOM 1965 N N . GLU A 1 248 ? 1.107 20.896 49.599 1.00 34.34 248 GLU A N 1
ATOM 1966 C CA . GLU A 1 248 ? 0.431 21.774 50.554 1.00 34.34 248 GLU A CA 1
ATOM 1967 C C . GLU A 1 248 ? -0.420 22.803 49.791 1.00 34.34 248 GLU A C 1
ATOM 1969 O O . GLU A 1 248 ? 0.095 23.686 49.102 1.00 34.34 248 GLU A O 1
ATOM 1974 N N . GLN A 1 249 ? -1.745 22.694 49.911 1.00 37.22 249 GLN A N 1
ATOM 1975 C CA . GLN A 1 249 ? -2.677 23.751 49.527 1.00 37.22 249 GLN A CA 1
ATOM 1976 C C . GLN A 1 249 ? -3.231 24.419 50.781 1.00 37.22 249 GLN A C 1
ATOM 1978 O O . GLN A 1 249 ? -3.964 23.820 51.565 1.00 37.22 249 GLN A O 1
ATOM 1983 N N . HIS A 1 250 ? -2.880 25.694 50.937 1.00 34.56 250 HIS A N 1
ATOM 1984 C CA . HIS A 1 250 ? -3.435 26.583 51.944 1.00 34.56 250 HIS A CA 1
ATOM 1985 C C . HIS A 1 250 ? -4.942 26.797 51.738 1.00 34.56 250 HIS A C 1
ATOM 1987 O O . HIS A 1 250 ? -5.413 27.218 50.682 1.00 34.56 250 HIS A O 1
ATOM 1993 N N . THR A 1 251 ? -5.677 26.540 52.812 1.00 38.38 251 THR A N 1
ATOM 1994 C CA . THR A 1 251 ? -7.094 26.818 53.050 1.00 38.38 251 THR A CA 1
ATOM 1995 C C . THR A 1 251 ? -7.421 28.314 52.987 1.00 38.38 251 THR A C 1
ATOM 1997 O O . THR A 1 251 ? -6.846 29.090 53.748 1.00 38.38 251 THR A O 1
ATOM 2000 N N . PHE A 1 252 ? -8.432 28.710 52.200 1.00 37.09 252 PHE A N 1
ATOM 2001 C CA . PHE A 1 252 ? -9.229 29.915 52.481 1.00 37.09 252 PHE A CA 1
ATOM 2002 C C . PHE A 1 252 ? -10.668 29.796 51.920 1.00 37.09 252 PHE A C 1
ATOM 2004 O O . PHE A 1 252 ? -10.864 29.560 50.734 1.00 37.09 252 PHE A O 1
ATOM 2011 N N . LEU A 1 253 ? -11.650 29.951 52.821 1.00 38.28 253 LEU A N 1
ATOM 2012 C CA . LEU A 1 253 ? -13.121 30.023 52.665 1.00 38.28 253 LEU A CA 1
ATOM 2013 C C . LEU A 1 253 ? -13.901 28.842 52.027 1.00 38.28 253 LEU A C 1
ATOM 2015 O O . LEU A 1 253 ? -14.287 28.846 50.866 1.00 38.28 253 LEU A O 1
ATOM 2019 N N . GLY A 1 254 ? -14.312 27.888 52.870 1.00 46.91 254 GLY A N 1
ATOM 2020 C CA . GLY A 1 254 ? -15.633 27.971 53.516 1.00 46.91 254 GLY A CA 1
ATOM 2021 C C . GLY A 1 254 ? -16.922 27.958 52.679 1.00 46.91 254 GLY A C 1
ATOM 2022 O O . GLY A 1 254 ? -17.831 28.697 53.031 1.00 46.91 254 GLY A O 1
ATOM 2023 N N . VAL A 1 255 ? -17.072 27.097 51.664 1.00 38.31 255 VAL A N 1
ATOM 2024 C CA . VAL A 1 255 ? -18.403 26.607 51.229 1.00 38.31 255 VAL A CA 1
ATOM 2025 C C . VAL A 1 255 ? -18.323 25.104 50.936 1.00 38.31 255 VAL A C 1
ATOM 2027 O O . VAL A 1 255 ? -17.820 24.679 49.898 1.00 38.31 255 VAL A O 1
ATOM 2030 N N . LYS A 1 256 ? -18.823 24.278 51.866 1.00 41.94 256 LYS A N 1
ATOM 2031 C CA . LYS A 1 256 ? -18.995 22.826 51.684 1.00 41.94 256 LYS A CA 1
ATOM 2032 C C . LYS A 1 256 ? -20.185 22.569 50.750 1.00 41.94 256 LYS A C 1
ATOM 2034 O O . LYS A 1 256 ? -21.297 22.316 51.200 1.00 41.94 256 LYS A O 1
ATOM 2039 N N . LEU A 1 257 ? -19.949 22.609 49.442 1.00 45.97 257 LEU A N 1
ATOM 2040 C CA . LEU A 1 257 ? -20.787 21.876 48.493 1.00 45.97 257 LEU A CA 1
ATOM 2041 C C . LEU A 1 257 ? -20.309 20.424 48.496 1.00 45.97 257 LEU A C 1
ATOM 2043 O O . LEU A 1 257 ? -19.170 20.140 48.128 1.00 45.97 257 LEU A O 1
ATOM 2047 N N . HIS A 1 258 ? -21.170 19.514 48.947 1.00 41.16 258 HIS A N 1
ATOM 2048 C CA . HIS A 1 258 ? -20.933 18.073 48.938 1.00 41.16 258 HIS A CA 1
ATOM 2049 C C . HIS A 1 258 ? -20.938 17.583 47.479 1.00 41.16 258 HIS A C 1
ATOM 2051 O O . HIS A 1 258 ? -21.949 17.148 46.935 1.00 41.16 258 HIS A O 1
ATOM 2057 N N . LYS A 1 259 ? -19.807 17.770 46.797 1.00 46.62 259 LYS A N 1
ATOM 2058 C CA . LYS A 1 259 ? -19.574 17.313 45.430 1.00 46.62 259 LYS A CA 1
ATOM 2059 C C . LYS A 1 259 ? -19.242 15.827 45.524 1.00 46.62 259 LYS A C 1
ATOM 2061 O O . LYS A 1 259 ? -18.199 15.480 46.066 1.00 46.62 259 LYS A O 1
ATOM 2066 N N . SER A 1 260 ? -20.147 14.964 45.064 1.00 49.91 260 SER A N 1
ATOM 2067 C CA . SER A 1 260 ? -19.984 13.510 45.129 1.00 49.91 260 SER A CA 1
ATOM 2068 C C . SER A 1 260 ? -18.649 13.086 44.507 1.00 49.91 260 SER A C 1
ATOM 2070 O O . SER A 1 260 ? -18.450 13.209 43.296 1.00 49.91 260 SER A O 1
ATOM 2072 N N . GLU A 1 261 ? -17.737 12.572 45.329 1.00 50.50 261 GLU A N 1
ATOM 2073 C CA . GLU A 1 261 ? -16.405 12.108 44.916 1.00 50.50 261 GLU A CA 1
ATOM 2074 C C . GLU A 1 261 ? -16.429 10.797 44.105 1.00 50.50 261 GLU A C 1
ATOM 2076 O O . GLU A 1 261 ? -15.395 10.343 43.621 1.00 50.50 261 GLU A O 1
ATOM 2081 N N . HIS A 1 262 ? -17.608 10.227 43.842 1.00 49.22 262 HIS A N 1
ATOM 2082 C CA . HIS A 1 262 ? -17.774 8.982 43.085 1.00 49.22 262 HIS A CA 1
ATOM 2083 C C . HIS A 1 262 ? -17.529 9.078 41.567 1.00 49.22 262 HIS A C 1
ATOM 2085 O O . HIS A 1 262 ? -17.716 8.092 40.867 1.00 49.22 262 HIS A O 1
ATOM 2091 N N . HIS A 1 263 ? -17.087 10.218 41.026 1.00 51.12 263 HIS A N 1
ATOM 2092 C CA . HIS A 1 263 ? -16.834 10.366 39.579 1.00 51.12 263 HIS A CA 1
ATOM 2093 C C . HIS A 1 263 ? -15.362 10.544 39.187 1.00 51.12 263 HIS A C 1
ATOM 2095 O O . HIS A 1 263 ? -15.059 10.753 38.014 1.00 51.12 263 HIS A O 1
ATOM 2101 N N . LYS A 1 264 ? -14.423 10.466 40.140 1.00 50.09 264 LYS A N 1
ATOM 2102 C CA . LYS A 1 264 ? -12.997 10.711 39.854 1.00 50.09 264 LYS A CA 1
ATOM 2103 C C . LYS A 1 264 ? -12.175 9.443 39.581 1.00 50.09 264 LYS A C 1
ATOM 2105 O O . LYS A 1 264 ? -11.056 9.563 39.090 1.00 50.09 264 LYS A O 1
ATOM 2110 N N . TYR A 1 265 ? -12.722 8.257 39.858 1.00 49.81 265 TYR A N 1
ATOM 2111 C CA . TYR A 1 265 ? -12.018 6.981 39.676 1.00 49.81 265 TYR A CA 1
ATOM 2112 C C . TYR A 1 265 ? -12.169 6.359 38.276 1.00 49.81 265 TYR A C 1
ATOM 2114 O O . TYR A 1 265 ? -11.276 5.622 37.872 1.00 49.81 265 TYR A O 1
ATOM 2122 N N . ASP A 1 266 ? -13.195 6.714 37.494 1.00 55.91 266 ASP A N 1
ATOM 2123 C CA . ASP A 1 266 ? -13.417 6.097 36.169 1.00 55.91 266 ASP A CA 1
ATOM 2124 C C . ASP A 1 266 ? -12.607 6.729 35.024 1.00 55.91 266 ASP A C 1
ATOM 2126 O O . ASP A 1 266 ? -12.246 6.065 34.056 1.00 55.91 266 ASP A O 1
ATOM 2130 N N . VAL A 1 267 ? -12.228 8.007 35.131 1.00 58.34 267 VAL A N 1
ATOM 2131 C CA . VAL A 1 267 ? -11.590 8.729 34.009 1.00 58.34 267 VAL A CA 1
ATOM 2132 C C . VAL A 1 267 ? -10.165 8.232 33.714 1.00 58.34 267 VAL A C 1
ATOM 2134 O O . VAL A 1 267 ? -9.676 8.387 32.598 1.00 58.34 267 VAL A O 1
ATOM 2137 N N . LYS A 1 268 ? -9.481 7.605 34.682 1.00 58.50 268 LYS A N 1
ATOM 2138 C CA . LYS A 1 268 ? -8.118 7.084 34.470 1.00 58.50 268 LYS A CA 1
ATOM 2139 C C . LYS A 1 268 ? -8.075 5.783 33.666 1.00 58.50 268 LYS A C 1
ATOM 2141 O O . LYS A 1 268 ? -7.034 5.506 33.079 1.00 58.50 268 LYS A O 1
ATOM 2146 N N . LYS A 1 269 ? -9.158 5.001 33.630 1.00 60.44 269 LYS A N 1
ATOM 2147 C CA . LYS A 1 269 ? -9.149 3.668 33.007 1.00 60.44 269 LYS A CA 1
ATOM 2148 C C . LYS A 1 269 ? -9.345 3.726 31.488 1.00 60.44 269 LYS A C 1
ATOM 2150 O O . LYS A 1 269 ? -8.656 3.022 30.760 1.00 60.44 269 LYS A O 1
ATOM 2155 N N . HIS A 1 270 ? -10.176 4.650 30.999 1.00 62.97 270 HIS A N 1
ATOM 2156 C CA . HIS A 1 270 ? -10.380 4.826 29.554 1.00 62.97 270 HIS A CA 1
ATOM 2157 C C . HIS A 1 270 ? -9.132 5.312 28.801 1.00 62.97 270 HIS A C 1
ATOM 2159 O O . HIS A 1 270 ? -8.950 4.959 27.640 1.00 62.97 270 HIS A O 1
ATOM 2165 N N . GLY A 1 271 ? -8.237 6.068 29.448 1.00 72.38 271 GLY A N 1
ATOM 2166 C CA . GLY A 1 271 ? -7.022 6.564 28.792 1.00 72.38 271 GLY A CA 1
ATOM 2167 C C . GLY A 1 271 ? -6.044 5.457 28.382 1.00 72.38 271 GLY A C 1
ATOM 2168 O O . GLY A 1 271 ? -5.429 5.556 27.326 1.00 72.38 271 GLY A O 1
ATOM 2169 N N . SER A 1 272 ? -5.925 4.383 29.174 1.00 77.81 272 SER A N 1
ATOM 2170 C CA . SER A 1 272 ? -4.969 3.307 28.874 1.00 77.81 272 SER A CA 1
ATOM 2171 C C . SER A 1 272 ? -5.386 2.437 27.688 1.00 77.81 272 SER A C 1
ATOM 2173 O O . SER A 1 272 ? -4.525 1.880 27.015 1.00 77.81 272 SER A O 1
ATOM 2175 N N . PHE A 1 273 ? -6.692 2.311 27.424 1.00 76.00 273 PHE A N 1
ATOM 2176 C CA . PHE A 1 273 ? -7.180 1.470 26.331 1.00 76.00 273 PHE A CA 1
ATOM 2177 C C . PHE A 1 273 ? -6.926 2.103 24.958 1.00 76.00 273 PHE A C 1
ATOM 2179 O O . PHE A 1 273 ? -6.354 1.457 24.078 1.00 76.00 273 PHE A O 1
ATOM 2186 N N . GLU A 1 274 ? -7.296 3.377 24.782 1.00 79.38 274 GLU A N 1
ATOM 2187 C CA . GLU A 1 274 ? -7.042 4.090 23.525 1.00 79.38 274 GLU A CA 1
ATOM 2188 C C . GLU A 1 274 ? -5.541 4.157 23.215 1.00 79.38 274 GLU A C 1
ATOM 2190 O O . GLU A 1 274 ? -5.137 3.932 22.072 1.00 79.38 274 GLU A O 1
ATOM 2195 N N . GLU A 1 275 ? -4.705 4.408 24.229 1.00 84.12 275 GLU A N 1
ATOM 2196 C CA . GLU A 1 275 ? -3.250 4.481 24.067 1.00 84.12 275 GLU A CA 1
ATOM 2197 C C . GLU A 1 275 ? -2.671 3.152 23.555 1.00 84.12 275 GLU A C 1
ATOM 2199 O O . GLU A 1 275 ? -1.942 3.147 22.560 1.00 84.12 275 GLU A O 1
ATOM 2204 N N . HIS A 1 276 ? -3.080 2.020 24.141 1.00 84.38 276 HIS A N 1
ATOM 2205 C CA . HIS A 1 276 ? -2.628 0.699 23.701 1.00 84.38 276 HIS A CA 1
ATOM 2206 C C . HIS A 1 276 ? -3.077 0.363 22.268 1.00 84.38 276 HIS A C 1
ATOM 2208 O O . HIS A 1 276 ? -2.282 -0.112 21.454 1.00 84.38 276 HIS A O 1
ATOM 2214 N N . HIS A 1 277 ? -4.330 0.664 21.912 1.00 84.25 277 HIS A N 1
ATOM 2215 C CA . HIS A 1 277 ? -4.836 0.448 20.551 1.00 84.25 277 HIS A CA 1
ATOM 2216 C C . HIS A 1 277 ? -4.033 1.249 19.510 1.00 84.25 277 HIS A C 1
ATOM 2218 O O . HIS A 1 277 ? -3.700 0.747 18.431 1.00 84.25 277 HIS A O 1
ATOM 2224 N N . HIS A 1 278 ? -3.701 2.504 19.822 1.00 86.25 278 HIS A N 1
ATOM 2225 C CA . HIS A 1 278 ? -2.894 3.344 18.940 1.00 86.25 278 HIS A CA 1
ATOM 2226 C C . HIS A 1 278 ? -1.452 2.850 18.793 1.00 86.25 278 HIS A C 1
ATOM 2228 O O . HIS A 1 278 ? -0.892 2.985 17.701 1.00 86.25 278 HIS A O 1
ATOM 2234 N N . GLU A 1 279 ? -0.874 2.271 19.844 1.00 88.12 279 GLU A N 1
ATOM 2235 C CA . GLU A 1 279 ? 0.463 1.677 19.821 1.00 88.12 279 GLU A CA 1
ATOM 2236 C C . GLU A 1 279 ? 0.518 0.450 18.901 1.00 88.12 279 GLU A C 1
ATOM 2238 O O . GLU A 1 279 ? 1.310 0.433 17.955 1.00 88.12 279 GLU A O 1
ATOM 2243 N N . VAL A 1 280 ? -0.394 -0.512 19.081 1.00 87.75 280 VAL A N 1
ATOM 2244 C CA . VAL A 1 280 ? -0.472 -1.721 18.236 1.00 87.75 280 VAL A CA 1
ATOM 2245 C C . VAL A 1 280 ? -0.709 -1.354 16.768 1.00 87.75 280 VAL A C 1
ATOM 2247 O O . VAL A 1 280 ? -0.085 -1.913 15.861 1.00 87.75 280 VAL A O 1
ATOM 2250 N N . LEU A 1 281 ? -1.592 -0.384 16.509 1.00 87.62 281 LEU A N 1
ATOM 2251 C CA . LEU A 1 281 ? -1.824 0.126 15.159 1.00 87.62 281 LEU A CA 1
ATOM 2252 C C . LEU A 1 281 ? -0.539 0.715 14.561 1.00 87.62 281 LEU A C 1
ATOM 2254 O O . LEU A 1 281 ? -0.196 0.418 13.417 1.00 87.62 281 LEU A O 1
ATOM 2258 N N . LEU A 1 282 ? 0.179 1.534 15.328 1.00 89.44 282 LEU A N 1
ATOM 2259 C CA . LEU A 1 282 ? 1.416 2.171 14.887 1.00 89.44 282 LEU A CA 1
ATOM 2260 C C . LEU A 1 282 ? 2.501 1.138 14.550 1.00 89.44 282 LEU A C 1
ATOM 2262 O O . LEU A 1 282 ? 3.190 1.299 13.541 1.00 89.44 282 LEU A O 1
ATOM 2266 N N . GLU A 1 283 ? 2.645 0.082 15.350 1.00 90.56 283 GLU A N 1
ATOM 2267 C CA . GLU A 1 283 ? 3.585 -1.014 15.079 1.00 90.56 283 GLU A CA 1
ATOM 2268 C C . GLU A 1 283 ? 3.270 -1.734 13.769 1.00 90.56 283 GLU A C 1
ATOM 2270 O O . GLU A 1 283 ? 4.152 -1.908 12.927 1.00 90.56 283 GLU A O 1
ATOM 2275 N N . ARG A 1 284 ? 2.001 -2.076 13.530 1.00 90.94 284 ARG A N 1
ATOM 2276 C CA . ARG A 1 284 ? 1.584 -2.731 12.278 1.00 90.94 284 ARG A CA 1
ATOM 2277 C C . ARG A 1 284 ? 1.869 -1.874 11.054 1.00 90.94 284 ARG A C 1
ATOM 2279 O O . ARG A 1 284 ? 2.318 -2.389 10.031 1.00 90.94 284 ARG A O 1
ATOM 2286 N N . VAL A 1 285 ? 1.641 -0.567 11.160 1.00 88.94 285 VAL A N 1
ATOM 2287 C CA . VAL A 1 285 ? 1.940 0.380 10.079 1.00 88.94 285 VAL A CA 1
ATOM 2288 C C . VAL A 1 285 ? 3.442 0.452 9.812 1.00 88.94 285 VAL A C 1
ATOM 2290 O O . VAL A 1 285 ? 3.838 0.487 8.646 1.00 88.94 285 VAL A O 1
ATOM 2293 N N . LYS A 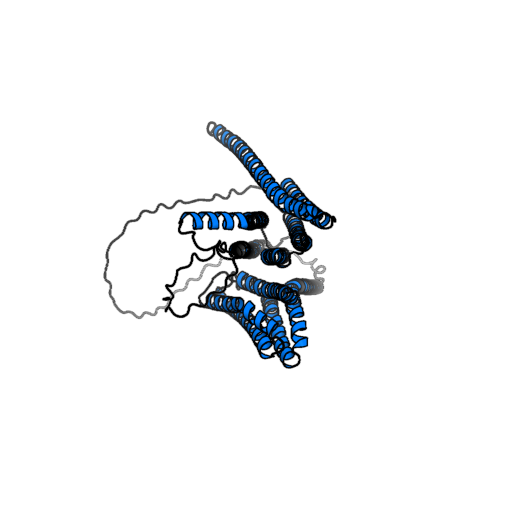1 286 ? 4.279 0.429 10.859 1.00 91.06 286 LYS A N 1
ATOM 2294 C CA . LYS A 1 286 ? 5.744 0.370 10.722 1.00 91.06 286 LYS A CA 1
ATOM 2295 C C . LYS A 1 286 ? 6.173 -0.903 9.989 1.00 91.06 286 LYS A C 1
ATOM 2297 O O . LYS A 1 286 ? 6.809 -0.793 8.946 1.00 91.06 286 LYS A O 1
ATOM 2302 N N . TYR A 1 287 ? 5.731 -2.076 10.448 1.00 92.81 287 TYR A N 1
ATOM 2303 C CA . TYR A 1 287 ? 6.079 -3.355 9.816 1.00 92.81 287 TYR A CA 1
ATOM 2304 C C . TYR A 1 287 ? 5.628 -3.443 8.358 1.00 92.81 287 TYR A C 1
ATOM 2306 O O . TYR A 1 287 ? 6.386 -3.891 7.500 1.00 92.81 287 TYR A O 1
ATOM 2314 N N . PHE A 1 288 ? 4.410 -2.986 8.058 1.00 91.38 288 PHE A N 1
ATOM 2315 C CA . PHE A 1 288 ? 3.915 -2.952 6.685 1.00 91.38 288 PHE A CA 1
ATOM 2316 C C . PHE A 1 288 ? 4.760 -2.027 5.801 1.00 91.38 288 PHE A C 1
ATOM 2318 O O . PHE A 1 288 ? 5.118 -2.393 4.684 1.00 91.38 288 PHE A O 1
ATOM 2325 N N . SER A 1 289 ? 5.123 -0.850 6.316 1.00 90.81 289 SER A N 1
ATOM 2326 C CA . SER A 1 289 ? 5.974 0.097 5.593 1.00 90.81 289 SER A CA 1
ATOM 2327 C C . SER A 1 289 ? 7.350 -0.503 5.302 1.00 90.81 289 SER A C 1
ATOM 2329 O O . SER A 1 289 ? 7.782 -0.482 4.150 1.00 90.81 289 SER A O 1
ATOM 2331 N N . ASP A 1 290 ? 7.999 -1.100 6.305 1.00 93.44 290 ASP A N 1
ATOM 2332 C CA . ASP A 1 290 ? 9.301 -1.764 6.162 1.00 93.44 290 ASP A CA 1
ATOM 2333 C C . ASP A 1 290 ? 9.261 -2.881 5.111 1.00 93.44 290 ASP A C 1
ATOM 2335 O O . ASP A 1 290 ? 10.150 -2.968 4.260 1.00 93.44 290 ASP A O 1
ATOM 2339 N N . ALA A 1 291 ? 8.201 -3.695 5.119 1.00 93.06 291 ALA A N 1
ATOM 2340 C CA . ALA A 1 291 ? 8.007 -4.753 4.134 1.00 93.06 291 ALA A CA 1
ATOM 2341 C C . ALA A 1 291 ? 7.891 -4.195 2.707 1.00 93.06 291 ALA A C 1
ATOM 2343 O O . ALA A 1 291 ? 8.545 -4.706 1.796 1.00 93.06 291 ALA A O 1
ATOM 2344 N N . VAL A 1 292 ? 7.112 -3.125 2.506 1.00 89.50 292 VAL A N 1
ATOM 2345 C CA . VAL A 1 292 ? 6.986 -2.477 1.190 1.00 89.50 292 VAL A CA 1
ATOM 2346 C C . VAL A 1 292 ? 8.337 -1.936 0.721 1.00 89.50 292 VAL A C 1
ATOM 2348 O O . VAL A 1 292 ? 8.737 -2.228 -0.405 1.00 89.50 292 VAL A O 1
ATOM 2351 N N . PHE A 1 293 ? 9.076 -1.212 1.568 1.00 90.06 293 PHE A N 1
ATOM 2352 C CA . PHE A 1 293 ? 10.408 -0.709 1.206 1.00 90.06 293 PHE A CA 1
ATOM 2353 C C . PHE A 1 293 ? 11.373 -1.842 0.832 1.00 90.06 293 PHE A C 1
ATOM 2355 O O . PHE A 1 293 ? 12.073 -1.740 -0.179 1.00 90.06 293 PHE A O 1
ATOM 2362 N N . GLY A 1 294 ? 11.372 -2.939 1.596 1.00 92.06 294 GLY A N 1
ATOM 2363 C CA . GLY A 1 294 ? 12.167 -4.130 1.292 1.00 92.06 294 GLY A CA 1
ATOM 2364 C C . GLY A 1 294 ? 11.831 -4.719 -0.079 1.00 92.06 294 GLY A C 1
ATOM 2365 O O . GLY A 1 294 ? 12.726 -4.897 -0.904 1.00 92.06 294 GLY A O 1
ATOM 2366 N N . ILE A 1 295 ? 10.541 -4.936 -0.359 1.00 92.62 295 ILE A N 1
ATOM 2367 C CA . ILE A 1 295 ? 10.065 -5.468 -1.647 1.00 92.62 295 ILE A CA 1
ATOM 2368 C C . ILE A 1 295 ? 10.483 -4.561 -2.807 1.00 92.62 295 ILE A C 1
ATOM 2370 O O . ILE A 1 295 ? 10.969 -5.057 -3.822 1.00 92.62 295 ILE A O 1
ATOM 2374 N N . VAL A 1 296 ? 10.341 -3.240 -2.671 1.00 89.50 296 VAL A N 1
ATOM 2375 C CA . VAL A 1 296 ? 10.722 -2.286 -3.725 1.00 89.50 296 VAL A CA 1
ATOM 2376 C C . VAL A 1 296 ? 12.211 -2.389 -4.054 1.00 89.50 296 VAL A C 1
ATOM 2378 O O . VAL A 1 296 ? 12.572 -2.457 -5.231 1.00 89.50 296 VAL A O 1
ATOM 2381 N N . ILE A 1 297 ? 13.075 -2.451 -3.037 1.00 90.31 297 ILE A N 1
ATOM 2382 C CA . ILE A 1 297 ? 14.523 -2.620 -3.227 1.00 90.31 297 ILE A CA 1
ATOM 2383 C C . ILE A 1 297 ? 14.826 -3.967 -3.898 1.00 90.31 297 ILE A C 1
ATOM 2385 O O . ILE A 1 297 ? 15.632 -4.022 -4.829 1.00 90.31 297 ILE A O 1
ATOM 2389 N N . THR A 1 298 ? 14.158 -5.047 -3.489 1.00 94.06 298 THR A N 1
ATOM 2390 C CA . THR A 1 298 ? 14.327 -6.365 -4.117 1.00 94.06 298 THR A CA 1
ATOM 2391 C C . THR A 1 298 ? 13.881 -6.366 -5.579 1.00 94.06 298 THR A C 1
ATOM 2393 O O . THR A 1 298 ? 14.592 -6.904 -6.421 1.00 94.06 298 THR A O 1
ATOM 2396 N N . ILE A 1 299 ? 12.759 -5.726 -5.923 1.00 91.31 299 ILE A N 1
ATOM 2397 C CA . ILE A 1 299 ? 12.298 -5.619 -7.317 1.00 91.31 299 ILE A CA 1
ATOM 2398 C C . ILE A 1 299 ? 13.318 -4.862 -8.173 1.00 91.31 299 ILE A C 1
ATOM 2400 O O . ILE A 1 299 ? 13.545 -5.240 -9.320 1.00 91.31 299 ILE A O 1
ATOM 2404 N N . LEU A 1 300 ? 13.951 -3.815 -7.638 1.00 88.31 300 LEU A N 1
ATOM 2405 C CA . LEU A 1 300 ? 15.028 -3.116 -8.345 1.00 88.31 300 LEU A CA 1
ATOM 2406 C C . LEU A 1 300 ? 16.231 -4.022 -8.587 1.00 88.31 300 LEU A C 1
ATOM 2408 O O . LEU A 1 300 ? 16.796 -3.994 -9.676 1.00 88.31 300 LEU A O 1
ATOM 2412 N N . LEU A 1 301 ? 16.593 -4.839 -7.596 1.00 92.06 301 LEU A N 1
ATOM 2413 C CA . LEU A 1 301 ? 17.701 -5.782 -7.715 1.00 92.06 301 LEU A CA 1
ATOM 2414 C C . LEU A 1 301 ? 17.410 -6.845 -8.782 1.00 92.06 301 LEU A C 1
ATOM 2416 O O . LEU A 1 301 ? 18.279 -7.147 -9.591 1.00 92.06 301 LEU A O 1
ATOM 2420 N N . LEU A 1 302 ? 16.177 -7.358 -8.833 1.00 92.25 302 LEU A N 1
ATOM 2421 C CA . LEU A 1 302 ? 15.744 -8.347 -9.828 1.00 92.25 302 LEU A CA 1
ATOM 2422 C C . LEU A 1 302 ? 15.749 -7.816 -11.270 1.00 92.25 302 LEU A C 1
ATOM 2424 O O . LEU A 1 302 ? 15.692 -8.612 -12.202 1.00 92.25 302 LEU A O 1
ATOM 2428 N N . LYS A 1 303 ? 15.806 -6.493 -11.469 1.00 86.50 303 LYS A N 1
ATOM 2429 C CA . LYS A 1 303 ? 15.927 -5.884 -12.802 1.00 86.50 303 LYS A CA 1
ATOM 2430 C C . LYS A 1 303 ? 17.362 -5.806 -13.316 1.00 86.50 303 LYS A C 1
ATOM 2432 O O . LYS A 1 303 ? 17.542 -5.490 -14.489 1.00 86.50 303 LYS A O 1
ATOM 2437 N N . LEU A 1 304 ? 18.365 -6.077 -12.480 1.00 88.69 304 LEU A N 1
ATOM 2438 C CA . LEU A 1 304 ? 19.736 -6.228 -12.955 1.00 88.69 304 LEU A CA 1
ATOM 2439 C C . LEU A 1 304 ? 19.855 -7.577 -13.668 1.00 88.69 304 LEU A C 1
ATOM 2441 O O . LEU A 1 304 ? 19.745 -8.634 -13.048 1.00 88.69 304 LEU A O 1
ATOM 2445 N N . HIS A 1 305 ? 20.056 -7.534 -14.981 1.00 89.44 305 HIS A N 1
ATOM 2446 C CA . HIS A 1 305 ? 20.239 -8.737 -15.785 1.00 89.44 305 HIS A CA 1
ATOM 2447 C C . HIS A 1 305 ? 21.682 -9.227 -15.665 1.00 89.44 305 HIS A C 1
ATOM 2449 O O . HIS A 1 305 ? 22.598 -8.448 -15.421 1.00 89.44 305 HIS A O 1
ATOM 2455 N N . ALA A 1 306 ? 21.912 -10.524 -15.848 1.00 91.69 306 ALA A N 1
ATOM 2456 C CA . ALA A 1 306 ? 23.273 -10.996 -16.062 1.00 91.69 306 ALA A CA 1
ATOM 2457 C C . ALA A 1 306 ? 23.783 -10.467 -17.418 1.00 91.69 306 ALA A C 1
ATOM 2459 O O . ALA A 1 306 ? 22.994 -10.416 -18.369 1.00 91.69 306 ALA A O 1
ATOM 2460 N N . PRO A 1 307 ? 25.075 -10.105 -17.542 1.00 89.06 307 PRO A N 1
ATOM 2461 C CA . PRO A 1 307 ? 25.638 -9.723 -18.831 1.00 89.06 307 PRO A CA 1
ATOM 2462 C C . PRO A 1 307 ? 25.443 -10.866 -19.828 1.00 89.06 307 PRO A C 1
ATOM 2464 O O . PRO A 1 307 ? 25.711 -12.029 -19.512 1.00 89.06 307 PRO A O 1
ATOM 2467 N N . HIS A 1 308 ? 24.984 -10.545 -21.039 1.00 86.38 308 HIS A N 1
ATOM 2468 C CA . HIS A 1 308 ? 24.839 -11.536 -22.098 1.00 86.38 308 HIS A CA 1
ATOM 2469 C C . HIS A 1 308 ? 26.225 -11.920 -22.624 1.00 86.38 308 HIS A C 1
ATOM 2471 O O . HIS A 1 308 ? 26.736 -11.341 -23.581 1.00 86.38 308 HIS A O 1
ATOM 2477 N N . VAL A 1 309 ? 26.847 -12.912 -21.994 1.00 84.00 309 VAL A N 1
ATOM 2478 C CA . VAL A 1 309 ? 28.057 -13.537 -22.525 1.00 84.00 309 VAL A CA 1
ATOM 2479 C C . VAL A 1 309 ? 27.600 -14.485 -23.635 1.00 84.00 309 VAL A C 1
ATOM 2481 O O . VAL A 1 309 ? 26.785 -15.367 -23.345 1.00 84.00 309 VAL A O 1
ATOM 2484 N N . PRO A 1 310 ? 28.055 -14.321 -24.896 1.00 78.44 310 PRO A N 1
ATOM 2485 C CA . PRO A 1 310 ? 27.807 -15.316 -25.932 1.00 78.44 310 PRO A CA 1
ATOM 2486 C C . PRO A 1 310 ? 28.188 -16.666 -25.347 1.00 78.44 310 PRO A C 1
ATOM 2488 O O . PRO A 1 310 ? 29.300 -16.806 -24.833 1.00 78.44 310 PRO A O 1
ATOM 2491 N N . SER A 1 311 ? 27.249 -17.613 -25.324 1.00 73.38 311 SER A N 1
ATOM 2492 C CA . SER A 1 311 ? 27.541 -18.945 -24.812 1.00 73.38 311 SER A CA 1
ATOM 2493 C C . SER A 1 311 ? 28.758 -19.436 -25.583 1.00 73.38 311 SER A C 1
ATOM 2495 O O . SER A 1 311 ? 28.683 -19.616 -26.798 1.00 73.38 311 SER A O 1
ATOM 2497 N N . LEU A 1 312 ? 29.909 -19.541 -24.899 1.00 62.53 312 LEU A N 1
ATOM 2498 C CA . LEU A 1 312 ? 31.091 -20.177 -25.465 1.00 62.53 312 LEU A CA 1
ATOM 2499 C C . LEU A 1 312 ? 30.570 -21.514 -25.930 1.00 62.53 312 LEU A C 1
ATOM 2501 O O . LEU A 1 312 ? 30.120 -22.287 -25.082 1.00 62.53 312 LEU A O 1
ATOM 2505 N N . GLY A 1 313 ? 30.504 -21.694 -27.250 1.00 55.97 313 GLY A N 1
ATOM 2506 C CA . GLY A 1 313 ? 29.811 -22.810 -27.849 1.00 55.97 313 GLY A CA 1
ATOM 2507 C C . GLY A 1 313 ? 30.225 -24.054 -27.095 1.00 55.97 313 GLY A C 1
ATOM 2508 O O . GLY A 1 313 ? 31.364 -24.506 -27.206 1.00 55.97 313 GLY A O 1
ATOM 2509 N N . VAL A 1 314 ? 29.294 -24.611 -26.316 1.00 56.03 314 VAL A N 1
ATOM 2510 C CA . VAL A 1 314 ? 29.273 -26.046 -26.142 1.00 56.03 314 VAL A CA 1
ATOM 2511 C C . VAL A 1 314 ? 29.098 -26.486 -27.575 1.00 56.03 314 VAL A C 1
ATOM 2513 O O . VAL A 1 314 ? 27.997 -26.425 -28.121 1.00 56.03 314 VAL A O 1
ATOM 2516 N N . ALA A 1 315 ? 30.227 -26.754 -28.227 1.00 54.50 315 ALA A N 1
ATOM 2517 C CA . ALA A 1 315 ? 30.286 -27.448 -29.477 1.00 54.50 315 ALA A CA 1
ATOM 2518 C C . ALA A 1 315 ? 29.643 -28.790 -29.153 1.00 54.50 315 ALA A C 1
ATOM 2520 O O . ALA A 1 315 ? 30.305 -29.765 -28.810 1.00 54.50 315 ALA A O 1
ATOM 2521 N N . HIS A 1 316 ? 28.311 -28.822 -29.174 1.00 52.00 316 HIS A N 1
ATOM 2522 C CA . HIS A 1 316 ? 27.601 -30.014 -29.526 1.00 52.00 316 HIS A CA 1
ATOM 2523 C C . HIS A 1 316 ? 28.215 -30.353 -30.864 1.00 52.00 316 HIS A C 1
ATOM 2525 O O . HIS A 1 316 ? 27.945 -29.673 -31.857 1.00 52.00 316 HIS A O 1
ATOM 2531 N N . SER A 1 317 ? 29.140 -31.316 -30.813 1.00 54.00 317 SER A N 1
ATOM 2532 C CA . SER A 1 317 ? 29.626 -32.117 -31.917 1.00 54.00 317 SER A CA 1
ATOM 2533 C C . SER A 1 317 ? 28.403 -32.590 -32.679 1.00 54.00 317 SER A C 1
ATOM 2535 O O . SER A 1 317 ? 27.919 -33.707 -32.519 1.00 54.00 317 SER A O 1
ATOM 2537 N N . SER A 1 318 ? 27.861 -31.687 -33.480 1.00 52.72 318 SER A N 1
ATOM 2538 C CA . SER A 1 318 ? 26.988 -31.977 -34.581 1.00 52.72 318 SER A CA 1
ATOM 2539 C C . SER A 1 318 ? 27.963 -32.618 -35.534 1.00 52.72 318 SER A C 1
ATOM 2541 O O . SER A 1 318 ? 28.706 -31.929 -36.228 1.00 52.72 318 SER A O 1
ATOM 2543 N N . LEU A 1 319 ? 28.093 -33.936 -35.372 1.00 55.97 319 LEU A N 1
ATOM 2544 C CA . LEU A 1 319 ? 28.746 -34.848 -36.283 1.00 55.97 319 LEU A CA 1
ATOM 2545 C C . LEU A 1 319 ? 28.464 -34.330 -37.686 1.00 55.97 319 LEU A C 1
ATOM 2547 O O . LEU A 1 319 ? 27.350 -34.440 -38.192 1.00 55.97 319 LEU A O 1
ATOM 2551 N N . VAL A 1 320 ? 29.481 -33.687 -38.253 1.00 52.97 320 VAL A N 1
ATOM 2552 C CA . VAL A 1 320 ? 29.548 -33.339 -39.656 1.00 52.97 320 VAL A CA 1
ATOM 2553 C C . VAL A 1 320 ? 29.538 -34.681 -40.365 1.00 52.97 320 VAL A C 1
ATOM 2555 O O . VAL A 1 320 ? 30.566 -35.339 -40.518 1.00 52.97 320 VAL A O 1
ATOM 2558 N N . THR A 1 321 ? 28.347 -35.145 -40.729 1.00 55.66 321 THR A N 1
ATOM 2559 C CA . THR A 1 321 ? 28.212 -36.061 -41.845 1.00 55.66 321 THR A CA 1
ATOM 2560 C C . THR A 1 321 ? 28.640 -35.254 -43.054 1.00 55.66 321 THR A C 1
ATOM 2562 O O . THR A 1 321 ? 27.905 -34.392 -43.534 1.00 55.66 321 THR A O 1
ATOM 2565 N N . ASN A 1 322 ? 29.895 -35.474 -43.443 1.00 60.44 322 ASN A N 1
ATOM 2566 C CA . ASN A 1 322 ? 30.421 -35.148 -44.755 1.00 60.44 322 ASN A CA 1
ATOM 2567 C C . ASN A 1 322 ? 29.338 -35.438 -45.792 1.00 60.44 322 ASN A C 1
ATOM 2569 O O . ASN A 1 322 ? 28.847 -36.559 -45.817 1.00 60.44 322 ASN A O 1
ATOM 2573 N N . ASP A 1 323 ? 28.952 -34.434 -46.574 1.00 53.41 323 ASP A N 1
ATOM 2574 C CA . ASP A 1 323 ? 28.822 -34.564 -48.023 1.00 53.41 323 ASP A CA 1
ATOM 2575 C C . ASP A 1 323 ? 28.351 -33.242 -48.635 1.00 53.41 323 ASP A C 1
ATOM 2577 O O . ASP A 1 323 ? 27.199 -32.832 -48.508 1.00 53.41 323 ASP A O 1
ATOM 2581 N N . THR A 1 324 ? 29.264 -32.614 -49.376 1.00 57.50 324 THR A N 1
ATOM 2582 C CA . THR A 1 324 ? 29.072 -32.076 -50.736 1.00 57.50 324 THR A CA 1
ATOM 2583 C C . THR A 1 324 ? 29.745 -30.718 -50.897 1.00 57.50 324 THR A C 1
ATOM 2585 O O . THR A 1 324 ? 29.261 -29.663 -50.500 1.00 57.50 324 THR A O 1
ATOM 2588 N N . ILE A 1 325 ? 30.909 -30.806 -51.528 1.00 57.47 325 ILE A N 1
ATOM 2589 C CA . ILE A 1 325 ? 31.764 -29.731 -52.003 1.00 57.47 325 ILE A CA 1
ATOM 2590 C C . ILE A 1 325 ? 31.083 -29.049 -53.192 1.00 57.47 325 ILE A C 1
ATOM 2592 O O . ILE A 1 325 ? 30.934 -29.675 -54.239 1.00 57.47 325 ILE A O 1
ATOM 2596 N N . THR A 1 326 ? 30.785 -27.754 -53.089 1.00 55.44 326 THR A N 1
ATOM 2597 C CA . THR A 1 326 ? 30.752 -26.870 -54.265 1.00 55.44 326 THR A CA 1
ATOM 2598 C C . THR A 1 326 ? 31.368 -25.519 -53.928 1.00 55.44 326 THR A C 1
ATOM 2600 O O . THR A 1 326 ? 30.823 -24.731 -53.161 1.00 55.44 326 THR A O 1
ATOM 2603 N N . ASN A 1 327 ? 32.535 -25.294 -54.529 1.00 61.19 327 ASN A N 1
ATOM 2604 C CA . ASN A 1 327 ? 33.337 -24.084 -54.471 1.00 61.19 327 ASN A CA 1
ATOM 2605 C C . ASN A 1 327 ? 32.637 -22.916 -55.176 1.00 61.19 327 ASN A C 1
ATOM 2607 O O . ASN A 1 327 ? 32.467 -22.970 -56.392 1.00 61.19 327 ASN A O 1
ATOM 2611 N N . THR A 1 328 ? 32.383 -21.820 -54.462 1.00 54.59 328 THR A N 1
ATOM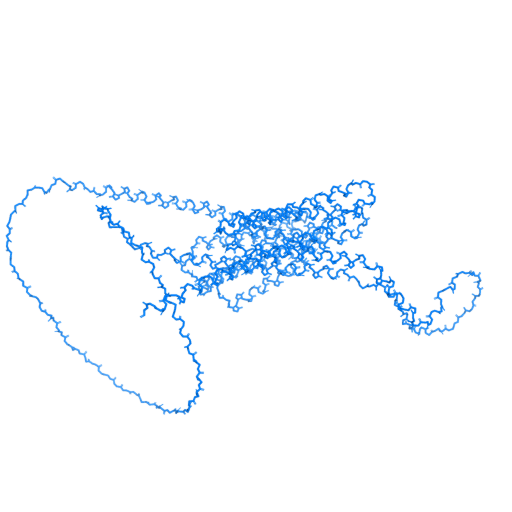 2612 C CA . THR A 1 328 ? 32.366 -20.478 -55.063 1.00 54.59 328 THR A CA 1
ATOM 2613 C C . THR A 1 328 ? 32.919 -19.459 -54.079 1.00 54.59 328 THR A C 1
ATOM 2615 O O . THR A 1 328 ? 32.479 -19.337 -52.942 1.00 54.59 328 THR A O 1
ATOM 2618 N N . THR A 1 329 ? 33.942 -18.770 -54.557 1.00 62.38 329 THR A N 1
ATOM 2619 C CA . THR A 1 329 ? 34.805 -17.801 -53.896 1.00 62.38 329 THR A CA 1
ATOM 2620 C C . THR A 1 329 ? 34.121 -16.442 -53.725 1.00 62.38 329 THR A C 1
ATOM 2622 O O . THR A 1 329 ? 33.897 -15.749 -54.716 1.00 62.38 329 THR A O 1
ATOM 2625 N N . SER A 1 330 ? 33.891 -16.013 -52.484 1.00 54.81 330 SER A N 1
ATOM 2626 C CA . SER A 1 330 ? 33.824 -14.593 -52.109 1.00 54.81 330 SER A CA 1
ATOM 2627 C C . SER A 1 330 ? 34.423 -14.414 -50.713 1.00 54.81 330 SER A C 1
ATOM 2629 O O . SER A 1 330 ? 34.068 -15.107 -49.766 1.00 54.81 330 SER A O 1
ATOM 2631 N N . SER A 1 331 ? 35.423 -13.544 -50.649 1.00 59.38 331 SER A N 1
ATOM 2632 C CA . SER A 1 331 ? 36.537 -13.532 -49.704 1.00 59.38 331 SER A CA 1
ATOM 2633 C C . SER A 1 331 ? 36.397 -12.370 -48.714 1.00 59.38 331 SER A C 1
ATOM 2635 O O . SER A 1 331 ? 37.070 -11.361 -48.894 1.00 59.38 331 SER A O 1
ATOM 2637 N N . GLU A 1 332 ? 35.559 -12.489 -47.679 1.00 56.69 332 GLU A N 1
ATOM 2638 C CA . GLU A 1 332 ? 35.581 -11.500 -46.576 1.00 56.69 332 GLU A CA 1
ATOM 2639 C C . GLU A 1 332 ? 35.069 -11.979 -45.195 1.00 56.69 332 GLU A C 1
ATOM 2641 O O . GLU A 1 332 ? 35.315 -11.299 -44.205 1.00 56.69 332 GLU A O 1
ATOM 2646 N N . ASP A 1 333 ? 34.512 -13.192 -45.055 1.00 54.56 333 ASP A N 1
ATOM 2647 C CA . ASP A 1 333 ? 33.847 -13.615 -43.799 1.00 54.56 333 ASP A CA 1
ATOM 2648 C C . ASP A 1 333 ? 34.663 -14.537 -42.854 1.00 54.56 333 ASP A C 1
ATOM 2650 O O . ASP A 1 333 ? 34.124 -15.092 -41.898 1.00 54.56 333 ASP A O 1
ATOM 2654 N N . ASN A 1 334 ? 35.978 -14.699 -43.043 1.00 52.41 334 ASN A N 1
ATOM 2655 C CA . ASN A 1 334 ? 36.785 -15.690 -42.292 1.00 52.41 334 ASN A CA 1
ATOM 2656 C C . ASN A 1 334 ? 37.519 -15.173 -41.029 1.00 52.41 334 ASN A C 1
ATOM 2658 O O . ASN A 1 334 ? 38.429 -15.840 -40.537 1.00 52.41 334 ASN A O 1
ATOM 2662 N N . VAL A 1 335 ? 37.158 -14.015 -40.462 1.00 56.53 335 VAL A N 1
ATOM 2663 C CA . VAL A 1 335 ? 37.888 -13.445 -39.299 1.00 56.53 335 VAL A CA 1
ATOM 2664 C C . VAL A 1 335 ? 37.417 -13.996 -37.935 1.00 56.53 335 VAL A C 1
ATOM 2666 O O . VAL A 1 335 ? 38.043 -13.727 -36.915 1.00 56.53 335 VAL A O 1
ATOM 2669 N N . LEU A 1 336 ? 36.375 -14.833 -37.876 1.00 54.06 336 LEU A N 1
ATOM 2670 C CA . LEU A 1 336 ? 35.754 -15.236 -36.599 1.00 54.06 336 LEU A CA 1
ATOM 2671 C C . LEU A 1 336 ? 36.093 -16.640 -36.059 1.00 54.06 336 LEU A C 1
ATOM 2673 O O . LEU A 1 336 ? 35.567 -17.016 -35.015 1.00 54.06 336 LEU A O 1
ATOM 2677 N N . THR A 1 337 ? 36.976 -17.424 -36.685 1.00 54.38 337 THR A N 1
ATOM 2678 C CA . THR A 1 337 ? 37.094 -18.868 -36.368 1.00 54.38 337 THR A CA 1
ATOM 2679 C C . THR A 1 337 ? 38.467 -19.357 -35.902 1.00 54.38 337 THR A C 1
ATOM 2681 O O . THR A 1 337 ? 38.916 -20.401 -36.365 1.00 54.38 337 THR A O 1
ATOM 2684 N N . ASN A 1 338 ? 39.149 -18.674 -34.967 1.00 53.09 338 ASN A N 1
ATOM 2685 C CA . ASN A 1 338 ? 40.282 -19.328 -34.275 1.00 53.09 338 ASN A CA 1
ATOM 2686 C C . ASN A 1 338 ? 40.682 -18.773 -32.893 1.00 53.09 338 ASN A C 1
ATOM 2688 O O . ASN A 1 338 ? 41.863 -18.721 -32.552 1.00 53.09 338 ASN A O 1
ATOM 2692 N N . CYS A 1 339 ? 39.724 -18.403 -32.044 1.00 57.19 339 CYS A N 1
ATOM 2693 C CA . CYS A 1 339 ? 40.025 -18.129 -30.634 1.00 57.19 339 CYS A CA 1
ATOM 2694 C C . CYS A 1 339 ? 39.985 -19.426 -29.809 1.00 57.19 339 CYS A C 1
ATOM 2696 O O . CYS A 1 339 ? 39.065 -19.644 -29.029 1.00 57.19 339 CYS A O 1
ATOM 2698 N N . ASN A 1 340 ? 41.004 -20.279 -29.965 1.00 63.62 340 ASN A N 1
ATOM 2699 C CA . ASN A 1 340 ? 41.260 -21.402 -29.046 1.00 63.62 340 ASN A CA 1
ATOM 2700 C C . ASN A 1 340 ? 41.918 -20.947 -27.727 1.00 63.62 340 ASN A C 1
ATOM 2702 O O . ASN A 1 340 ? 42.268 -21.778 -26.893 1.00 63.62 340 ASN A O 1
ATOM 2706 N N . ASP A 1 341 ? 42.107 -19.638 -27.539 1.00 62.25 341 ASP A N 1
ATOM 2707 C CA . ASP A 1 341 ? 42.714 -19.083 -26.337 1.00 62.25 341 ASP A CA 1
ATOM 2708 C C . ASP A 1 341 ? 41.669 -18.978 -25.210 1.00 62.25 341 ASP A C 1
ATOM 2710 O O . ASP A 1 341 ? 40.717 -18.197 -25.332 1.00 62.25 341 ASP A O 1
ATOM 2714 N N . PRO A 1 342 ? 41.829 -19.694 -24.080 1.00 62.69 342 PRO A N 1
ATOM 2715 C CA . PRO A 1 342 ? 40.916 -19.596 -22.936 1.00 62.69 342 PRO A CA 1
ATOM 2716 C C . PRO A 1 342 ? 40.866 -18.178 -22.331 1.00 62.69 342 PRO A C 1
ATOM 2718 O O . PRO A 1 342 ? 39.901 -17.823 -21.658 1.00 62.69 342 PRO A O 1
ATOM 2721 N N . LEU A 1 343 ? 41.868 -17.342 -22.627 1.00 63.22 343 LEU A N 1
ATOM 2722 C CA . LEU A 1 343 ? 41.929 -15.917 -22.280 1.00 63.22 343 LEU A CA 1
ATOM 2723 C C . LEU A 1 343 ? 40.954 -15.038 -23.082 1.00 63.22 343 LEU A C 1
ATOM 2725 O O . LEU A 1 343 ? 40.649 -13.917 -22.674 1.00 63.22 343 LEU A O 1
ATOM 2729 N N . CYS A 1 344 ? 40.431 -15.525 -24.209 1.00 64.50 344 CYS A N 1
ATOM 2730 C CA . CYS A 1 344 ? 39.463 -14.778 -25.005 1.00 64.50 344 CYS A CA 1
ATOM 2731 C C . CYS A 1 344 ? 38.133 -14.619 -24.240 1.00 64.50 344 CYS A C 1
ATOM 2733 O O . CYS A 1 344 ? 37.577 -13.525 -24.181 1.00 64.50 344 CYS A O 1
ATOM 2735 N N . GLY A 1 345 ? 37.683 -15.669 -23.539 1.00 66.69 345 GLY A N 1
ATOM 2736 C CA . GLY A 1 345 ? 36.453 -15.640 -22.736 1.00 66.69 345 GLY A CA 1
ATOM 2737 C C . GLY A 1 345 ? 36.498 -14.679 -21.540 1.00 66.69 345 GLY A C 1
ATOM 2738 O O . GLY A 1 345 ? 35.485 -14.059 -21.215 1.00 66.69 345 GLY A O 1
ATOM 2739 N N . THR A 1 346 ? 37.663 -14.502 -20.903 1.00 74.88 346 THR A N 1
ATOM 2740 C CA . THR A 1 346 ? 37.807 -13.588 -19.755 1.00 74.88 346 THR A CA 1
ATOM 2741 C C . THR A 1 346 ? 37.689 -12.122 -20.158 1.00 74.88 346 THR A C 1
ATOM 2743 O O . THR A 1 346 ? 37.076 -11.345 -19.427 1.00 74.88 346 THR A O 1
ATOM 2746 N N . ASN A 1 347 ? 38.211 -11.749 -21.331 1.00 82.00 347 ASN A N 1
ATOM 2747 C CA . ASN A 1 347 ? 38.120 -10.373 -21.821 1.00 82.00 347 ASN A CA 1
ATOM 2748 C C . ASN A 1 347 ? 36.673 -10.018 -22.191 1.00 82.00 347 ASN A C 1
ATOM 2750 O O . ASN A 1 347 ? 36.198 -8.962 -21.789 1.00 82.00 347 ASN A O 1
ATOM 2754 N N . TYR A 1 348 ? 35.924 -10.941 -22.809 1.00 82.94 348 TYR A N 1
ATOM 2755 C CA . TYR A 1 348 ? 34.503 -10.717 -23.102 1.00 82.94 348 TYR A CA 1
ATOM 2756 C C . TYR A 1 348 ? 33.646 -10.519 -21.849 1.00 82.94 348 TYR A C 1
ATOM 2758 O O . TYR A 1 348 ? 32.747 -9.682 -21.861 1.00 82.94 348 TYR A O 1
ATOM 2766 N N . LEU A 1 349 ? 33.903 -11.259 -20.761 1.00 85.50 349 LEU A N 1
ATOM 2767 C CA . LEU A 1 349 ? 33.163 -11.059 -19.511 1.00 85.50 349 LEU A CA 1
ATOM 2768 C C . LEU A 1 349 ? 33.466 -9.690 -18.893 1.00 85.50 349 LEU A C 1
ATOM 2770 O O . LEU A 1 349 ? 32.544 -9.013 -18.443 1.00 85.50 349 LEU A O 1
ATOM 2774 N N . ILE A 1 350 ? 34.738 -9.281 -18.866 1.00 89.69 350 ILE A N 1
ATOM 2775 C CA . ILE A 1 350 ? 35.139 -7.970 -18.340 1.00 89.69 350 ILE A CA 1
ATOM 2776 C C . ILE A 1 350 ? 34.531 -6.851 -19.189 1.00 89.69 350 ILE A C 1
ATOM 2778 O O . ILE A 1 350 ? 33.976 -5.910 -18.628 1.00 89.69 350 ILE A O 1
ATOM 2782 N N . ASP A 1 351 ? 34.566 -6.971 -20.514 1.00 88.62 351 ASP A N 1
ATOM 2783 C CA . ASP A 1 351 ? 33.967 -5.993 -21.425 1.00 88.62 351 ASP A CA 1
ATOM 2784 C C . ASP A 1 351 ? 32.444 -5.924 -21.256 1.00 88.62 351 ASP A C 1
ATOM 2786 O O . ASP A 1 351 ? 31.879 -4.831 -21.181 1.00 88.62 351 ASP A O 1
ATOM 2790 N N . ALA A 1 352 ? 31.777 -7.072 -21.094 1.00 89.56 352 ALA A N 1
ATOM 2791 C CA . ALA A 1 352 ? 30.343 -7.119 -20.828 1.00 89.56 352 ALA A CA 1
ATOM 2792 C C . ALA A 1 352 ? 29.984 -6.509 -19.458 1.00 89.56 352 ALA A C 1
ATOM 2794 O O . ALA A 1 352 ? 29.030 -5.739 -19.361 1.00 89.56 352 ALA A O 1
ATOM 2795 N N . LEU A 1 353 ? 30.769 -6.782 -18.408 1.00 92.25 353 LEU A N 1
ATOM 2796 C CA . LEU A 1 353 ? 30.602 -6.160 -17.087 1.00 92.25 353 LEU A CA 1
ATOM 2797 C C . LEU A 1 353 ? 30.871 -4.651 -17.124 1.00 92.25 353 LEU A C 1
ATOM 2799 O O . LEU A 1 353 ? 30.150 -3.881 -16.488 1.00 92.25 353 LEU A O 1
ATOM 2803 N N . ASN A 1 354 ? 31.876 -4.214 -17.884 1.00 92.44 354 ASN A N 1
ATOM 2804 C CA . ASN A 1 354 ? 32.169 -2.799 -18.093 1.00 92.44 354 ASN A CA 1
ATOM 2805 C C . ASN A 1 354 ? 31.016 -2.093 -18.817 1.00 92.44 354 ASN A C 1
ATOM 2807 O O . ASN A 1 354 ? 30.665 -0.971 -18.450 1.00 92.44 354 ASN A O 1
ATOM 2811 N N . GLY A 1 355 ? 30.368 -2.772 -19.768 1.00 88.62 355 GLY A N 1
ATOM 2812 C CA . GLY A 1 355 ? 29.153 -2.289 -20.429 1.00 88.62 355 GLY A CA 1
ATOM 2813 C C . GLY A 1 355 ? 27.968 -2.068 -19.479 1.00 88.62 355 GLY A C 1
ATOM 2814 O O . GLY A 1 355 ? 27.130 -1.212 -19.745 1.00 88.62 355 GLY A O 1
ATOM 2815 N N . MET A 1 356 ? 27.928 -2.771 -18.342 1.00 92.31 356 MET A N 1
ATOM 2816 C CA . MET A 1 356 ? 26.854 -2.687 -17.342 1.00 92.31 356 MET A CA 1
ATOM 2817 C C . MET A 1 356 ? 27.111 -1.686 -16.202 1.00 92.31 356 MET A C 1
ATOM 2819 O O . MET A 1 356 ? 26.268 -1.528 -15.316 1.00 92.31 356 MET A O 1
ATOM 2823 N N . GLN A 1 357 ? 28.254 -0.990 -16.177 1.00 91.19 357 GLN A N 1
ATOM 2824 C CA . GLN A 1 357 ? 28.599 -0.084 -15.067 1.00 91.19 357 GLN A CA 1
ATOM 2825 C C . GLN A 1 357 ? 27.550 1.014 -14.834 1.00 91.19 357 GLN A C 1
ATOM 2827 O O . GLN A 1 357 ? 27.268 1.368 -13.688 1.00 91.19 357 GLN A O 1
ATOM 2832 N N . SER A 1 358 ? 26.948 1.537 -15.905 1.00 82.75 358 SER A N 1
ATOM 2833 C CA . SER A 1 358 ? 25.885 2.544 -15.828 1.00 82.75 358 SER A CA 1
ATOM 2834 C C . SER A 1 358 ? 24.619 2.003 -15.152 1.00 82.75 358 SER A C 1
ATOM 2836 O O . SER A 1 358 ? 24.013 2.715 -14.349 1.00 82.75 358 SER A O 1
ATOM 2838 N N . GLU A 1 359 ? 24.255 0.744 -15.406 1.00 85.06 359 GLU A N 1
ATOM 2839 C CA . GLU A 1 359 ? 23.120 0.068 -14.768 1.00 85.06 359 GLU A CA 1
ATOM 2840 C C . GLU A 1 359 ? 23.376 -0.162 -13.275 1.00 85.06 359 GLU A C 1
ATOM 2842 O O . GLU A 1 359 ? 22.529 0.179 -12.446 1.00 85.06 359 GLU A O 1
ATOM 2847 N N . PHE A 1 360 ? 24.567 -0.654 -12.908 1.00 89.00 360 PHE A N 1
ATOM 2848 C CA . PHE A 1 360 ? 24.948 -0.826 -11.501 1.00 89.00 360 PHE A CA 1
ATOM 2849 C C . PHE A 1 360 ? 24.961 0.500 -10.742 1.00 89.00 360 PHE A C 1
ATOM 2851 O O . PHE A 1 360 ? 24.496 0.571 -9.601 1.00 89.00 360 PHE A O 1
ATOM 2858 N N . PHE A 1 361 ? 25.459 1.563 -11.372 1.00 84.44 361 PHE A N 1
ATOM 2859 C CA . PHE A 1 361 ? 25.485 2.890 -10.772 1.00 84.44 361 PHE A CA 1
ATOM 2860 C C . PHE A 1 361 ? 24.070 3.456 -10.582 1.00 84.44 361 PHE A C 1
ATOM 2862 O O . PHE A 1 361 ? 23.735 3.922 -9.490 1.00 84.44 361 PHE A O 1
ATOM 2869 N N . ALA A 1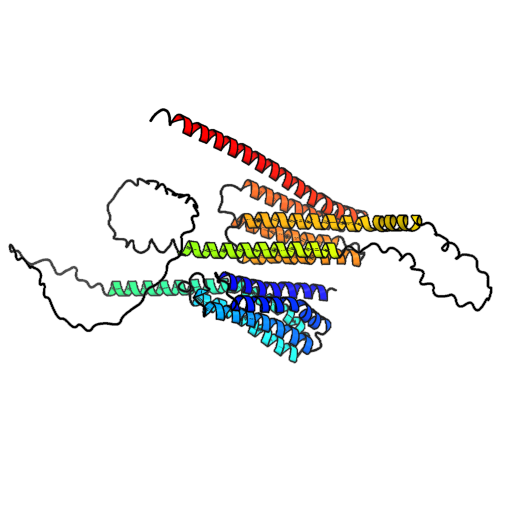 362 ? 23.209 3.352 -11.599 1.00 80.56 362 ALA A N 1
ATOM 2870 C CA . ALA A 1 362 ? 21.807 3.763 -11.509 1.00 80.56 362 ALA A CA 1
ATOM 2871 C C . ALA A 1 362 ? 21.048 2.985 -10.420 1.00 80.56 362 ALA A C 1
ATOM 2873 O O . ALA A 1 362 ? 20.287 3.575 -9.644 1.00 80.56 362 ALA A O 1
ATOM 2874 N N . PHE A 1 363 ? 21.296 1.678 -10.313 1.00 86.50 363 PHE A N 1
ATOM 2875 C CA . PHE A 1 363 ? 20.765 0.847 -9.238 1.00 86.50 363 PHE A CA 1
ATOM 2876 C C . PHE A 1 363 ? 21.237 1.330 -7.860 1.00 86.50 363 PHE A C 1
ATOM 2878 O O . PHE A 1 363 ? 20.402 1.592 -6.993 1.00 86.50 363 PHE A O 1
ATOM 2885 N N . ALA A 1 364 ? 22.546 1.520 -7.662 1.00 86.50 364 ALA A N 1
ATOM 2886 C CA . ALA A 1 364 ? 23.111 1.954 -6.383 1.00 86.50 364 ALA A CA 1
ATOM 2887 C C . ALA A 1 364 ? 22.540 3.305 -5.918 1.00 86.50 364 ALA A C 1
ATOM 2889 O O . ALA A 1 364 ? 22.162 3.451 -4.753 1.00 86.50 364 ALA A O 1
ATOM 2890 N N . ILE A 1 365 ? 22.407 4.271 -6.834 1.00 80.69 365 ILE A N 1
ATOM 2891 C CA . ILE A 1 365 ? 21.770 5.566 -6.551 1.00 80.69 365 ILE A CA 1
ATOM 2892 C C . ILE A 1 365 ? 20.314 5.372 -6.137 1.00 80.69 365 ILE A C 1
ATOM 2894 O O . ILE A 1 365 ? 19.873 5.950 -5.144 1.00 80.69 365 ILE A O 1
ATOM 2898 N N . THR A 1 366 ? 19.562 4.558 -6.877 1.00 81.94 366 THR A N 1
ATOM 2899 C CA . THR A 1 366 ? 18.142 4.329 -6.587 1.00 81.94 366 THR A CA 1
ATOM 2900 C C . THR A 1 366 ? 17.959 3.708 -5.202 1.00 81.94 366 THR A C 1
ATOM 2902 O O . THR A 1 366 ? 17.122 4.169 -4.424 1.00 81.94 366 THR A O 1
ATOM 2905 N N . VAL A 1 367 ? 18.774 2.707 -4.861 1.00 87.19 367 VAL A N 1
ATOM 2906 C CA . VAL A 1 367 ? 18.769 2.082 -3.531 1.00 87.19 367 VAL A CA 1
ATOM 2907 C C . VAL A 1 367 ? 19.129 3.095 -2.447 1.00 87.19 367 VAL A C 1
ATOM 2909 O O . VAL A 1 367 ? 18.461 3.132 -1.415 1.00 87.19 367 VAL A O 1
ATOM 2912 N N . ALA A 1 368 ? 20.126 3.954 -2.678 1.00 83.50 368 ALA A N 1
ATOM 2913 C CA . ALA A 1 368 ? 20.491 5.005 -1.732 1.00 83.50 368 ALA A CA 1
ATOM 2914 C C . ALA A 1 368 ? 19.337 5.997 -1.503 1.00 83.50 368 ALA A C 1
ATOM 2916 O O . ALA A 1 368 ? 19.037 6.332 -0.359 1.00 83.50 368 ALA A O 1
ATOM 2917 N N . VAL A 1 369 ? 18.647 6.421 -2.566 1.00 79.75 369 VAL A N 1
ATOM 2918 C CA . VAL A 1 369 ? 17.485 7.320 -2.474 1.00 79.75 369 VAL A CA 1
ATOM 2919 C C . VAL A 1 369 ? 16.351 6.670 -1.675 1.00 79.75 369 VAL A C 1
ATOM 2921 O O . VAL A 1 369 ? 15.852 7.274 -0.725 1.00 79.75 369 VAL A O 1
ATOM 2924 N N . ILE A 1 370 ? 15.976 5.429 -2.000 1.00 84.88 370 ILE A N 1
ATOM 2925 C CA . ILE A 1 370 ? 14.907 4.703 -1.292 1.00 84.88 370 ILE A CA 1
ATOM 2926 C C . ILE A 1 370 ? 15.282 4.450 0.171 1.00 84.88 370 ILE A C 1
ATOM 2928 O O . ILE A 1 370 ? 14.458 4.669 1.059 1.00 84.88 370 ILE A O 1
ATOM 2932 N N . GLY A 1 371 ? 16.528 4.057 0.444 1.00 85.69 371 GLY A N 1
ATOM 2933 C CA . GLY A 1 371 ? 17.028 3.853 1.803 1.00 85.69 371 GLY A CA 1
ATOM 2934 C C . GLY A 1 371 ? 16.986 5.128 2.651 1.00 85.69 371 GLY A C 1
ATOM 2935 O O . GLY A 1 371 ? 16.640 5.075 3.834 1.00 85.69 371 GLY A O 1
ATOM 2936 N N . SER A 1 372 ? 17.267 6.286 2.051 1.00 81.44 372 SER A N 1
ATOM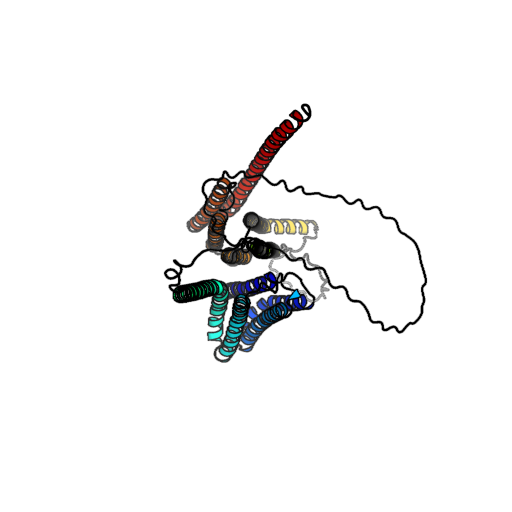 2937 C CA . SER A 1 372 ? 17.131 7.589 2.713 1.00 81.44 372 SER A CA 1
ATOM 2938 C C . SER A 1 372 ? 15.676 7.923 3.050 1.00 81.44 372 SER A C 1
ATOM 2940 O O . SER A 1 372 ? 15.381 8.323 4.178 1.00 81.44 372 SER A O 1
ATOM 2942 N N . ILE A 1 373 ? 14.751 7.687 2.112 1.00 81.56 373 ILE A N 1
ATOM 2943 C CA . ILE A 1 373 ? 13.308 7.866 2.338 1.00 81.56 373 ILE A CA 1
ATOM 2944 C C . ILE A 1 373 ? 12.831 6.971 3.488 1.00 81.56 373 ILE A C 1
ATOM 2946 O O . ILE A 1 373 ? 12.159 7.449 4.403 1.00 81.56 373 ILE A O 1
ATOM 2950 N N . TRP A 1 374 ? 13.217 5.694 3.473 1.00 88.75 374 TRP A N 1
ATOM 2951 C CA . TRP A 1 374 ? 12.893 4.726 4.520 1.00 88.75 374 TRP A CA 1
ATOM 2952 C C . TRP A 1 374 ? 13.420 5.158 5.897 1.00 88.75 374 TRP A C 1
ATOM 2954 O O . TRP A 1 374 ? 12.679 5.161 6.879 1.00 88.75 374 TRP A O 1
ATOM 2964 N N . ARG A 1 375 ? 14.674 5.620 5.984 1.00 84.81 375 ARG A N 1
ATOM 2965 C CA . ARG A 1 375 ? 15.254 6.113 7.246 1.00 84.81 375 ARG A CA 1
ATOM 2966 C C . ARG A 1 375 ? 14.472 7.300 7.813 1.00 84.81 375 ARG A C 1
ATOM 2968 O O . ARG A 1 375 ? 14.220 7.353 9.023 1.00 84.81 375 ARG A O 1
ATOM 2975 N N . ARG A 1 376 ? 14.092 8.262 6.965 1.00 80.12 376 ARG A N 1
ATOM 2976 C CA . ARG A 1 376 ? 13.260 9.404 7.383 1.00 80.12 376 ARG A CA 1
ATOM 2977 C C . ARG A 1 376 ? 11.891 8.948 7.843 1.00 80.12 376 ARG A C 1
ATOM 2979 O O . ARG A 1 376 ? 11.427 9.388 8.893 1.00 80.12 376 ARG A O 1
ATOM 2986 N N . HIS A 1 377 ? 11.274 8.045 7.092 1.00 85.31 377 HIS A N 1
ATOM 2987 C CA . HIS A 1 377 ? 9.991 7.453 7.439 1.00 85.31 377 HIS A CA 1
ATOM 2988 C C . HIS A 1 377 ? 10.038 6.827 8.843 1.00 85.31 377 HIS A C 1
ATOM 2990 O O . HIS A 1 377 ? 9.289 7.269 9.717 1.00 85.31 377 HIS A O 1
ATOM 2996 N N . ILE A 1 378 ? 11.004 5.946 9.124 1.00 87.06 378 ILE A N 1
ATOM 2997 C CA . ILE A 1 378 ? 11.197 5.364 10.464 1.00 87.06 378 ILE A CA 1
ATOM 2998 C C . ILE A 1 378 ? 11.354 6.448 11.530 1.00 87.06 378 ILE A C 1
ATOM 3000 O O . ILE A 1 378 ? 10.691 6.397 12.567 1.00 87.06 378 ILE A O 1
ATOM 3004 N N . SER A 1 379 ? 12.207 7.443 11.280 1.00 82.88 379 SER A N 1
ATOM 3005 C CA . SER A 1 379 ? 12.477 8.524 12.238 1.00 82.88 379 SER A CA 1
ATOM 3006 C C . SER A 1 379 ? 11.202 9.297 12.600 1.00 82.88 379 SER A C 1
ATOM 3008 O O . SER A 1 379 ? 11.001 9.683 13.754 1.00 82.88 379 SER A O 1
ATOM 3010 N N . CYS A 1 380 ? 10.302 9.476 11.633 1.00 80.88 380 CYS A N 1
ATOM 3011 C CA . CYS A 1 380 ? 9.018 10.140 11.837 1.00 80.88 380 CYS A CA 1
ATOM 3012 C C . CYS A 1 380 ? 8.053 9.276 12.644 1.00 80.88 380 CYS A C 1
ATOM 3014 O O . CYS A 1 380 ? 7.425 9.764 13.586 1.00 80.88 380 CYS A O 1
ATOM 3016 N N . PHE A 1 381 ? 7.982 7.983 12.333 1.00 85.19 381 PHE A N 1
ATOM 3017 C CA . PHE A 1 381 ? 7.144 7.026 13.053 1.00 85.19 381 PHE A CA 1
ATOM 3018 C C . PHE A 1 381 ? 7.633 6.736 14.481 1.00 85.19 381 PHE A C 1
ATOM 3020 O O . PHE A 1 381 ? 6.820 6.408 15.344 1.00 85.19 381 PHE A O 1
ATOM 3027 N N . GLN A 1 382 ? 8.928 6.891 14.770 1.00 84.69 382 GLN A N 1
ATOM 3028 C CA . GLN A 1 382 ? 9.470 6.825 16.136 1.00 84.69 382 GLN A CA 1
ATOM 3029 C C . GLN A 1 382 ? 9.006 7.997 17.015 1.00 84.69 382 GLN A C 1
ATOM 3031 O O . GLN A 1 382 ? 8.939 7.864 18.233 1.00 84.69 382 GLN A O 1
ATOM 3036 N N . GLY A 1 383 ? 8.691 9.149 16.413 1.00 81.06 383 GLY A N 1
ATOM 3037 C CA . GLY A 1 383 ? 8.209 10.331 17.133 1.00 81.06 383 GLY A CA 1
ATOM 3038 C C . GLY A 1 383 ? 6.702 10.342 17.403 1.00 81.06 383 GLY A C 1
ATOM 3039 O O . GLY A 1 383 ? 6.230 11.188 18.166 1.00 81.06 383 GLY A O 1
ATOM 3040 N N . LEU A 1 384 ? 5.940 9.440 16.780 1.00 84.50 384 LEU A N 1
ATOM 3041 C CA . LEU A 1 384 ? 4.495 9.367 16.955 1.00 84.50 384 LEU A CA 1
ATOM 3042 C C . LEU A 1 384 ? 4.122 8.555 18.191 1.00 84.50 384 LEU A C 1
ATOM 3044 O O . LEU A 1 384 ? 4.558 7.423 18.353 1.00 84.50 384 LEU A O 1
ATOM 3048 N N . LYS A 1 385 ? 3.238 9.127 19.012 1.00 84.81 385 LYS A N 1
ATOM 3049 C CA . LYS A 1 385 ? 2.523 8.390 20.066 1.00 84.81 385 LYS A CA 1
ATOM 3050 C C . LYS A 1 385 ? 1.219 7.777 19.565 1.00 84.81 385 LYS A C 1
ATOM 3052 O O . LYS A 1 385 ? 0.817 6.724 20.023 1.00 84.81 385 LYS A O 1
ATOM 3057 N N . HIS A 1 386 ? 0.568 8.445 18.614 1.00 83.88 386 HIS A N 1
ATOM 3058 C CA . HIS A 1 386 ? -0.732 8.036 18.102 1.00 83.88 386 HIS A CA 1
ATOM 3059 C C . HIS A 1 386 ? -0.714 8.046 16.579 1.00 83.88 386 HIS A C 1
ATOM 3061 O O . HIS A 1 386 ? -0.255 9.011 15.960 1.00 83.88 386 HIS A O 1
ATOM 3067 N N . CYS A 1 387 ? -1.241 6.983 15.979 1.00 85.00 387 CYS A N 1
ATOM 3068 C CA . CYS A 1 387 ? -1.520 6.932 14.552 1.00 85.00 387 CYS A CA 1
ATOM 3069 C C . CYS A 1 387 ? -2.983 7.332 14.329 1.00 85.00 387 CYS A C 1
ATOM 3071 O O . CYS A 1 387 ? -3.892 6.635 14.782 1.00 85.00 387 CYS A O 1
ATOM 3073 N N . ASN A 1 388 ? -3.214 8.470 13.667 1.00 84.12 388 ASN A N 1
ATOM 3074 C CA . ASN A 1 388 ? -4.548 8.855 13.210 1.00 84.12 388 ASN A CA 1
ATOM 3075 C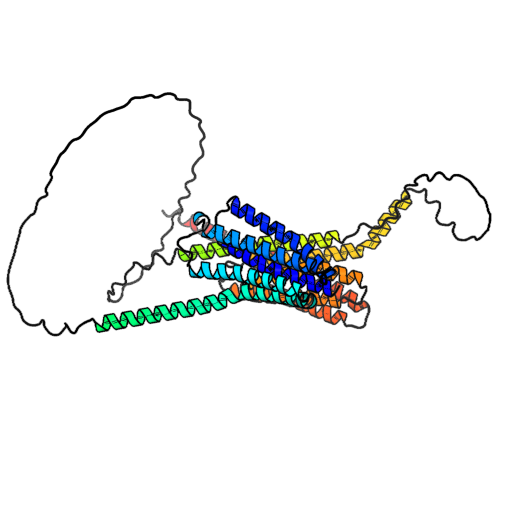 C . ASN A 1 388 ? -4.762 8.392 11.756 1.00 84.12 388 ASN A C 1
ATOM 3077 O O . ASN A 1 388 ? -3.819 8.039 11.045 1.00 84.12 388 ASN A O 1
ATOM 3081 N N . ARG A 1 389 ? -6.012 8.405 11.285 1.00 79.69 389 ARG A N 1
ATOM 3082 C CA . ARG A 1 389 ? -6.340 7.933 9.928 1.00 79.69 389 ARG A CA 1
ATOM 3083 C C . ARG A 1 389 ? -5.711 8.770 8.827 1.00 79.69 389 ARG A C 1
ATOM 3085 O O . ARG A 1 389 ? -5.357 8.230 7.789 1.00 79.69 389 ARG A O 1
ATOM 3092 N N . LEU A 1 390 ? -5.560 10.075 9.050 1.00 80.94 390 LEU A N 1
ATOM 3093 C CA . LEU A 1 390 ? -4.910 10.939 8.074 1.00 80.94 390 LEU A CA 1
ATOM 3094 C C . LEU A 1 390 ? -3.440 10.544 7.907 1.00 80.94 390 LEU A C 1
ATOM 3096 O O . LEU A 1 390 ? -3.004 10.366 6.781 1.00 80.94 390 LEU A O 1
ATOM 3100 N N . VAL A 1 391 ? -2.708 10.311 8.999 1.00 83.50 391 VAL A N 1
ATOM 3101 C CA . VAL A 1 391 ? -1.341 9.766 8.986 1.00 83.50 391 VAL A CA 1
ATOM 3102 C C . VAL A 1 391 ? -1.300 8.419 8.274 1.00 83.50 391 VAL A C 1
ATOM 3104 O O . VAL A 1 391 ? -0.383 8.186 7.497 1.00 83.50 391 VAL A O 1
ATOM 3107 N N . LEU A 1 392 ? -2.289 7.554 8.494 1.00 84.25 392 LEU A N 1
ATOM 3108 C CA . LEU A 1 392 ? -2.375 6.253 7.838 1.00 84.25 392 LEU A CA 1
ATOM 3109 C C . LEU A 1 392 ? -2.591 6.369 6.314 1.00 84.25 392 LEU A C 1
ATOM 3111 O O . LEU A 1 392 ? -1.869 5.737 5.544 1.00 84.25 392 LEU A O 1
ATOM 3115 N N . LEU A 1 393 ? -3.534 7.211 5.877 1.00 83.00 393 LEU A N 1
ATOM 3116 C CA . LEU A 1 393 ? -3.786 7.516 4.463 1.00 83.00 393 LEU A CA 1
ATOM 3117 C C . LEU A 1 393 ? -2.529 8.075 3.798 1.00 83.00 393 LEU A C 1
ATOM 3119 O O . LEU A 1 393 ? -2.108 7.636 2.733 1.00 83.00 393 LEU A O 1
ATOM 3123 N N . LEU A 1 394 ? -1.926 9.052 4.459 1.00 83.25 394 LEU A N 1
ATOM 3124 C CA . LEU A 1 394 ? -0.706 9.702 4.029 1.00 83.25 394 LEU A CA 1
ATOM 3125 C C . LEU A 1 394 ? 0.459 8.718 3.910 1.00 83.25 394 LEU A C 1
ATOM 3127 O O . LEU A 1 394 ? 1.137 8.685 2.885 1.00 83.25 394 LEU A O 1
ATOM 3131 N N . ASN A 1 395 ? 0.651 7.876 4.922 1.00 85.75 395 ASN A N 1
ATOM 3132 C CA . ASN A 1 395 ? 1.633 6.804 4.892 1.00 85.75 395 ASN A CA 1
ATOM 3133 C C . ASN A 1 395 ? 1.446 5.923 3.660 1.00 85.75 395 ASN A C 1
ATOM 3135 O O . ASN A 1 395 ? 2.394 5.650 2.930 1.00 85.75 395 ASN A O 1
ATOM 3139 N N . PHE A 1 396 ? 0.209 5.521 3.397 1.00 84.25 396 PHE A N 1
ATOM 3140 C CA . PHE A 1 396 ? -0.084 4.680 2.256 1.00 84.25 396 PHE A CA 1
ATOM 3141 C C . PHE A 1 396 ? 0.190 5.375 0.919 1.00 84.25 396 PHE A C 1
ATOM 3143 O O . PHE A 1 396 ? 0.732 4.744 0.015 1.00 84.25 396 PHE A O 1
ATOM 3150 N N . LEU A 1 397 ? -0.126 6.667 0.782 1.00 82.06 397 LEU A N 1
ATOM 3151 C CA . LEU A 1 397 ? 0.209 7.430 -0.425 1.00 82.06 397 LEU A CA 1
ATOM 3152 C C . LEU A 1 397 ? 1.723 7.442 -0.684 1.00 82.06 397 LEU A C 1
ATOM 3154 O O . LEU A 1 397 ? 2.142 7.296 -1.832 1.00 82.06 397 LEU A O 1
ATOM 3158 N N . VAL A 1 398 ? 2.547 7.529 0.368 1.00 83.06 398 VAL A N 1
ATOM 3159 C CA . VAL A 1 398 ? 4.012 7.392 0.247 1.00 83.06 398 VAL A CA 1
ATOM 3160 C C . VAL A 1 398 ? 4.397 5.994 -0.187 1.00 83.06 398 VAL A C 1
ATOM 3162 O O . VAL A 1 398 ? 5.153 5.850 -1.141 1.00 83.06 398 VAL A O 1
ATOM 3165 N N . LEU A 1 399 ? 3.887 4.961 0.478 1.00 86.25 399 LEU A N 1
ATOM 3166 C CA . LEU A 1 399 ? 4.227 3.579 0.138 1.00 86.25 399 LEU A CA 1
ATOM 3167 C C . LEU A 1 399 ? 3.806 3.224 -1.290 1.00 86.25 399 LEU A C 1
ATOM 3169 O O . LEU A 1 399 ? 4.579 2.608 -2.016 1.00 86.25 399 LEU A O 1
ATOM 3173 N N . SER A 1 400 ? 2.632 3.688 -1.717 1.00 83.06 400 SER A N 1
ATOM 3174 C CA . SER A 1 400 ? 2.133 3.543 -3.087 1.00 83.06 400 SER A CA 1
ATOM 3175 C C . SER A 1 400 ? 3.100 4.167 -4.071 1.00 83.06 400 SER A C 1
ATOM 3177 O O . SER A 1 400 ? 3.583 3.509 -4.987 1.00 83.06 400 SER A O 1
ATOM 3179 N N . ALA A 1 401 ? 3.437 5.435 -3.857 1.00 81.44 401 ALA A N 1
ATOM 3180 C CA . ALA A 1 401 ? 4.323 6.139 -4.759 1.00 81.44 401 ALA A CA 1
ATOM 3181 C C . ALA A 1 401 ? 5.754 5.551 -4.725 1.00 81.44 401 ALA A C 1
ATOM 3183 O O . ALA A 1 401 ? 6.441 5.563 -5.741 1.00 81.44 401 ALA A O 1
ATOM 3184 N N . CYS A 1 402 ? 6.172 4.932 -3.614 1.00 84.44 402 CYS A N 1
ATOM 3185 C CA . CYS A 1 402 ? 7.444 4.219 -3.507 1.00 84.44 402 CYS A CA 1
ATOM 3186 C C . CYS A 1 402 ? 7.410 2.916 -4.317 1.00 84.44 402 CYS A C 1
ATOM 3188 O O . CYS A 1 402 ? 8.337 2.633 -5.076 1.00 84.44 402 CYS A O 1
ATOM 3190 N N . ALA A 1 403 ? 6.302 2.175 -4.239 1.00 85.25 403 ALA A N 1
ATOM 3191 C CA . ALA A 1 403 ? 6.070 0.956 -5.006 1.00 85.25 403 ALA A CA 1
ATOM 3192 C C . ALA A 1 403 ? 6.085 1.178 -6.526 1.00 85.25 403 ALA A C 1
ATOM 3194 O O . ALA A 1 403 ? 6.417 0.263 -7.278 1.00 85.25 403 ALA A O 1
ATOM 3195 N N . PHE A 1 404 ? 5.796 2.396 -6.989 1.00 82.94 404 PHE A N 1
ATOM 3196 C CA . PHE A 1 404 ? 5.876 2.755 -8.405 1.00 82.94 404 PHE A CA 1
ATOM 3197 C C . PHE A 1 404 ? 7.287 3.122 -8.899 1.00 82.94 404 PHE A C 1
ATOM 3199 O O . PHE A 1 404 ? 7.506 3.155 -10.113 1.00 82.94 404 PHE A O 1
ATOM 3206 N N . ILE A 1 405 ? 8.266 3.356 -8.015 1.00 82.81 405 ILE A N 1
ATOM 3207 C CA . ILE A 1 405 ? 9.636 3.738 -8.414 1.00 82.81 405 ILE A CA 1
ATOM 3208 C C . ILE A 1 405 ? 10.266 2.731 -9.400 1.00 82.81 405 ILE A C 1
ATOM 3210 O O . ILE A 1 405 ? 10.770 3.165 -10.440 1.00 82.81 405 ILE A O 1
ATOM 3214 N N . PRO A 1 406 ? 10.211 1.400 -9.173 1.00 84.31 406 PRO A N 1
ATOM 3215 C CA . PRO A 1 406 ? 10.808 0.438 -10.097 1.00 84.31 406 PRO A CA 1
ATOM 3216 C C . PRO A 1 406 ? 10.173 0.472 -11.486 1.00 84.31 406 PRO A C 1
ATOM 3218 O O . PRO A 1 406 ? 10.843 0.178 -12.480 1.00 84.31 406 PRO A O 1
ATOM 3221 N N . TYR A 1 407 ? 8.883 0.800 -11.572 1.00 80.94 407 TYR A N 1
ATOM 3222 C CA . TYR A 1 407 ? 8.189 0.961 -12.844 1.00 80.94 407 TYR A CA 1
ATOM 3223 C C . TYR A 1 407 ? 8.668 2.218 -13.574 1.00 80.94 407 TYR A C 1
ATOM 3225 O O . TYR A 1 407 ? 9.067 2.114 -14.731 1.00 80.94 407 TYR A O 1
ATOM 3233 N N . ALA A 1 408 ? 8.719 3.366 -12.889 1.00 80.38 408 ALA A N 1
ATOM 3234 C CA . ALA A 1 408 ? 9.201 4.621 -13.470 1.00 80.38 408 ALA A CA 1
ATOM 3235 C C . ALA A 1 408 ? 10.625 4.486 -14.042 1.00 80.38 408 ALA A C 1
ATOM 3237 O O . ALA A 1 408 ? 10.910 4.991 -15.126 1.00 80.38 408 ALA A O 1
ATOM 3238 N N . ILE A 1 409 ? 11.496 3.744 -13.353 1.00 78.31 409 ILE A N 1
ATOM 3239 C CA . ILE A 1 409 ? 12.866 3.475 -13.809 1.00 78.31 409 ILE A CA 1
ATOM 3240 C C . ILE A 1 409 ? 12.889 2.568 -15.040 1.00 78.31 409 ILE A C 1
ATOM 3242 O O . ILE A 1 409 ? 13.587 2.863 -16.004 1.00 78.31 409 ILE A O 1
ATOM 3246 N N . ALA A 1 410 ? 12.118 1.478 -15.057 1.00 78.94 410 ALA A N 1
ATOM 3247 C CA . ALA A 1 410 ? 12.078 0.623 -16.245 1.00 78.94 410 ALA A CA 1
ATOM 3248 C C . ALA A 1 410 ? 11.480 1.338 -17.456 1.00 78.94 410 ALA A C 1
ATOM 3250 O O . ALA A 1 410 ? 11.950 1.144 -18.572 1.00 78.94 410 ALA A O 1
ATOM 3251 N N . LEU A 1 411 ? 10.482 2.190 -17.232 1.00 75.94 411 LEU A N 1
ATOM 3252 C CA . LEU A 1 411 ? 9.901 3.015 -18.277 1.00 75.94 411 LEU A CA 1
ATOM 3253 C C . LEU A 1 411 ? 10.930 3.984 -18.873 1.00 75.94 411 LEU A C 1
ATOM 3255 O O . LEU A 1 411 ? 10.973 4.165 -20.089 1.00 75.94 411 LEU A O 1
ATOM 3259 N N . TRP A 1 412 ? 11.774 4.568 -18.019 1.00 75.94 412 TRP A N 1
ATOM 3260 C CA . TRP A 1 412 ? 12.875 5.430 -18.440 1.00 75.94 412 TRP A CA 1
ATOM 3261 C C . TRP A 1 412 ? 13.859 4.697 -19.361 1.00 75.94 412 TRP A C 1
ATOM 3263 O O . TRP A 1 412 ? 14.167 5.205 -20.438 1.00 75.94 412 TRP A O 1
ATOM 3273 N N . PHE A 1 413 ? 14.278 3.483 -18.992 1.00 75.00 413 PHE A N 1
ATOM 3274 C CA . PHE A 1 413 ? 15.162 2.669 -19.833 1.00 75.00 413 PHE A CA 1
ATOM 3275 C C . PHE A 1 413 ? 14.493 2.207 -21.136 1.00 75.00 413 PHE A C 1
ATOM 3277 O O . PHE A 1 413 ? 15.125 2.228 -22.188 1.00 75.00 413 PHE A O 1
ATOM 3284 N N . ALA A 1 414 ? 13.219 1.811 -21.088 1.00 77.19 414 ALA A N 1
ATOM 3285 C CA . ALA A 1 414 ? 12.531 1.222 -22.235 1.00 77.19 414 ALA A CA 1
ATOM 3286 C C . ALA A 1 414 ? 12.237 2.226 -23.358 1.00 77.19 414 ALA A C 1
ATOM 3288 O O . ALA A 1 414 ? 12.275 1.864 -24.532 1.00 77.19 414 ALA A O 1
ATOM 3289 N N . LEU A 1 415 ? 11.906 3.476 -23.020 1.00 73.56 415 LEU A N 1
ATOM 3290 C CA . LEU A 1 415 ? 11.428 4.429 -24.022 1.00 73.56 415 LEU A CA 1
ATOM 3291 C C . LEU A 1 415 ? 12.544 5.182 -24.752 1.00 73.56 415 LEU A C 1
ATOM 3293 O O . LEU A 1 415 ? 12.252 5.804 -25.768 1.00 73.56 415 LEU A O 1
ATOM 3297 N N . ASN A 1 416 ? 13.787 5.166 -24.252 1.00 69.19 416 ASN A N 1
ATOM 3298 C CA . ASN A 1 416 ? 14.939 5.906 -24.805 1.00 69.19 416 ASN A CA 1
ATOM 3299 C C . ASN A 1 416 ? 14.641 7.390 -25.151 1.00 69.19 416 ASN A C 1
ATOM 3301 O O . ASN A 1 416 ? 15.334 8.029 -25.939 1.00 69.19 416 ASN A O 1
ATOM 3305 N N . LEU A 1 417 ? 13.561 7.936 -24.583 1.00 61.16 417 LEU A N 1
ATOM 3306 C CA . LEU A 1 417 ? 13.089 9.302 -24.770 1.00 61.16 417 LEU A CA 1
ATOM 3307 C C . LEU A 1 417 ? 14.026 10.257 -24.006 1.00 61.16 417 LEU A C 1
ATOM 3309 O O . LEU A 1 417 ? 14.662 9.816 -23.044 1.00 61.16 417 LEU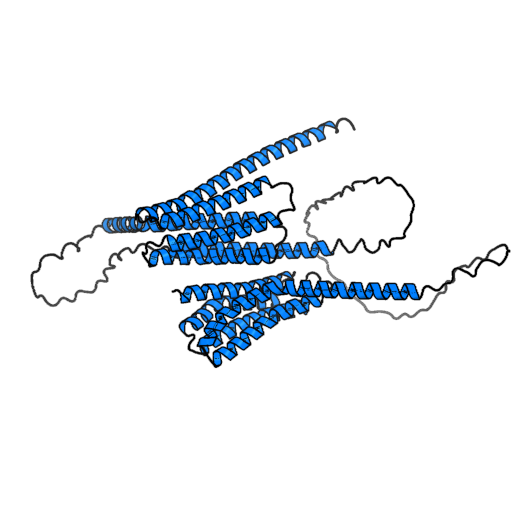 A O 1
ATOM 3313 N N . PRO A 1 418 ? 14.045 11.572 -24.312 1.00 60.53 418 PRO A N 1
ATOM 3314 C CA . PRO A 1 418 ? 14.666 12.615 -23.474 1.00 60.53 418 PRO A CA 1
ATOM 3315 C C . PRO A 1 418 ? 13.898 12.801 -22.138 1.00 60.53 418 PRO A C 1
ATOM 3317 O O . PRO A 1 418 ? 13.404 13.868 -21.797 1.00 60.53 418 PRO A O 1
ATOM 3320 N N . SER A 1 419 ? 13.738 11.703 -21.398 1.00 54.19 419 SER A N 1
ATOM 3321 C CA . SER A 1 419 ? 12.661 11.374 -20.452 1.00 54.19 419 SER A CA 1
ATOM 3322 C C . SER A 1 419 ? 13.072 11.451 -18.988 1.00 54.19 419 SER A C 1
ATOM 3324 O O . SER A 1 419 ? 12.418 10.897 -18.102 1.00 54.19 419 SER A O 1
ATOM 3326 N N . SER A 1 420 ? 14.092 12.251 -18.711 1.00 56.41 420 SER A N 1
ATOM 3327 C CA . SER A 1 420 ? 14.324 12.793 -17.378 1.00 56.41 420 SER A CA 1
ATOM 3328 C C . SER A 1 420 ? 13.050 13.478 -16.835 1.00 56.41 420 SER A C 1
ATOM 3330 O O . SER A 1 420 ? 12.823 13.444 -15.635 1.00 56.41 420 SER A O 1
ATOM 3332 N N . PHE A 1 421 ? 12.122 13.953 -17.684 1.00 58.47 421 PHE A N 1
ATOM 3333 C CA . PHE A 1 421 ? 10.827 14.511 -17.259 1.00 58.47 421 PHE A CA 1
ATOM 3334 C C . PHE A 1 421 ? 9.939 13.515 -16.504 1.00 58.47 421 PHE A C 1
ATOM 3336 O O . PHE A 1 421 ? 9.370 13.880 -15.480 1.00 58.47 421 PHE A O 1
ATOM 3343 N N . ILE A 1 422 ? 9.806 12.267 -16.970 1.00 60.00 422 ILE A N 1
ATOM 3344 C CA . ILE A 1 422 ? 8.913 11.285 -16.330 1.00 60.00 422 ILE A CA 1
ATOM 3345 C C . ILE A 1 422 ? 9.478 10.903 -14.963 1.00 60.00 422 ILE A C 1
ATOM 3347 O O . ILE A 1 422 ? 8.757 10.932 -13.971 1.00 60.00 422 ILE A O 1
ATOM 3351 N N . VAL A 1 423 ? 10.782 10.636 -14.895 1.00 61.00 423 VAL A N 1
ATOM 3352 C CA . VAL A 1 423 ? 11.474 10.294 -13.647 1.00 61.00 423 VAL A CA 1
ATOM 3353 C C . VAL A 1 423 ? 11.472 11.480 -12.681 1.00 61.00 423 VAL A C 1
ATOM 3355 O O . VAL A 1 423 ? 11.087 11.328 -11.524 1.00 61.00 423 VAL A O 1
ATOM 3358 N N . SER A 1 424 ? 11.815 12.684 -13.142 1.00 57.56 424 SER A N 1
ATOM 3359 C CA . SER A 1 424 ? 11.827 13.886 -12.304 1.00 57.56 424 SER A CA 1
ATOM 3360 C C . SER A 1 424 ? 10.423 14.318 -11.871 1.00 57.56 424 SER A C 1
ATOM 3362 O O . SER A 1 424 ? 10.257 14.733 -10.729 1.00 57.56 424 SER A O 1
ATOM 3364 N N . SER A 1 425 ? 9.395 14.165 -12.713 1.00 61.88 425 SER A N 1
ATOM 3365 C CA . SER A 1 425 ? 7.998 14.431 -12.339 1.00 61.88 425 SER A CA 1
ATOM 3366 C C . SER A 1 425 ? 7.490 13.409 -11.322 1.00 61.88 425 SER A C 1
ATOM 3368 O O . SER A 1 425 ? 6.844 13.780 -10.340 1.00 61.88 425 SER A O 1
ATOM 3370 N N . PHE A 1 426 ? 7.843 12.131 -11.478 1.00 66.19 426 PHE A N 1
ATOM 3371 C CA . PHE A 1 426 ? 7.476 11.094 -10.515 1.00 66.19 426 PHE A CA 1
ATOM 3372 C C . PHE A 1 426 ? 8.124 11.344 -9.148 1.00 66.19 426 PHE A C 1
ATOM 3374 O O . PHE A 1 426 ? 7.448 11.345 -8.120 1.00 66.19 426 PHE A O 1
ATOM 3381 N N . ILE A 1 427 ? 9.419 11.661 -9.142 1.00 62.88 427 ILE A N 1
ATOM 3382 C CA . ILE A 1 427 ? 10.174 11.954 -7.923 1.00 62.88 427 ILE A CA 1
ATOM 3383 C C . ILE A 1 427 ? 9.738 13.291 -7.284 1.00 62.88 427 ILE A C 1
ATOM 3385 O O . ILE A 1 427 ? 9.708 13.411 -6.056 1.00 62.88 427 ILE A O 1
ATOM 3389 N N . ALA A 1 428 ? 9.343 14.297 -8.067 1.00 59.72 428 ALA A N 1
ATOM 3390 C CA . ALA A 1 428 ? 8.832 15.558 -7.527 1.00 59.72 428 ALA A CA 1
ATOM 3391 C C . ALA A 1 428 ? 7.449 15.398 -6.885 1.00 59.72 428 ALA A C 1
ATOM 3393 O O . ALA A 1 428 ? 7.237 15.889 -5.777 1.00 59.72 428 ALA A O 1
ATOM 3394 N N . ASN A 1 429 ? 6.539 14.654 -7.519 1.00 61.03 429 ASN A N 1
ATOM 3395 C CA . ASN A 1 429 ? 5.251 14.303 -6.916 1.00 61.03 429 ASN A CA 1
ATOM 3396 C C . ASN A 1 429 ? 5.448 13.486 -5.629 1.00 61.03 429 ASN A C 1
ATOM 3398 O O . ASN A 1 429 ? 4.801 13.755 -4.617 1.00 61.03 429 ASN A O 1
ATOM 3402 N N . PHE A 1 430 ? 6.419 12.569 -5.626 1.00 68.00 430 PHE A N 1
ATOM 3403 C CA . PHE A 1 430 ? 6.830 11.818 -4.440 1.00 68.00 430 PHE A CA 1
ATOM 3404 C C . PHE A 1 430 ? 7.321 12.731 -3.304 1.00 68.00 430 PHE A C 1
ATOM 3406 O O . PHE A 1 430 ? 6.916 12.590 -2.149 1.00 68.00 430 PHE A O 1
ATOM 3413 N N . SER A 1 431 ? 8.141 13.727 -3.643 1.00 62.00 431 SER A N 1
ATOM 3414 C CA . SER A 1 431 ? 8.701 14.688 -2.687 1.00 62.00 431 SER A CA 1
ATOM 3415 C C . SER A 1 431 ? 7.637 15.628 -2.107 1.00 62.00 431 SER A C 1
ATOM 3417 O O . SER A 1 431 ? 7.704 15.966 -0.928 1.00 62.00 431 SER A O 1
ATOM 3419 N N . ILE A 1 432 ? 6.618 15.998 -2.892 1.00 63.38 432 ILE A N 1
ATOM 3420 C CA . ILE A 1 432 ? 5.472 16.804 -2.433 1.00 63.38 432 ILE A CA 1
ATOM 3421 C C . ILE A 1 432 ? 4.624 16.026 -1.423 1.00 63.38 432 ILE A C 1
ATOM 3423 O O . ILE A 1 432 ? 4.246 16.573 -0.385 1.00 63.38 432 ILE A O 1
ATOM 3427 N N . VAL A 1 433 ? 4.347 14.748 -1.699 1.00 62.69 433 VAL A N 1
ATOM 3428 C CA . VAL A 1 433 ? 3.597 13.882 -0.779 1.00 62.69 433 VAL A CA 1
ATOM 3429 C C . VAL A 1 433 ? 4.379 13.712 0.523 1.00 62.69 433 VAL A C 1
ATOM 3431 O O . VAL A 1 433 ? 3.832 13.948 1.595 1.00 62.69 433 VAL A O 1
ATOM 3434 N N . ILE A 1 434 ? 5.679 13.425 0.452 1.00 66.06 434 ILE A N 1
ATOM 3435 C CA . ILE A 1 434 ? 6.547 13.343 1.633 1.00 66.06 434 ILE A CA 1
ATOM 3436 C C . ILE A 1 434 ? 6.576 14.663 2.420 1.00 66.06 434 ILE A C 1
ATOM 3438 O O . ILE A 1 434 ? 6.445 14.642 3.645 1.00 66.06 434 ILE A O 1
ATOM 3442 N N . LEU A 1 435 ? 6.677 15.817 1.751 1.00 61.44 435 LEU A N 1
ATOM 3443 C CA . LEU A 1 435 ? 6.650 17.121 2.419 1.00 61.44 435 LEU A CA 1
ATOM 3444 C C . LEU A 1 435 ? 5.320 17.358 3.137 1.00 61.44 435 LEU A C 1
ATOM 3446 O O . LEU A 1 435 ? 5.319 17.806 4.284 1.00 61.44 435 LEU A O 1
ATOM 3450 N N . TYR A 1 436 ? 4.193 17.051 2.496 1.00 64.94 436 TYR A N 1
ATOM 3451 C CA . TYR A 1 436 ? 2.875 17.220 3.107 1.00 64.94 436 TYR A CA 1
ATOM 3452 C C . TYR A 1 436 ? 2.748 16.394 4.391 1.00 64.94 436 TYR A C 1
ATOM 3454 O O . TYR A 1 436 ? 2.233 16.858 5.410 1.00 64.94 436 TYR A O 1
ATOM 3462 N N . ILE A 1 437 ? 3.303 15.189 4.366 1.00 63.06 437 ILE A N 1
ATOM 3463 C CA . ILE A 1 437 ? 3.277 14.250 5.482 1.00 63.06 437 ILE A CA 1
ATOM 3464 C C . ILE A 1 437 ? 4.147 14.744 6.610 1.00 63.06 437 ILE A C 1
ATOM 3466 O O . ILE A 1 437 ? 3.704 14.795 7.751 1.00 63.06 437 ILE A O 1
ATOM 3470 N N . LEU A 1 438 ? 5.343 15.211 6.301 1.00 63.53 438 LEU A N 1
ATOM 3471 C CA . LEU A 1 438 ? 6.267 15.716 7.304 1.00 63.53 438 LEU A CA 1
ATOM 3472 C C . LEU A 1 438 ? 5.778 17.041 7.901 1.00 63.53 438 LEU A C 1
ATOM 3474 O O . LEU A 1 438 ? 5.886 17.262 9.109 1.00 63.53 438 LEU A O 1
ATOM 3478 N N . CYS A 1 439 ? 5.105 17.875 7.111 1.00 62.41 439 CYS A N 1
ATOM 3479 C CA . CYS A 1 439 ? 4.411 19.066 7.598 1.00 62.41 439 CYS A CA 1
ATOM 3480 C C . CYS A 1 439 ? 3.236 18.701 8.533 1.00 62.41 439 CYS A C 1
ATOM 3482 O O . CYS A 1 439 ? 3.040 19.315 9.584 1.00 62.41 439 CYS A O 1
ATOM 3484 N N . HIS A 1 440 ? 2.496 17.634 8.223 1.00 65.62 440 HIS A N 1
ATOM 3485 C CA . HIS A 1 440 ? 1.429 17.137 9.091 1.00 65.62 440 HIS A CA 1
ATOM 3486 C C . HIS A 1 440 ? 1.966 16.494 10.387 1.00 65.62 440 HIS A C 1
ATOM 3488 O O . HIS A 1 440 ? 1.468 16.767 11.481 1.00 65.62 440 HIS A O 1
ATOM 3494 N N . PHE A 1 441 ? 3.039 15.706 10.298 1.00 64.31 441 PHE A N 1
ATOM 3495 C CA . PHE A 1 441 ? 3.715 15.089 11.443 1.00 64.31 441 PHE A CA 1
ATOM 3496 C C . PHE A 1 441 ? 4.314 16.137 12.390 1.00 64.31 441 PHE A C 1
ATOM 3498 O O . PHE A 1 441 ? 4.154 16.044 13.610 1.00 64.31 441 PHE A O 1
ATOM 3505 N N . THR A 1 442 ? 4.955 17.179 11.853 1.00 61.81 442 THR A N 1
ATOM 3506 C CA . THR A 1 442 ? 5.487 18.287 12.666 1.00 61.81 442 THR A CA 1
ATOM 3507 C C . THR A 1 442 ? 4.380 19.069 13.376 1.00 61.81 442 THR A C 1
ATOM 3509 O O . THR A 1 442 ? 4.600 19.537 14.503 1.00 61.81 442 THR A O 1
ATOM 3512 N N . HIS A 1 443 ? 3.185 19.151 12.776 1.00 65.19 443 HIS A N 1
ATOM 3513 C CA . HIS A 1 443 ? 1.998 19.730 13.404 1.00 65.19 443 HIS A CA 1
ATOM 3514 C C . HIS A 1 443 ? 1.448 18.865 14.548 1.00 65.19 443 HIS A C 1
ATOM 3516 O O . HIS A 1 443 ? 1.089 19.402 15.599 1.00 65.19 443 HIS A O 1
ATOM 3522 N N . LEU A 1 444 ? 1.401 17.542 14.372 1.00 62.41 444 LEU A N 1
ATOM 3523 C CA . LEU A 1 444 ? 0.909 16.599 15.385 1.00 62.41 444 LEU A CA 1
ATOM 3524 C C . LEU A 1 444 ? 1.888 16.418 16.558 1.00 62.41 444 LEU A C 1
ATOM 3526 O O . LEU A 1 444 ? 1.466 16.207 17.692 1.00 62.41 444 LEU A O 1
ATOM 3530 N N . SER A 1 445 ? 3.190 16.604 16.331 1.00 61.91 445 SER A N 1
ATOM 3531 C CA . SER A 1 445 ? 4.257 16.502 17.343 1.00 61.91 445 SER A CA 1
ATOM 3532 C C . SER A 1 445 ? 4.271 17.644 18.390 1.00 61.91 445 SER A C 1
ATOM 3534 O O . SER A 1 445 ? 5.277 17.852 19.077 1.00 61.91 445 SER A O 1
ATOM 3536 N N . LYS A 1 446 ? 3.188 18.417 18.555 1.00 58.06 446 LYS A N 1
ATOM 3537 C CA . LYS A 1 446 ? 3.102 19.553 19.501 1.00 58.06 446 LYS A CA 1
ATOM 3538 C C . LYS A 1 446 ? 3.346 19.191 20.978 1.00 58.06 446 LYS A C 1
ATOM 3540 O O . LYS A 1 446 ? 3.506 20.096 21.788 1.00 58.06 446 LYS A O 1
ATOM 3545 N N . THR A 1 447 ? 3.424 17.912 21.335 1.00 57.66 447 THR A N 1
ATOM 3546 C CA . THR A 1 447 ? 3.412 17.432 22.725 1.00 57.66 447 THR A CA 1
ATOM 3547 C C . THR A 1 447 ? 4.779 17.291 23.411 1.00 57.66 447 THR A C 1
ATOM 3549 O O . THR A 1 447 ? 4.801 16.974 24.595 1.00 57.66 447 THR A O 1
ATOM 3552 N N . HIS A 1 448 ? 5.918 17.577 22.759 1.00 58.88 448 HIS A N 1
ATOM 3553 C CA . HIS A 1 448 ? 7.233 17.561 23.432 1.00 58.88 448 HIS A CA 1
ATOM 3554 C C . HIS A 1 448 ? 8.045 18.852 23.233 1.00 58.88 448 HIS A C 1
ATOM 3556 O O . HIS A 1 448 ? 8.327 19.281 22.111 1.00 58.88 448 HIS A O 1
ATOM 3562 N N . SER A 1 449 ? 8.491 19.436 24.351 1.00 59.94 449 SER A N 1
ATOM 3563 C CA . SER A 1 449 ? 9.258 20.691 24.439 1.00 59.94 449 SER A CA 1
ATOM 3564 C C . SER A 1 449 ? 10.660 20.632 23.814 1.00 59.94 449 SER A C 1
ATOM 3566 O O . SER A 1 449 ? 11.279 21.670 23.600 1.00 59.94 449 SER A O 1
ATOM 3568 N N . ILE A 1 450 ? 11.170 19.442 23.479 1.00 57.25 450 ILE A N 1
ATOM 3569 C CA . ILE A 1 450 ? 12.602 19.232 23.219 1.00 57.25 450 ILE A CA 1
ATOM 3570 C C . ILE A 1 450 ? 13.035 19.250 21.739 1.00 57.25 450 ILE A C 1
ATOM 3572 O O . ILE A 1 450 ? 14.216 19.090 21.458 1.00 57.25 450 ILE A O 1
ATOM 3576 N N . LYS A 1 451 ? 12.157 19.506 20.755 1.00 65.62 451 LYS A N 1
ATOM 3577 C CA . LYS A 1 451 ? 12.545 19.392 19.324 1.00 65.62 451 LYS A CA 1
ATOM 3578 C C . LYS A 1 451 ? 12.025 20.489 18.386 1.00 65.62 451 LYS A C 1
ATOM 3580 O O . LYS A 1 451 ? 11.638 20.198 17.262 1.00 65.62 451 LYS A O 1
ATOM 3585 N N . GLN A 1 452 ? 11.979 21.763 18.781 1.00 73.88 452 GLN A N 1
ATOM 3586 C CA . GLN A 1 452 ? 11.653 22.817 17.796 1.00 73.88 452 GLN A CA 1
ATOM 3587 C C . GLN A 1 452 ? 12.772 22.993 16.755 1.00 73.88 452 GLN A C 1
ATOM 3589 O O . GLN A 1 452 ? 12.491 23.029 15.563 1.00 73.88 452 GLN A O 1
ATOM 3594 N N . ARG A 1 453 ? 14.042 23.003 17.187 1.00 76.69 453 ARG A N 1
ATOM 3595 C CA . ARG A 1 453 ? 15.202 23.073 16.277 1.00 76.69 453 ARG A CA 1
ATOM 3596 C C . ARG A 1 453 ? 15.269 21.878 15.328 1.00 76.69 453 ARG A C 1
ATOM 3598 O O . ARG A 1 453 ? 15.448 22.062 14.136 1.00 76.69 453 ARG A O 1
ATOM 3605 N N . TRP A 1 454 ? 15.038 20.679 15.862 1.00 76.62 454 TRP A N 1
ATOM 3606 C CA . TRP A 1 454 ? 15.024 19.439 15.085 1.00 76.62 454 TRP A CA 1
ATOM 3607 C C . TRP A 1 454 ? 13.946 19.465 13.992 1.00 76.62 454 TRP A C 1
ATOM 3609 O O . TRP A 1 454 ? 14.214 19.128 12.850 1.00 76.62 454 TRP A O 1
ATOM 3619 N N . ARG A 1 455 ? 12.744 19.963 14.318 1.00 73.94 455 ARG A N 1
ATOM 3620 C CA . ARG A 1 455 ? 11.653 20.130 13.346 1.00 73.94 455 ARG A CA 1
ATOM 3621 C C . ARG A 1 455 ? 11.979 21.142 12.249 1.00 73.94 455 ARG A C 1
ATOM 3623 O O . ARG A 1 455 ? 11.638 20.899 11.100 1.00 73.94 455 ARG A O 1
ATOM 3630 N N . ILE A 1 456 ? 12.616 22.264 12.596 1.00 78.75 456 ILE A N 1
ATOM 3631 C CA . ILE A 1 456 ? 13.022 23.282 11.614 1.00 78.75 456 ILE A CA 1
ATOM 3632 C C . ILE A 1 456 ? 14.088 22.719 10.675 1.00 78.75 456 ILE A C 1
ATOM 3634 O O . ILE A 1 456 ? 13.996 22.931 9.472 1.00 78.75 456 ILE A O 1
ATOM 3638 N N . PHE A 1 457 ? 15.064 21.989 11.215 1.00 79.56 457 PHE A N 1
ATOM 3639 C CA . PHE A 1 457 ? 16.121 21.367 10.425 1.00 79.56 457 PHE A CA 1
ATOM 3640 C C . PHE A 1 457 ? 15.568 20.301 9.471 1.00 79.56 457 PHE A C 1
ATOM 3642 O O . PHE A 1 457 ? 15.833 20.362 8.275 1.00 79.56 457 PHE A O 1
ATOM 3649 N N . GLU A 1 458 ? 14.709 19.409 9.971 1.00 76.50 458 GLU A N 1
ATOM 3650 C CA . GLU A 1 458 ? 14.035 18.396 9.153 1.00 76.50 458 GLU A CA 1
ATOM 3651 C C . GLU A 1 458 ? 13.192 19.053 8.045 1.00 76.50 458 GLU A C 1
ATOM 3653 O O . GLU A 1 458 ? 13.302 18.688 6.878 1.00 76.50 458 GLU A O 1
ATOM 3658 N N . LEU A 1 459 ? 12.404 20.086 8.376 1.00 77.00 459 LEU A N 1
ATOM 3659 C CA . LEU A 1 459 ? 11.602 20.824 7.395 1.00 77.00 459 LEU A CA 1
ATOM 3660 C C . LEU A 1 459 ? 12.473 21.507 6.333 1.00 77.00 459 LEU A C 1
ATOM 3662 O O . LEU A 1 459 ? 12.166 21.425 5.146 1.00 77.00 459 LEU A O 1
ATOM 3666 N N . PHE A 1 460 ? 13.550 22.176 6.748 1.00 81.06 460 PHE A N 1
ATOM 3667 C CA . PHE A 1 460 ? 14.487 22.831 5.838 1.00 81.06 460 PHE A CA 1
ATOM 3668 C C . PHE A 1 460 ? 15.127 21.823 4.883 1.00 81.06 460 PHE A C 1
ATOM 3670 O O . PHE A 1 460 ? 15.171 22.060 3.677 1.00 81.06 460 PHE A O 1
ATOM 3677 N N . HIS A 1 461 ? 15.559 20.676 5.405 1.00 77.50 461 HIS A N 1
ATOM 3678 C CA . HIS A 1 461 ? 16.153 19.610 4.608 1.00 77.50 461 HIS A CA 1
ATOM 3679 C C . HIS A 1 461 ? 15.190 19.086 3.538 1.00 77.50 461 HIS A C 1
ATOM 3681 O O . HIS A 1 461 ? 15.565 18.912 2.381 1.00 77.50 461 HIS A O 1
ATOM 3687 N N . LEU A 1 462 ? 13.922 18.886 3.892 1.00 74.75 462 LEU A N 1
ATOM 3688 C CA . LEU A 1 462 ? 12.897 18.428 2.950 1.00 74.75 462 LEU A CA 1
ATOM 3689 C C . LEU A 1 462 ? 12.579 19.467 1.879 1.00 74.75 462 LEU A C 1
ATOM 3691 O O . LEU A 1 462 ? 12.432 19.119 0.707 1.00 74.75 462 LEU A O 1
ATOM 3695 N N . LEU A 1 463 ? 12.501 20.741 2.270 1.00 78.38 463 LEU A N 1
ATOM 3696 C CA . LEU A 1 463 ? 12.347 21.846 1.327 1.00 78.38 463 LEU A CA 1
ATOM 3697 C C . LEU A 1 463 ? 13.534 21.914 0.363 1.00 78.38 463 LEU A C 1
ATOM 3699 O O . LEU A 1 463 ? 13.332 22.157 -0.825 1.00 78.38 463 LEU A O 1
ATOM 3703 N N . LEU A 1 464 ? 14.750 21.649 0.845 1.00 81.00 464 LEU A N 1
ATOM 3704 C CA . LEU A 1 464 ? 15.947 21.595 0.014 1.00 81.00 464 LEU A CA 1
ATOM 3705 C C . LEU A 1 464 ? 15.902 20.424 -0.977 1.00 81.00 464 LEU A C 1
ATOM 3707 O O . LEU A 1 464 ? 16.182 20.635 -2.155 1.00 81.00 464 LEU A O 1
ATOM 3711 N N . ILE A 1 465 ? 15.489 19.225 -0.548 1.00 76.50 465 ILE A N 1
ATOM 3712 C CA . ILE A 1 465 ? 15.274 18.088 -1.463 1.00 76.50 465 ILE A CA 1
ATOM 3713 C C . ILE A 1 465 ? 14.250 18.470 -2.536 1.00 76.50 465 ILE A C 1
ATOM 3715 O O . ILE A 1 465 ? 14.519 18.307 -3.724 1.00 76.50 465 ILE A O 1
ATOM 3719 N N . MET A 1 466 ? 13.102 19.030 -2.147 1.00 76.50 466 MET A N 1
ATOM 3720 C CA . MET A 1 466 ? 12.087 19.475 -3.105 1.00 76.50 466 MET A CA 1
ATOM 3721 C C . MET A 1 466 ? 12.617 20.514 -4.086 1.00 76.50 466 MET A C 1
ATOM 3723 O O . MET A 1 466 ? 12.352 20.418 -5.282 1.00 76.50 466 MET A O 1
ATOM 3727 N N . PHE A 1 467 ? 13.376 21.489 -3.595 1.00 81.62 467 PHE A N 1
ATOM 3728 C CA . PHE A 1 467 ? 13.998 22.509 -4.424 1.00 81.62 467 PHE A CA 1
ATOM 3729 C C . PHE A 1 467 ? 14.942 21.890 -5.460 1.00 81.62 467 PHE A C 1
ATOM 3731 O O . PHE A 1 467 ? 14.842 22.216 -6.642 1.00 81.62 467 PHE A O 1
ATOM 3738 N N . VAL A 1 468 ? 15.786 20.937 -5.047 1.00 80.56 468 VAL A N 1
ATOM 3739 C CA . VAL A 1 468 ? 16.668 20.187 -5.953 1.00 80.56 468 VAL A CA 1
ATOM 3740 C C . VAL A 1 468 ? 15.859 19.437 -7.015 1.00 80.56 468 VAL A C 1
ATOM 3742 O O . VAL A 1 468 ? 16.204 19.521 -8.189 1.00 80.56 468 VAL A O 1
ATOM 3745 N N . MET A 1 469 ? 14.747 18.787 -6.652 1.00 76.56 469 MET A N 1
ATOM 3746 C CA . MET A 1 469 ? 13.896 18.079 -7.623 1.00 76.56 469 MET A CA 1
ATOM 3747 C C . MET A 1 469 ? 13.223 19.008 -8.628 1.00 76.56 469 MET A C 1
ATOM 3749 O O . MET A 1 469 ? 13.177 18.703 -9.819 1.00 76.56 469 MET A O 1
ATOM 3753 N N . VAL A 1 470 ? 12.694 20.141 -8.163 1.00 79.00 470 VAL A N 1
ATOM 3754 C CA . VAL A 1 470 ? 12.065 21.140 -9.036 1.00 79.00 470 VAL A CA 1
ATOM 3755 C C . VAL A 1 470 ? 13.101 21.717 -9.998 1.00 79.00 470 VAL A C 1
ATOM 3757 O O . VAL A 1 470 ? 12.819 21.838 -11.188 1.00 79.00 470 VAL A O 1
ATOM 3760 N N . ILE A 1 471 ? 14.317 21.999 -9.520 1.00 82.25 471 ILE A N 1
ATOM 3761 C CA . ILE A 1 471 ? 15.424 22.403 -10.392 1.00 82.25 471 ILE A CA 1
ATOM 3762 C C . ILE A 1 471 ? 15.757 21.296 -11.385 1.00 82.25 471 ILE A C 1
ATOM 3764 O O . ILE A 1 471 ? 15.880 21.602 -12.567 1.00 82.25 471 ILE A O 1
ATOM 3768 N N . SER A 1 472 ? 15.861 20.035 -10.956 1.00 79.31 472 SER A N 1
ATOM 3769 C CA . SER A 1 472 ? 16.101 18.916 -11.871 1.00 79.31 472 SER A CA 1
ATOM 3770 C C . SER A 1 472 ? 15.058 18.896 -12.987 1.00 79.31 472 SER A C 1
ATOM 3772 O O . SER A 1 472 ? 15.463 18.857 -14.142 1.00 79.31 472 SER A O 1
ATOM 3774 N N . ILE A 1 473 ? 13.759 19.044 -12.679 1.00 77.31 473 ILE A N 1
ATOM 3775 C CA . ILE A 1 473 ? 12.693 19.152 -13.696 1.00 77.31 473 ILE A CA 1
ATOM 3776 C C . ILE A 1 473 ? 12.949 20.319 -14.652 1.00 77.31 473 ILE A C 1
ATOM 3778 O O . ILE A 1 473 ? 12.839 20.149 -15.860 1.00 77.31 473 ILE A O 1
ATOM 3782 N N . ILE A 1 474 ? 13.277 21.507 -14.144 1.00 82.31 474 ILE A N 1
ATOM 3783 C CA . ILE A 1 474 ? 13.520 22.682 -14.995 1.00 82.31 474 ILE A CA 1
ATOM 3784 C C . ILE A 1 474 ? 14.732 22.446 -15.911 1.00 82.31 474 ILE A C 1
ATOM 3786 O O . ILE A 1 474 ? 14.684 22.787 -17.091 1.00 82.31 474 ILE A O 1
ATOM 3790 N N . VAL A 1 475 ? 15.795 21.828 -15.389 1.00 82.62 475 VAL A N 1
ATOM 3791 C CA . VAL A 1 475 ? 17.028 21.520 -16.131 1.00 82.62 475 VAL A CA 1
ATOM 3792 C C . VAL A 1 475 ? 16.773 20.517 -17.260 1.00 82.62 475 VAL A C 1
ATOM 3794 O O . VAL A 1 475 ? 17.390 20.649 -18.316 1.00 82.62 475 VAL A O 1
ATOM 3797 N N . VAL A 1 476 ? 15.834 19.578 -17.087 1.00 78.38 476 VAL A N 1
ATOM 3798 C CA . VAL A 1 476 ? 15.395 18.661 -18.159 1.00 78.38 476 VAL A CA 1
ATOM 3799 C C . VAL A 1 476 ? 14.896 19.408 -19.394 1.00 78.38 476 VAL A C 1
ATOM 3801 O O . VAL A 1 476 ? 15.148 18.980 -20.515 1.00 78.38 476 VAL A O 1
ATOM 3804 N N . PHE A 1 477 ? 14.186 20.520 -19.207 1.00 79.31 477 PHE A N 1
ATOM 3805 C CA . PHE A 1 477 ? 13.597 21.274 -20.315 1.00 79.31 477 PHE A CA 1
ATOM 3806 C C . PHE A 1 477 ? 14.599 22.160 -21.061 1.00 79.31 477 PHE A C 1
ATOM 3808 O O . PHE A 1 477 ? 14.234 22.800 -22.050 1.00 79.31 477 PHE A O 1
ATOM 3815 N N . LEU A 1 478 ? 15.856 22.218 -20.617 1.00 83.69 478 LEU A N 1
ATOM 3816 C CA . LEU A 1 478 ? 16.883 22.953 -21.340 1.00 83.69 478 LEU A CA 1
ATOM 3817 C C . LEU A 1 478 ? 17.244 22.185 -22.627 1.00 83.69 478 LEU A C 1
ATOM 3819 O O . LEU A 1 478 ? 17.545 20.997 -22.549 1.00 83.69 478 LEU A O 1
ATOM 3823 N N . PRO A 1 479 ? 17.261 22.839 -23.806 1.00 79.81 479 PRO A N 1
ATOM 3824 C CA . PRO A 1 479 ? 17.361 22.199 -25.130 1.00 79.81 479 PRO A CA 1
ATOM 3825 C C . PRO A 1 479 ? 18.751 21.624 -25.467 1.00 79.81 479 PRO A C 1
ATOM 3827 O O . PRO A 1 479 ? 19.149 21.575 -26.625 1.00 79.81 479 PRO A O 1
ATOM 3830 N N . ASN A 1 480 ? 19.530 21.232 -24.464 1.00 77.12 480 ASN A N 1
ATOM 3831 C CA . ASN A 1 480 ? 20.902 20.778 -24.614 1.00 77.12 480 ASN A CA 1
ATOM 3832 C C . ASN A 1 480 ? 20.985 19.328 -24.134 1.00 77.12 480 ASN A C 1
ATOM 3834 O O . ASN A 1 480 ? 20.532 19.038 -23.029 1.00 77.12 480 ASN A O 1
ATOM 3838 N N . ASP A 1 481 ? 21.625 18.433 -24.888 1.00 74.00 481 ASP A N 1
ATOM 3839 C CA . ASP A 1 481 ? 21.781 17.013 -24.506 1.00 74.00 481 ASP A CA 1
ATOM 3840 C C . ASP A 1 481 ? 22.467 16.848 -23.133 1.00 74.00 481 ASP A C 1
ATOM 3842 O O . ASP A 1 481 ? 22.269 15.873 -22.407 1.00 74.00 481 ASP A O 1
ATOM 3846 N N . LYS A 1 482 ? 23.222 17.875 -22.723 1.00 78.25 482 LYS A N 1
ATOM 3847 C CA . LYS A 1 482 ? 23.858 17.994 -21.405 1.00 78.25 482 LYS A CA 1
ATOM 3848 C C . LYS A 1 482 ? 22.871 18.228 -20.252 1.00 78.25 482 LYS A C 1
ATOM 3850 O O . LYS A 1 482 ? 23.219 17.935 -19.111 1.00 78.25 482 LYS A O 1
ATOM 3855 N N . GLY A 1 483 ? 21.667 18.736 -20.522 1.00 74.31 483 GLY A N 1
ATOM 3856 C CA . GLY A 1 483 ? 20.621 18.999 -19.526 1.00 74.31 483 GLY A CA 1
ATOM 3857 C C . GLY A 1 483 ? 20.139 17.721 -18.844 1.00 74.31 483 GLY A C 1
ATOM 3858 O O . GLY A 1 483 ? 20.040 17.675 -17.622 1.00 74.31 483 GLY A O 1
ATOM 3859 N N . ASN A 1 484 ? 19.973 16.635 -19.602 1.00 71.56 484 ASN A N 1
ATOM 3860 C CA . ASN A 1 484 ? 19.578 15.336 -19.048 1.00 71.56 484 ASN A CA 1
ATOM 3861 C C . ASN A 1 484 ? 20.629 14.778 -18.085 1.00 71.56 484 ASN A C 1
ATOM 3863 O O . ASN A 1 484 ? 20.298 14.379 -16.969 1.00 71.56 484 ASN A O 1
ATOM 3867 N N . ILE A 1 485 ? 21.902 14.814 -18.484 1.00 75.19 485 ILE A N 1
ATOM 3868 C CA . ILE A 1 485 ? 23.014 14.361 -17.640 1.00 75.19 485 ILE A CA 1
ATOM 3869 C C . ILE A 1 485 ? 23.118 15.246 -16.394 1.00 75.19 485 ILE A C 1
ATOM 3871 O O . ILE A 1 485 ? 23.238 14.727 -15.289 1.00 75.19 485 ILE A O 1
ATOM 3875 N N . ALA A 1 486 ? 23.010 16.569 -16.543 1.00 77.50 486 ALA A N 1
ATOM 3876 C CA . ALA A 1 486 ? 23.061 17.499 -15.419 1.00 77.50 486 ALA A CA 1
ATOM 3877 C C . ALA A 1 486 ? 21.906 17.285 -14.427 1.00 77.50 486 ALA A C 1
ATOM 3879 O O . ALA A 1 486 ? 22.149 17.274 -13.225 1.00 77.50 486 ALA A O 1
ATOM 3880 N N . ALA A 1 487 ? 20.675 17.065 -14.901 1.00 71.94 487 ALA A N 1
ATOM 3881 C CA . ALA A 1 487 ? 19.519 16.798 -14.045 1.00 71.94 487 ALA A CA 1
ATOM 3882 C C . ALA A 1 487 ? 19.666 15.479 -13.268 1.00 71.94 487 ALA A C 1
ATOM 3884 O O . ALA A 1 487 ? 19.349 15.434 -12.075 1.00 71.94 487 ALA A O 1
ATOM 3885 N N . ILE A 1 488 ? 20.183 14.433 -13.928 1.00 72.44 488 ILE A N 1
ATOM 3886 C CA . ILE A 1 488 ? 20.469 13.134 -13.305 1.00 72.44 488 ILE A CA 1
ATOM 3887 C C . ILE A 1 488 ? 21.573 13.285 -12.267 1.00 72.44 488 ILE A C 1
ATOM 3889 O O . ILE A 1 488 ? 21.380 12.864 -11.135 1.00 72.44 488 ILE A O 1
ATOM 3893 N N . VAL A 1 489 ? 22.698 13.914 -12.614 1.00 76.81 489 VAL A N 1
ATOM 3894 C CA . VAL A 1 489 ? 23.812 14.141 -11.683 1.00 76.81 489 VAL A CA 1
ATOM 3895 C C . VAL A 1 489 ? 23.357 14.985 -10.495 1.00 76.81 489 VAL A C 1
ATOM 3897 O O . VAL A 1 489 ? 23.695 14.661 -9.361 1.00 76.81 489 VAL A O 1
ATOM 3900 N N . LEU A 1 490 ? 22.547 16.020 -10.724 1.00 77.56 490 LEU A N 1
ATOM 3901 C CA . LEU A 1 490 ? 22.016 16.861 -9.657 1.00 77.56 490 LEU A CA 1
ATOM 3902 C C . LEU A 1 490 ? 21.152 16.044 -8.688 1.00 77.56 490 LEU A C 1
ATOM 3904 O O . LEU A 1 490 ? 21.398 16.081 -7.488 1.00 77.56 490 LEU A O 1
ATOM 3908 N N . ALA A 1 491 ? 20.197 15.255 -9.184 1.00 70.25 491 ALA A N 1
ATOM 3909 C CA . ALA A 1 491 ? 19.372 14.414 -8.319 1.00 70.25 491 ALA A CA 1
ATOM 3910 C C . ALA A 1 491 ? 20.213 13.318 -7.633 1.00 70.25 491 ALA A C 1
ATOM 3912 O O . ALA A 1 491 ? 20.225 13.194 -6.409 1.00 70.25 491 ALA A O 1
ATOM 3913 N N . ALA A 1 492 ? 20.977 12.559 -8.412 1.00 69.56 492 ALA A N 1
ATOM 3914 C CA . ALA A 1 492 ? 21.728 11.399 -7.954 1.00 69.56 492 ALA A CA 1
ATOM 3915 C C . ALA A 1 492 ? 22.872 11.725 -6.989 1.00 69.56 492 ALA A C 1
ATOM 3917 O O . ALA A 1 492 ? 23.158 10.920 -6.109 1.00 69.56 492 ALA A O 1
ATOM 3918 N N . ALA A 1 493 ? 23.542 12.868 -7.151 1.00 75.81 493 ALA A N 1
ATOM 3919 C CA . ALA A 1 493 ? 24.660 13.247 -6.294 1.00 75.81 493 ALA A CA 1
ATOM 3920 C C . ALA A 1 493 ? 24.198 14.091 -5.107 1.00 75.81 493 ALA A C 1
ATOM 3922 O O . ALA A 1 493 ? 24.610 13.832 -3.977 1.00 75.81 493 ALA A O 1
ATOM 3923 N N . VAL A 1 494 ? 23.330 15.085 -5.333 1.00 79.50 494 VAL A N 1
ATOM 3924 C CA . VAL A 1 494 ? 22.987 16.050 -4.281 1.00 79.50 494 VAL A CA 1
ATOM 3925 C C . VAL A 1 494 ? 22.093 15.414 -3.225 1.00 79.50 494 VAL A C 1
ATOM 3927 O O . VAL A 1 494 ? 22.335 15.636 -2.046 1.00 79.50 494 VAL A O 1
ATOM 3930 N N . ILE A 1 495 ? 21.111 14.583 -3.589 1.00 74.00 495 ILE A N 1
ATOM 3931 C CA . ILE A 1 495 ? 20.183 14.026 -2.589 1.00 74.00 495 ILE A CA 1
ATOM 3932 C C . ILE A 1 495 ? 20.906 13.091 -1.611 1.00 74.00 495 ILE A C 1
ATOM 3934 O O . ILE A 1 495 ? 20.814 13.338 -0.407 1.00 74.00 495 ILE A O 1
ATOM 3938 N N . PRO A 1 496 ? 21.666 12.064 -2.052 1.00 72.88 496 PRO A N 1
ATOM 3939 C CA . PRO A 1 496 ? 22.376 11.202 -1.113 1.00 72.88 496 PRO A CA 1
ATOM 3940 C C . PRO A 1 496 ? 23.449 11.968 -0.339 1.00 72.88 496 PRO A C 1
ATOM 3942 O O . PRO A 1 496 ? 23.659 11.695 0.838 1.00 72.88 496 PRO A O 1
ATOM 3945 N N . PHE A 1 497 ? 24.096 12.961 -0.958 1.00 80.19 497 PHE A N 1
ATOM 3946 C CA . PHE A 1 497 ? 25.071 13.805 -0.272 1.00 80.19 497 PHE A CA 1
ATOM 3947 C C . PHE A 1 497 ? 24.435 14.631 0.851 1.00 80.19 497 PHE A C 1
ATOM 3949 O O . PHE A 1 497 ? 24.950 14.642 1.969 1.00 80.19 497 PHE A O 1
ATOM 3956 N N . LEU A 1 498 ? 23.290 15.268 0.591 1.00 79.75 498 LEU A N 1
ATOM 3957 C CA . LEU A 1 498 ? 22.525 15.977 1.613 1.00 79.75 498 LEU A CA 1
ATOM 3958 C C . LEU A 1 498 ? 22.129 15.022 2.747 1.00 79.75 498 LEU A C 1
ATOM 3960 O O . LEU A 1 498 ? 22.252 15.376 3.915 1.00 79.75 498 LEU A O 1
ATOM 3964 N N . GLU A 1 499 ? 21.709 13.798 2.434 1.00 74.19 499 GLU A N 1
ATOM 3965 C CA . GLU A 1 499 ? 21.371 12.780 3.439 1.00 74.19 499 GLU A CA 1
ATOM 3966 C C . GLU A 1 499 ? 22.568 12.341 4.285 1.00 74.19 499 GLU A C 1
ATOM 3968 O O . GLU A 1 499 ? 22.449 12.163 5.502 1.00 74.19 499 GLU A O 1
ATOM 3973 N N . ILE A 1 500 ? 23.738 12.195 3.664 1.00 79.56 500 ILE A N 1
ATOM 3974 C CA . ILE A 1 500 ? 24.988 11.911 4.371 1.00 79.56 500 ILE A CA 1
ATOM 3975 C C . ILE A 1 500 ? 25.313 13.066 5.319 1.00 79.56 500 ILE A C 1
ATOM 3977 O O . ILE A 1 500 ? 25.567 12.813 6.495 1.00 79.56 500 ILE A O 1
ATOM 3981 N N . LEU A 1 501 ? 25.228 14.316 4.856 1.00 78.88 501 LEU A N 1
ATOM 3982 C CA . LEU A 1 501 ? 25.440 15.494 5.703 1.00 78.88 501 LEU A CA 1
ATOM 3983 C C . LEU A 1 501 ? 24.456 15.539 6.876 1.00 78.88 501 LEU A C 1
ATOM 3985 O O . LEU A 1 501 ? 24.880 15.690 8.019 1.00 78.88 501 LEU A O 1
ATOM 3989 N N . HIS A 1 502 ? 23.169 15.309 6.615 1.00 74.75 502 HIS A N 1
ATOM 3990 C CA . HIS A 1 502 ? 22.132 15.228 7.644 1.00 74.75 502 HIS A CA 1
ATOM 3991 C C . HIS A 1 502 ? 22.438 14.135 8.681 1.00 74.75 502 HIS A C 1
ATOM 3993 O O . HIS A 1 502 ? 22.258 14.326 9.884 1.00 74.75 502 HIS A O 1
ATOM 3999 N N . THR A 1 503 ? 22.943 12.985 8.227 1.00 73.00 503 THR A N 1
ATOM 4000 C CA . THR A 1 503 ? 23.324 11.867 9.101 1.00 73.00 503 THR A CA 1
ATOM 4001 C C . THR A 1 503 ? 24.561 12.196 9.940 1.00 73.00 503 THR A C 1
ATOM 4003 O O . THR A 1 503 ? 24.591 11.879 11.128 1.00 73.00 503 THR A O 1
ATOM 4006 N N . ILE A 1 504 ? 25.566 12.850 9.353 1.00 77.31 504 ILE A N 1
ATOM 4007 C CA . ILE A 1 504 ? 26.781 13.289 10.055 1.00 77.31 504 ILE A CA 1
ATOM 4008 C C . ILE A 1 504 ? 26.432 14.328 11.125 1.00 77.31 504 ILE A C 1
ATOM 4010 O O . ILE A 1 504 ? 26.880 14.212 12.265 1.00 77.31 504 ILE A O 1
ATOM 4014 N N . GLU A 1 505 ? 25.587 15.304 10.797 1.00 70.75 505 GLU A N 1
ATOM 4015 C CA . GLU A 1 505 ? 25.146 16.318 11.756 1.00 70.75 505 GLU A CA 1
ATOM 4016 C C . GLU A 1 505 ? 24.309 15.691 12.884 1.00 70.75 505 GLU A C 1
ATOM 4018 O O . GLU A 1 505 ? 24.435 16.069 14.050 1.00 70.75 505 GLU A O 1
ATOM 4023 N N . TYR A 1 506 ? 23.531 14.645 12.580 1.00 65.81 506 TYR A N 1
ATOM 4024 C CA . TYR A 1 506 ? 22.843 13.861 13.604 1.00 65.81 506 TYR A CA 1
ATOM 4025 C C . TYR A 1 506 ? 23.805 13.141 14.556 1.00 65.81 506 TYR A C 1
ATOM 4027 O O . TYR A 1 506 ? 23.586 13.151 15.771 1.00 65.81 506 TYR A O 1
ATOM 4035 N N . LEU A 1 507 ? 24.873 12.539 14.026 1.00 67.31 507 LEU A N 1
ATOM 4036 C CA . LEU A 1 507 ? 25.941 11.914 14.814 1.00 67.31 507 LEU A CA 1
ATOM 4037 C C . LEU A 1 507 ? 26.621 12.928 15.741 1.00 67.31 507 LEU A C 1
ATOM 4039 O O . LEU A 1 507 ? 26.865 12.618 16.906 1.00 67.31 507 LEU A O 1
ATOM 4043 N N . ASP A 1 508 ? 26.860 14.149 15.268 1.00 67.25 508 ASP A N 1
ATOM 4044 C CA . ASP A 1 508 ? 27.527 15.176 16.072 1.00 67.25 508 ASP A CA 1
ATOM 4045 C C . ASP A 1 508 ? 26.597 15.764 17.150 1.00 67.25 508 ASP A C 1
ATOM 4047 O O . ASP A 1 508 ? 26.980 15.894 18.314 1.00 67.25 508 ASP A O 1
ATOM 4051 N N . ILE A 1 509 ? 25.320 16.012 16.830 1.00 64.62 509 ILE A N 1
ATOM 4052 C CA . ILE A 1 509 ? 24.323 16.472 17.814 1.00 64.62 509 ILE A CA 1
ATOM 4053 C C . ILE A 1 509 ? 24.066 15.400 18.880 1.00 64.62 509 ILE A C 1
ATOM 4055 O O . ILE A 1 509 ? 23.973 15.725 20.067 1.00 64.62 509 ILE A O 1
ATOM 4059 N N . THR A 1 510 ? 23.961 14.125 18.496 1.00 59.78 510 THR A N 1
ATOM 4060 C CA . THR A 1 510 ? 23.787 13.026 19.462 1.00 59.78 510 THR A CA 1
ATOM 4061 C C . THR A 1 510 ? 25.034 12.826 20.318 1.00 59.78 510 THR A C 1
ATOM 4063 O O . THR A 1 510 ? 24.896 12.662 21.532 1.00 59.78 510 THR A O 1
ATOM 4066 N N . ALA A 1 511 ? 26.237 12.936 19.747 1.00 65.88 511 ALA A N 1
ATOM 4067 C CA . ALA A 1 511 ? 27.488 12.932 20.502 1.00 65.88 511 ALA A CA 1
ATOM 4068 C C . ALA A 1 511 ? 27.578 14.123 21.473 1.00 65.88 511 ALA A C 1
ATOM 4070 O O . ALA A 1 511 ? 27.979 13.958 22.630 1.00 65.88 511 ALA A O 1
ATOM 4071 N N . TRP A 1 512 ? 27.152 15.313 21.049 1.00 76.38 512 TRP A N 1
ATOM 4072 C CA . TRP A 1 512 ? 27.103 16.507 21.891 1.00 76.38 512 TRP A CA 1
ATOM 4073 C C . TRP A 1 512 ? 26.076 16.369 23.023 1.00 76.38 512 TRP A C 1
ATOM 4075 O O . TRP A 1 512 ? 26.386 16.671 24.177 1.00 76.38 512 TRP A O 1
ATOM 4085 N N . MET A 1 513 ? 24.886 15.831 22.736 1.00 58.91 513 MET A N 1
ATOM 4086 C CA . MET A 1 513 ? 23.871 15.513 23.747 1.00 58.91 513 MET A CA 1
ATOM 4087 C C . MET A 1 513 ? 24.360 14.456 24.737 1.00 58.91 513 MET A C 1
ATOM 4089 O O . MET A 1 513 ? 24.131 14.613 25.935 1.00 58.91 513 MET A O 1
ATOM 4093 N N . TRP A 1 514 ? 25.069 13.423 24.278 1.00 71.75 514 TRP A N 1
ATOM 4094 C CA . TRP A 1 514 ? 25.693 12.431 25.156 1.00 71.75 514 TRP A CA 1
ATOM 4095 C C . TRP A 1 514 ? 26.743 13.068 26.065 1.00 71.75 514 TRP A C 1
ATOM 4097 O O . TRP A 1 514 ? 26.732 12.823 27.270 1.00 71.75 514 TRP A O 1
ATOM 4107 N N . ARG A 1 515 ? 27.595 13.955 25.535 1.00 80.38 515 ARG A N 1
ATOM 4108 C CA . ARG A 1 515 ? 28.563 14.725 26.337 1.00 80.38 515 ARG A CA 1
ATOM 4109 C C . ARG A 1 515 ? 27.867 15.621 27.364 1.00 80.38 515 ARG A C 1
ATOM 4111 O O . ARG A 1 515 ? 28.302 15.677 28.512 1.00 80.38 515 ARG A O 1
ATOM 4118 N N . LEU A 1 516 ? 26.769 16.278 26.993 1.00 78.00 516 LEU A N 1
ATOM 4119 C CA . LEU A 1 516 ? 25.991 17.128 27.897 1.00 78.00 516 LEU A CA 1
ATOM 4120 C C . LEU A 1 516 ? 25.295 16.310 28.998 1.00 78.00 516 LEU A C 1
ATOM 4122 O O . LEU A 1 516 ? 25.397 16.659 30.173 1.00 78.00 516 LEU A O 1
ATOM 4126 N N . MET A 1 517 ? 24.634 15.208 28.637 1.00 74.75 517 MET A N 1
ATOM 4127 C CA . MET A 1 517 ? 23.992 14.273 29.571 1.00 74.75 517 MET A CA 1
ATOM 4128 C C . MET A 1 517 ? 25.014 13.670 30.534 1.00 74.75 517 MET A C 1
ATOM 4130 O O . MET A 1 517 ? 24.777 13.648 31.740 1.00 74.75 517 MET A O 1
ATOM 4134 N N . PHE A 1 518 ? 26.183 13.269 30.032 1.00 82.56 518 PHE A N 1
ATOM 4135 C CA . PHE A 1 518 ? 27.283 12.770 30.851 1.00 82.56 518 PHE A CA 1
ATOM 4136 C C . PHE A 1 518 ? 27.817 13.850 31.807 1.00 82.56 518 PHE A C 1
ATOM 4138 O O . PHE A 1 518 ? 28.041 13.577 32.987 1.00 82.56 518 PHE A O 1
ATOM 4145 N N . CYS A 1 519 ? 27.941 15.101 31.353 1.00 85.00 519 CYS A N 1
ATOM 4146 C CA . CYS A 1 519 ? 28.300 16.237 32.207 1.00 85.00 519 CYS A CA 1
ATOM 4147 C C . CYS A 1 519 ? 27.249 16.515 33.296 1.00 85.00 519 CYS A C 1
ATOM 4149 O O . CYS A 1 519 ? 27.619 16.748 34.448 1.00 85.00 519 CYS A O 1
ATOM 4151 N N . ILE A 1 520 ? 25.951 16.465 32.976 1.00 81.12 520 ILE A N 1
ATOM 4152 C CA . ILE A 1 520 ? 24.859 16.669 33.945 1.00 81.12 520 ILE A CA 1
ATOM 4153 C C . ILE A 1 520 ? 24.798 15.514 34.950 1.00 81.12 520 ILE A C 1
ATOM 4155 O O . ILE A 1 520 ? 24.698 15.760 36.154 1.00 81.12 520 ILE A O 1
ATOM 4159 N N . TYR A 1 521 ? 24.908 14.269 34.481 1.00 80.88 521 TYR A N 1
ATOM 4160 C CA . TYR A 1 521 ? 24.938 13.078 35.328 1.00 80.88 521 TYR A CA 1
ATOM 4161 C C . TYR A 1 521 ? 26.131 13.114 36.286 1.00 80.88 521 TYR A C 1
ATOM 4163 O O . TYR A 1 521 ? 25.956 12.967 37.495 1.00 80.88 521 TYR A O 1
ATOM 4171 N N . ARG A 1 522 ? 27.331 13.439 35.787 1.00 83.50 522 ARG A N 1
ATOM 4172 C CA . ARG A 1 522 ? 28.533 13.613 36.617 1.00 83.50 522 ARG A CA 1
ATOM 4173 C C . ARG A 1 522 ? 28.370 14.743 37.640 1.00 83.50 522 ARG A C 1
ATOM 4175 O O . ARG A 1 522 ? 28.844 14.618 38.767 1.00 83.50 522 ARG A O 1
ATOM 4182 N N . ARG A 1 523 ? 27.667 15.825 37.286 1.00 79.25 523 ARG A N 1
ATOM 4183 C CA . ARG A 1 523 ? 27.398 16.950 38.198 1.00 79.25 523 ARG A CA 1
ATOM 4184 C C . ARG A 1 523 ? 26.356 16.607 39.269 1.00 79.25 523 ARG A C 1
ATOM 4186 O O . ARG A 1 523 ? 26.507 17.065 40.395 1.00 79.25 523 ARG A O 1
ATOM 4193 N N . ARG A 1 524 ? 25.348 15.779 38.964 1.00 68.88 524 ARG A N 1
ATOM 4194 C CA . ARG A 1 524 ? 24.360 15.287 39.948 1.00 68.88 524 ARG A CA 1
ATOM 4195 C C . ARG A 1 524 ? 24.914 14.177 40.845 1.00 68.88 524 ARG A C 1
ATOM 4197 O O . ARG A 1 524 ? 24.713 14.240 42.054 1.00 68.88 524 ARG A O 1
ATOM 4204 N N . GLY A 1 525 ? 25.684 13.236 40.298 1.00 62.50 525 GLY A N 1
ATOM 4205 C CA . GLY A 1 525 ? 26.362 12.192 41.079 1.00 62.50 525 GLY A CA 1
ATOM 4206 C C . GLY A 1 525 ? 27.393 12.745 42.074 1.00 62.50 525 GLY A C 1
ATOM 4207 O O . GLY A 1 525 ? 27.635 12.141 43.115 1.00 62.50 525 GLY A O 1
ATOM 4208 N N . GLY A 1 526 ? 27.952 13.932 41.808 1.00 56.47 526 GLY A N 1
ATOM 4209 C CA . GLY A 1 526 ? 28.834 14.642 42.741 1.00 56.47 526 GLY A CA 1
ATOM 4210 C C . GLY A 1 526 ? 28.125 15.353 43.903 1.00 56.47 526 GLY A C 1
ATOM 4211 O O . GLY A 1 526 ? 28.784 15.694 44.882 1.00 56.47 526 GLY A O 1
ATOM 4212 N N . ILE A 1 527 ? 26.808 15.579 43.826 1.00 56.66 527 ILE A N 1
ATOM 4213 C CA . ILE A 1 527 ? 26.045 16.266 44.886 1.00 56.66 527 ILE A CA 1
ATOM 4214 C C . ILE A 1 527 ? 25.539 15.267 45.937 1.00 56.66 527 ILE A C 1
ATOM 4216 O O . ILE A 1 527 ? 25.492 15.605 47.116 1.00 56.66 527 ILE A O 1
ATOM 4220 N N . VAL A 1 528 ? 25.256 14.019 45.550 1.00 53.56 528 VAL A N 1
ATOM 4221 C CA . VAL A 1 528 ? 24.767 12.990 46.487 1.00 53.56 528 VAL A CA 1
ATOM 4222 C C . VAL A 1 528 ? 25.851 12.570 47.492 1.00 53.56 528 VAL A C 1
ATOM 4224 O O . VAL A 1 528 ? 25.566 12.439 48.677 1.00 53.56 528 VAL A O 1
ATOM 4227 N N . LYS A 1 529 ? 27.129 12.516 47.088 1.00 53.72 529 LYS A N 1
ATOM 4228 C CA . LYS A 1 529 ? 28.238 12.156 47.998 1.00 53.72 529 LYS A CA 1
ATOM 4229 C C . LYS A 1 529 ? 28.606 13.209 49.052 1.00 53.72 529 LYS A C 1
ATOM 4231 O O . LYS A 1 529 ? 29.458 12.935 49.891 1.00 53.72 529 LYS A O 1
ATOM 4236 N N . LYS A 1 530 ? 28.020 14.414 49.033 1.00 53.34 530 LYS A N 1
ATOM 4237 C CA . LYS A 1 530 ? 28.368 15.468 50.007 1.00 53.34 530 LYS A CA 1
ATOM 4238 C C . LYS A 1 530 ? 27.424 15.546 51.213 1.00 53.34 530 LYS A C 1
ATOM 4240 O O . LYS A 1 530 ? 27.768 16.227 52.174 1.00 53.34 530 LYS A O 1
ATOM 4245 N N . ASN A 1 531 ? 26.294 14.833 51.189 1.00 50.75 531 ASN A N 1
ATOM 4246 C CA . ASN A 1 531 ? 25.336 14.803 52.302 1.00 50.75 531 ASN A CA 1
ATOM 4247 C C . ASN A 1 531 ? 25.361 13.510 53.133 1.00 50.75 531 ASN A C 1
ATOM 4249 O O . ASN A 1 531 ? 24.776 13.501 54.208 1.00 50.75 531 ASN A O 1
ATOM 4253 N N . GLU A 1 532 ? 26.086 12.468 52.717 1.00 52.00 532 GLU A N 1
ATOM 4254 C CA . GLU A 1 532 ? 26.265 11.246 53.527 1.00 52.00 532 GLU A CA 1
ATOM 4255 C C . GLU A 1 532 ? 27.303 11.391 54.655 1.00 52.00 532 GLU A C 1
ATOM 4257 O O . GLU A 1 532 ? 27.387 10.528 55.512 1.00 52.00 532 GLU A O 1
ATOM 4262 N N . ASN A 1 533 ? 28.051 12.501 54.721 1.00 53.09 533 ASN A N 1
ATOM 4263 C CA . ASN A 1 533 ? 28.965 12.796 55.839 1.00 53.09 533 ASN A CA 1
ATOM 4264 C C . ASN A 1 533 ? 28.361 13.771 56.874 1.00 53.09 533 ASN A C 1
ATOM 4266 O O . ASN A 1 533 ? 29.100 14.419 57.618 1.00 53.09 533 ASN A O 1
ATOM 4270 N N . LYS A 1 534 ? 27.033 13.953 56.882 1.00 52.28 534 LYS A N 1
ATOM 4271 C CA . LYS A 1 534 ? 26.331 14.836 57.835 1.00 52.28 534 LYS A CA 1
ATOM 4272 C C . LYS A 1 534 ? 25.083 14.223 58.483 1.00 52.28 534 LYS A C 1
ATOM 4274 O O . LYS A 1 534 ? 24.346 14.946 59.153 1.00 52.28 534 LYS A O 1
ATOM 4279 N N . ILE A 1 535 ? 24.884 12.922 58.308 1.00 43.00 535 ILE A N 1
ATOM 4280 C CA . ILE A 1 535 ? 24.012 12.061 59.117 1.00 43.00 535 ILE A CA 1
ATOM 4281 C C . ILE A 1 535 ? 24.942 11.024 59.739 1.00 43.00 535 ILE A C 1
ATOM 4283 O O . ILE A 1 535 ? 24.761 10.732 60.938 1.00 43.00 535 ILE A O 1
#

pLDDT: mean 73.7, std 18.29, range [30.41, 97.94]

InterPro domains:
  IPR010617 Endosomal/lysosomal proton channel TMEM175-like [PF06736] (284-406)

Organism: NCBI:txid1008807

Foldseek 3Di:
DVLVVVLLVLLLLLVLLLVLLVLVLCLQFDDDDPVLVVLVVVLVVLNVCLVVLSVQCSVPLVDLVSLLSNLVSVLVSLVSSLVSNVCCLVPCVRGPHNPPDDVVNSVLSNCLSVVLNVLSVVLSVVSVPDSVVNVVSSVVSSVVSVCSSVCSCVVVVVVVVVVVVVVVVVVVVVVVVVVVPPDPPPPPPDDDDDDDDYDDDDDDDDDDDDDDDDDDDDDDDDDDDDDDDDDDDDDDDPPPDDDDDDDDDDDDDDDDPPDPPVPPPPVVPVVVSQLSSQVSSLVVLLVVLVVLLVVLLVLLVVPDDQQPQPPPDPPPCPPPPDDDDDDDDDDDDPPPPDCPDPVVSVVSNVVSVVVCPVSVLVSVLLNLLSVLVSVVVVVLSVLDSGDDVVLSVLSSVLSSLSSCLSVLVVVCVVPVPLVLQSNLVSVLVSLVSVLVSLVVSLVVSPPDPPDPVVSVVVNVLSVVLNVLSVVLNVLSPDPDPVSSVVSCCSNSPVNSVSSVVVVVVVVVVVVVVVVVVVVVVVVVVVVVVVCVVPD